Protein 4KY9 (pdb70)

Structure (mmCIF, N/CA/C/O backbone):
data_4KY9
#
_entry.id   4KY9
#
_cell.length_a   69.905
_cell.length_b   80.700
_cell.length_c   104.278
_cell.angle_alpha   90.000
_cell.angle_beta   90.000
_cell.angle_gamma   90.000
#
_symmetry.space_group_name_H-M   'P 21 21 21'
#
loop_
_entity.id
_entity.type
_entity.pdbx_description
1 polymer 'Band 3 anion transport protein'
2 water water
#
loop_
_atom_site.group_PDB
_atom_site.id
_atom_site.type_symbol
_atom_site.label_atom_id
_atom_site.label_alt_id
_atom_site.label_comp_id
_atom_site.label_asym_id
_atom_site.label_entity_id
_atom_site.label_seq_id
_atom_site.pdbx_PDB_ins_code
_atom_site.Cartn_x
_atom_site.Cartn_y
_atom_site.Cartn_z
_atom_site.occupancy
_atom_site.B_iso_or_equiv
_atom_site.auth_seq_id
_atom_site.auth_comp_id
_atom_site.auth_asym_id
_atom_site.auth_atom_id
_atom_site.pdbx_PDB_model_num
ATOM 1 N N . VAL A 1 7 ? -18.628 10.503 -43.221 1.00 91.44 57 VAL A N 1
ATOM 2 C CA . VAL A 1 7 ? -18.936 9.916 -44.522 1.00 86.08 57 VAL A CA 1
ATOM 3 C C . VAL A 1 7 ? -19.423 8.490 -44.384 1.00 73.28 57 VAL A C 1
ATOM 4 O O . VAL A 1 7 ? -19.451 7.941 -43.287 1.00 73.96 57 VAL A O 1
ATOM 8 N N . TYR A 1 8 ? -19.822 7.893 -45.500 1.00 59.36 58 TYR A N 1
ATOM 9 C CA . TYR A 1 8 ? -20.334 6.536 -45.461 1.00 59.08 58 TYR A CA 1
ATOM 10 C C . TYR A 1 8 ? -19.327 5.577 -46.073 1.00 56.43 58 TYR A C 1
ATOM 11 O O . TYR A 1 8 ? -18.872 5.772 -47.196 1.00 51.10 58 TYR A O 1
ATOM 20 N N . VAL A 1 9 ? -18.974 4.544 -45.318 1.00 42.93 59 VAL A N 1
ATOM 21 C CA . VAL A 1 9 ? -18.103 3.502 -45.834 1.00 37.26 59 VAL A CA 1
ATOM 22 C C . VAL A 1 9 ? -18.815 2.177 -45.722 1.00 40.37 59 VAL A C 1
ATOM 23 O O . VAL A 1 9 ? -19.352 1.849 -44.669 1.00 42.23 59 VAL A O 1
ATOM 27 N N . GLU A 1 10 ? -18.800 1.405 -46.800 1.00 37.83 60 GLU A N 1
ATOM 28 C CA . GLU A 1 10 ? -19.430 0.096 -46.791 1.00 41.69 60 GLU A CA 1
ATOM 29 C C . GLU A 1 10 ? -18.442 -0.974 -47.204 1.00 40.76 60 GLU A C 1
ATOM 30 O O . GLU A 1 10 ? -17.750 -0.838 -48.218 1.00 38.57 60 GLU A O 1
ATOM 36 N N . LEU A 1 11 ? -18.375 -2.029 -46.398 1.00 37.39 61 LEU A N 1
ATOM 37 C CA . LEU A 1 11 ? -17.521 -3.169 -46.689 1.00 35.90 61 LEU A CA 1
ATOM 38 C C . LEU A 1 11 ? -18.345 -4.324 -47.235 1.00 40.15 61 LEU A C 1
ATOM 39 O O . LEU A 1 11 ? -19.323 -4.743 -46.619 1.00 41.05 61 LEU A O 1
ATOM 44 N N . GLN A 1 12 ? -17.939 -4.834 -48.394 1.00 37.52 62 GLN A N 1
ATOM 45 C CA . GLN A 1 12 ? -18.618 -5.960 -49.022 1.00 49.79 62 GLN A CA 1
ATOM 46 C C . GLN A 1 12 ? -17.647 -7.103 -49.276 1.00 47.89 62 GLN A C 1
ATOM 47 O O . GLN A 1 12 ? -16.499 -6.881 -49.663 1.00 45.07 62 GLN A O 1
ATOM 53 N N . GLU A 1 13 ? -18.128 -8.324 -49.079 1.00 46.48 63 GLU A N 1
ATOM 54 C CA . GLU A 1 13 ? -17.307 -9.512 -49.255 1.00 53.05 63 GLU A CA 1
ATOM 55 C C . GLU A 1 13 ? -17.854 -10.385 -50.370 1.00 53.13 63 GLU A C 1
ATOM 56 O O . GLU A 1 13 ? -19.062 -10.424 -50.614 1.00 56.66 63 GLU A O 1
ATOM 62 N N . LEU A 1 14 ? -16.950 -11.073 -51.054 1.00 57.19 64 LEU A N 1
ATOM 63 C CA . LEU A 1 14 ? -17.332 -11.991 -52.114 1.00 57.05 64 LEU A CA 1
ATOM 64 C C . LEU A 1 14 ? -17.781 -13.309 -51.489 1.00 63.30 64 LEU A C 1
ATOM 65 O O . LEU A 1 14 ? -16.991 -13.989 -50.833 1.00 62.53 64 LEU A O 1
ATOM 70 N N . VAL A 1 15 ? -19.049 -13.664 -51.677 1.00 62.67 65 VAL A N 1
ATOM 71 C CA . VAL A 1 15 ? -19.599 -14.856 -51.038 1.00 68.77 65 VAL A CA 1
ATOM 72 C C . VAL A 1 15 ? -20.472 -15.681 -51.978 1.00 76.67 65 VAL A C 1
ATOM 73 O O . VAL A 1 15 ? -20.796 -15.248 -53.083 1.00 74.01 65 VAL A O 1
ATOM 77 N N . MET A 1 16 ? -20.859 -16.867 -51.517 1.00 81.47 66 MET A N 1
ATOM 78 C CA . MET A 1 16 ? -21.864 -17.669 -52.206 1.00 88.72 66 MET A CA 1
ATOM 79 C C . MET A 1 16 ? -23.045 -17.974 -51.291 1.00 86.25 66 MET A C 1
ATOM 80 O O . MET A 1 16 ? -22.871 -18.418 -50.154 1.00 76.88 66 MET A O 1
ATOM 85 N N . ASP A 1 17 ? -24.246 -17.729 -51.806 1.00 102.34 67 ASP A N 1
ATOM 86 C CA . ASP A 1 17 ? -25.485 -18.019 -51.093 1.00 116.54 67 ASP A CA 1
ATOM 87 C C . ASP A 1 17 ? -25.845 -19.500 -51.180 1.00 110.91 67 ASP A C 1
ATOM 88 O O . ASP A 1 17 ? -25.264 -20.239 -51.974 1.00 100.03 67 ASP A O 1
ATOM 93 N N . GLU A 1 18 ? -26.789 -19.936 -50.352 1.00 122.63 68 GLU A N 1
ATOM 94 C CA . GLU A 1 18 ? -27.139 -21.352 -50.295 1.00 132.63 68 GLU A CA 1
ATOM 95 C C . GLU A 1 18 ? -28.376 -21.711 -51.123 1.00 142.86 68 GLU A C 1
ATOM 96 O O . GLU A 1 18 ? -28.620 -22.888 -51.392 1.00 142.76 68 GLU A O 1
ATOM 102 N N . LYS A 1 19 ? -29.157 -20.711 -51.521 1.00 152.70 69 LYS A N 1
ATOM 103 C CA . LYS A 1 19 ? -30.366 -20.969 -52.304 1.00 164.62 69 LYS A CA 1
ATOM 104 C C . LYS A 1 19 ? -30.116 -21.083 -53.811 1.00 170.12 69 LYS A C 1
ATOM 105 O O . LYS A 1 19 ? -30.586 -22.027 -54.448 1.00 173.57 69 LYS A O 1
ATOM 111 N N . ASN A 1 20 ? -29.373 -20.136 -54.377 1.00 169.78 70 ASN A N 1
ATOM 112 C CA . ASN A 1 20 ? -29.158 -20.105 -55.822 1.00 170.00 70 ASN A CA 1
ATOM 113 C C . ASN A 1 20 ? -27.738 -20.530 -56.165 1.00 163.50 70 ASN A C 1
ATOM 114 O O . ASN A 1 20 ? -27.421 -20.831 -57.318 1.00 164.31 70 ASN A O 1
ATOM 119 N N . GLN A 1 21 ? -26.894 -20.526 -55.137 1.00 154.66 71 GLN A N 1
ATOM 120 C CA . GLN A 1 21 ? -25.483 -20.897 -55.215 1.00 141.33 71 GLN A CA 1
ATOM 121 C C . GLN A 1 21 ? -24.653 -20.004 -56.135 1.00 132.80 71 GLN A C 1
ATOM 122 O O . GLN A 1 21 ? -23.606 -20.424 -56.626 1.00 132.29 71 GLN A O 1
ATOM 128 N N . GLU A 1 22 ? -25.113 -18.781 -56.376 1.00 124.59 72 GLU A N 1
ATOM 129 C CA . GLU A 1 22 ? -24.308 -17.839 -57.143 1.00 117.85 72 GLU A CA 1
ATOM 130 C C . GLU A 1 22 ? -23.339 -17.082 -56.249 1.00 103.53 72 GLU A C 1
ATOM 131 O O . GLU A 1 22 ? -23.630 -16.795 -55.086 1.00 98.24 72 GLU A O 1
ATOM 137 N N . LEU A 1 23 ? -22.178 -16.766 -56.807 1.00 92.88 73 LEU A N 1
ATOM 138 C CA . LEU A 1 23 ? -21.259 -15.856 -56.159 1.00 80.99 73 LEU A CA 1
ATOM 139 C C . LEU A 1 23 ? -21.844 -14.450 -56.224 1.00 79.66 73 LEU A C 1
ATOM 140 O O . LEU A 1 23 ? -22.380 -14.033 -57.254 1.00 82.64 73 LEU A O 1
ATOM 145 N N . ARG A 1 24 ? -21.743 -13.724 -55.117 1.00 72.34 74 ARG A N 1
ATOM 146 C CA . ARG A 1 24 ? -22.209 -12.348 -55.065 1.00 70.73 74 ARG A CA 1
ATOM 147 C C . ARG A 1 24 ? -21.450 -11.528 -54.029 1.00 70.67 74 ARG A C 1
ATOM 148 O O . ARG A 1 24 ? -20.752 -12.071 -53.170 1.00 66.06 74 ARG A O 1
ATOM 156 N N . TRP A 1 25 ? -21.579 -10.212 -54.134 1.00 67.11 75 TRP A N 1
ATOM 157 C CA . TRP A 1 25 ? -21.040 -9.315 -53.132 1.00 63.83 75 TRP A CA 1
ATOM 158 C C . TRP A 1 25 ? -22.085 -9.069 -52.063 1.00 63.66 75 T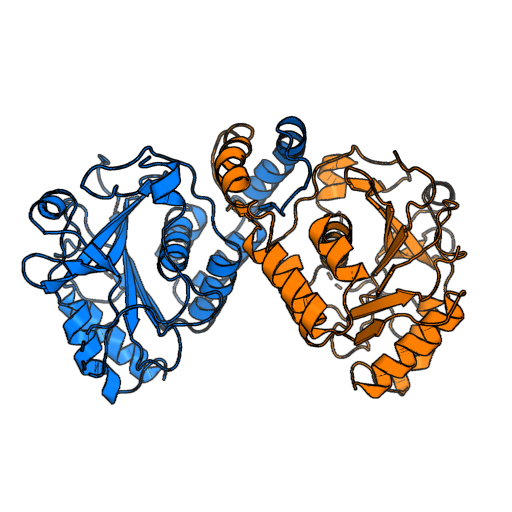RP A C 1
ATOM 159 O O . TRP A 1 25 ? -23.215 -8.674 -52.357 1.00 68.06 75 TRP A O 1
ATOM 170 N N . MET A 1 26 ? -21.701 -9.317 -50.818 1.00 59.67 76 MET A N 1
ATOM 171 C CA . MET A 1 26 ? -22.612 -9.130 -49.707 1.00 58.83 76 MET A CA 1
ATOM 172 C C . MET A 1 26 ? -22.029 -8.151 -48.702 1.00 60.51 76 MET A C 1
ATOM 173 O O . MET A 1 26 ? -20.888 -8.295 -48.261 1.00 64.95 76 MET A O 1
ATOM 178 N N . GLU A 1 27 ? -22.827 -7.144 -48.372 1.00 54.02 77 GLU A N 1
ATOM 179 C CA . GLU A 1 27 ? -22.529 -6.199 -47.308 1.00 55.33 77 GLU A CA 1
ATOM 180 C C . GLU A 1 27 ? -22.173 -6.940 -46.022 1.00 51.67 77 GLU A C 1
ATOM 181 O O . GLU A 1 27 ? -22.816 -7.928 -45.667 1.00 52.75 77 GLU A O 1
ATOM 187 N N . ALA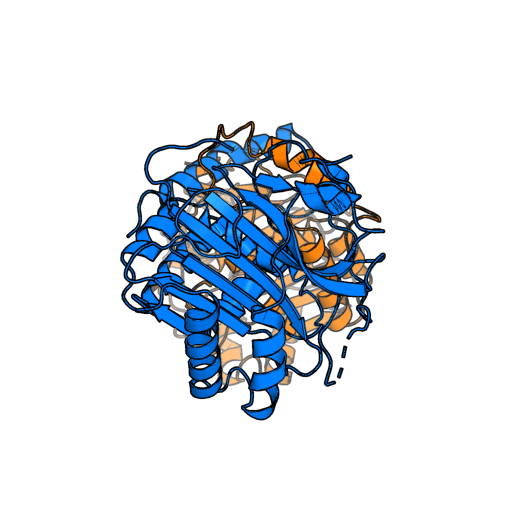 A 1 28 ? -21.132 -6.479 -45.339 1.00 46.90 78 ALA A N 1
ATOM 188 C CA . ALA A 1 28 ? -20.671 -7.147 -44.130 1.00 48.30 78 ALA A CA 1
ATOM 189 C C . ALA A 1 28 ? -20.547 -6.159 -42.979 1.00 41.33 78 ALA A C 1
ATOM 190 O O . ALA A 1 28 ? -20.713 -6.523 -41.817 1.00 42.59 78 ALA A O 1
ATOM 192 N N . ALA A 1 29 ? -20.260 -4.908 -43.312 1.00 35.05 79 ALA A N 1
ATOM 193 C CA . ALA A 1 29 ? -20.077 -3.875 -42.301 1.00 38.74 79 ALA A CA 1
ATOM 194 C C . ALA A 1 29 ? -20.176 -2.495 -42.925 1.00 37.65 79 ALA A C 1
ATOM 195 O O . ALA A 1 29 ? -20.005 -2.335 -44.136 1.00 35.62 79 ALA A O 1
ATOM 197 N N . ARG A 1 30 ? -20.482 -1.500 -42.101 1.00 37.36 80 ARG A N 1
ATOM 198 C CA . ARG A 1 30 ? -20.597 -0.135 -42.593 1.00 44.23 80 ARG A CA 1
ATOM 199 C C . ARG A 1 30 ? -20.148 0.860 -41.540 1.00 40.25 80 ARG A C 1
ATOM 200 O O . ARG A 1 30 ? -20.183 0.577 -40.343 1.00 37.79 80 ARG A O 1
ATOM 208 N N . TRP A 1 31 ? -19.726 2.028 -42.001 1.00 37.23 81 TRP A N 1
ATOM 209 C CA . TRP A 1 31 ? -19.189 3.046 -41.121 1.00 39.86 81 TRP A CA 1
ATOM 210 C C . TRP A 1 31 ? -19.904 4.363 -41.359 1.00 44.37 81 TRP A C 1
ATOM 211 O O . TRP A 1 31 ? -19.993 4.845 -42.487 1.00 43.16 81 TRP A O 1
ATOM 222 N N . VAL A 1 32 ? -20.456 4.899 -40.278 1.00 58.12 82 VAL A N 1
ATOM 223 C CA . VAL A 1 32 ? -20.921 6.274 -40.198 1.00 63.31 82 VAL A CA 1
ATOM 224 C C . VAL A 1 32 ? -20.273 6.796 -38.929 1.00 67.27 82 VAL A C 1
ATOM 225 O O . VAL A 1 32 ? -20.912 6.856 -37.873 1.00 68.36 82 VAL A O 1
ATOM 229 N N . GLN A 1 33 ? -18.979 7.096 -39.035 1.00 75.51 83 GLN A N 1
ATOM 230 C CA . GLN A 1 33 ? -18.145 7.554 -37.919 1.00 89.98 83 GLN A CA 1
ATOM 231 C C . GLN A 1 33 ? -17.887 6.362 -36.978 1.00 94.45 83 GLN A C 1
ATOM 232 O O . GLN A 1 33 ? -16.774 6.193 -36.476 1.00 102.89 83 GLN A O 1
ATOM 238 N N . LEU A 1 34 ? -18.913 5.540 -36.750 1.00 84.72 84 LEU A N 1
ATOM 239 C CA . LEU A 1 34 ? -18.766 4.316 -35.968 1.00 69.49 84 LEU A CA 1
ATOM 240 C C . LEU A 1 34 ? -19.018 3.108 -36.866 1.00 59.21 84 LEU A C 1
ATOM 241 O O . LEU A 1 34 ? -19.509 3.259 -37.982 1.00 56.63 84 LEU A O 1
ATOM 246 N N . GLU A 1 35 ? -18.718 1.914 -36.364 1.00 47.26 85 GLU A N 1
ATOM 247 C CA . GLU A 1 35 ? -18.855 0.695 -37.158 1.00 43.98 85 GLU A CA 1
ATOM 248 C C . GLU A 1 35 ? -20.060 -0.156 -36.767 1.00 41.24 85 GLU A C 1
ATOM 249 O O . GLU A 1 35 ? -20.316 -0.384 -35.584 1.00 44.72 85 GLU A O 1
ATOM 255 N N . GLU A 1 36 ? -20.794 -0.630 -37.767 1.00 37.51 86 GLU A N 1
ATOM 256 C CA . GLU A 1 36 ? -21.832 -1.628 -37.543 1.00 42.28 86 GLU A CA 1
ATOM 257 C C . GLU A 1 36 ? -21.530 -2.855 -38.385 1.00 51.43 86 GLU A C 1
ATOM 258 O O . GLU A 1 36 ? -21.108 -2.740 -39.538 1.00 43.73 86 GLU A O 1
ATOM 264 N N . ASN A 1 37 ? -21.772 -4.027 -37.817 1.00 42.68 87 ASN A N 1
ATOM 265 C CA . ASN A 1 37 ? -21.502 -5.269 -38.514 1.00 40.90 87 ASN A CA 1
ATOM 266 C C . ASN A 1 37 ? -22.802 -6.009 -38.779 1.00 51.86 87 ASN A C 1
ATOM 267 O O . ASN A 1 37 ? -23.697 -6.021 -37.931 1.00 50.22 87 ASN A O 1
ATOM 272 N N . LEU A 1 38 ? -22.906 -6.634 -39.947 1.00 50.21 88 LEU A N 1
ATOM 273 C CA . LEU A 1 38 ? -24.151 -7.289 -40.321 1.00 51.28 88 LEU A CA 1
ATOM 274 C C . LEU A 1 38 ? -24.237 -8.684 -39.714 1.00 55.59 88 LEU A C 1
ATOM 275 O O . LEU A 1 38 ? -23.417 -9.554 -40.003 1.00 49.95 88 LEU A O 1
ATOM 280 N N . GLY A 1 39 ? -25.259 -8.885 -38.883 1.00 56.59 89 GLY A N 1
ATOM 281 C CA . GLY A 1 39 ? -25.454 -10.137 -38.171 1.00 62.77 89 GLY A CA 1
ATOM 282 C C . GLY A 1 39 ? -25.820 -11.268 -39.106 1.00 69.97 89 GLY A C 1
ATOM 283 O O . GLY A 1 39 ? -26.159 -11.021 -40.264 1.00 70.66 89 GLY A O 1
ATOM 284 N N . GLU A 1 40 ? -25.765 -12.497 -38.596 1.00 78.60 90 GLU A N 1
ATOM 285 C CA . GLU A 1 40 ? -25.876 -13.700 -39.418 1.00 93.09 90 GLU A CA 1
ATOM 286 C C . GLU A 1 40 ? -27.079 -13.624 -40.350 1.00 99.16 90 GLU A C 1
ATOM 287 O O . GLU A 1 40 ? -26.932 -13.799 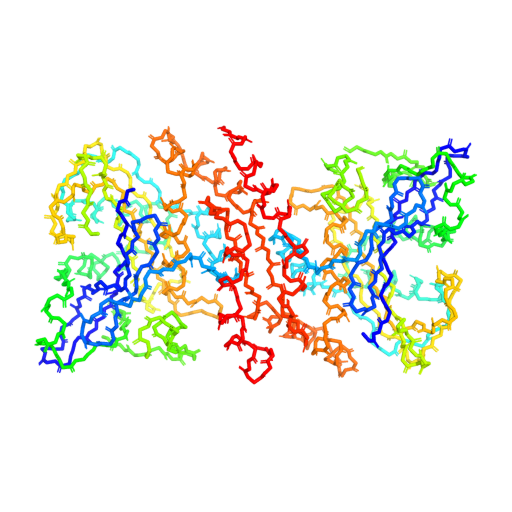-41.557 1.00 112.89 90 GLU A O 1
ATOM 293 N N . ASN A 1 41 ? -28.248 -13.316 -39.797 1.00 80.33 91 ASN A N 1
ATOM 294 C CA . ASN A 1 41 ? -29.410 -12.967 -40.606 1.00 90.62 91 ASN A CA 1
ATOM 295 C C . ASN A 1 41 ? -30.475 -12.222 -39.817 1.00 88.11 91 ASN A C 1
ATOM 296 O O . ASN A 1 41 ? -30.968 -12.724 -38.808 1.00 86.49 91 ASN A O 1
ATOM 301 N N . GLY A 1 42 ? -30.821 -11.018 -40.263 1.00 80.66 92 GLY A N 1
ATOM 302 C CA . GLY A 1 42 ? -30.007 -10.244 -41.185 1.00 65.34 92 GLY A CA 1
ATOM 303 C C . GLY A 1 42 ? -30.016 -8.827 -40.638 1.00 66.96 92 GLY A C 1
ATOM 304 O O . GLY A 1 42 ? -30.259 -7.856 -41.359 1.00 68.77 92 GLY A O 1
ATOM 305 N N . ALA A 1 43 ? -29.731 -8.719 -39.344 1.00 54.43 93 ALA A N 1
ATOM 306 C CA . ALA A 1 43 ? -29.786 -7.443 -38.636 1.00 49.69 93 ALA A CA 1
ATOM 307 C C . ALA A 1 43 ? -28.419 -6.884 -38.279 1.00 52.30 93 ALA A C 1
ATOM 308 O O . ALA A 1 43 ? -27.480 -7.626 -38.001 1.00 56.52 93 ALA A O 1
ATOM 310 N N . TRP A 1 44 ? -28.333 -5.560 -38.279 1.00 56.01 94 TRP A N 1
ATOM 311 C CA . TRP A 1 44 ? -27.127 -4.849 -37.899 1.00 53.82 94 TRP A CA 1
ATOM 312 C C . TRP A 1 44 ? -26.868 -4.948 -36.400 1.00 54.22 94 TRP A C 1
ATOM 313 O O . TRP A 1 44 ? -27.759 -4.698 -35.591 1.00 50.34 94 TRP A O 1
ATOM 324 N N . GLY A 1 45 ? -25.639 -5.304 -36.033 1.00 46.83 95 GLY A N 1
ATOM 325 C CA . GLY A 1 45 ? -25.242 -5.325 -34.634 1.00 45.82 95 GLY A CA 1
ATOM 326 C C . GLY A 1 45 ? -25.103 -3.916 -34.089 1.00 49.56 95 GLY A C 1
ATOM 327 O O . GLY A 1 45 ? -25.368 -2.941 -34.796 1.00 56.58 95 GLY A O 1
ATOM 328 N N . ARG A 1 46 ? -24.670 -3.786 -32.840 1.00 51.87 96 ARG A N 1
ATOM 329 C CA . ARG A 1 46 ? -24.616 -2.458 -32.247 1.00 60.05 96 ARG A CA 1
ATOM 330 C C . ARG A 1 46 ? -23.384 -1.705 -32.724 1.00 57.45 96 ARG A C 1
ATOM 331 O O . ARG A 1 46 ? -22.331 -2.306 -32.967 1.00 58.78 96 ARG A O 1
ATOM 339 N N . PRO A 1 47 ? -23.525 -0.381 -32.880 1.00 57.30 97 PRO A N 1
ATOM 340 C CA . PRO A 1 47 ? -22.412 0.484 -33.275 1.00 50.59 97 PRO A CA 1
ATOM 341 C C . PRO A 1 47 ? -21.270 0.390 -32.279 1.00 47.10 97 PRO A C 1
ATOM 342 O O . PRO A 1 47 ? -21.524 0.244 -31.085 1.00 53.87 97 PRO A O 1
ATOM 346 N N . HIS A 1 48 ? -20.034 0.457 -32.762 1.00 47.50 98 HIS A N 1
ATOM 347 C CA . HIS A 1 48 ? -18.880 0.385 -31.878 1.00 45.78 98 HIS A CA 1
ATOM 348 C C . HIS A 1 48 ? -17.658 1.032 -32.503 1.00 47.73 98 HIS A C 1
ATOM 349 O O . HIS A 1 48 ? -17.579 1.173 -33.724 1.00 44.72 98 HIS A O 1
ATOM 356 N N . LEU A 1 49 ? -16.718 1.427 -31.649 1.00 40.95 99 LEU A N 1
ATOM 357 C CA . LEU A 1 49 ? -15.440 1.968 -32.084 1.00 41.26 99 LEU A CA 1
ATOM 358 C C . LEU A 1 49 ? -14.653 0.881 -32.800 1.00 44.27 99 LEU A C 1
ATOM 359 O O . LEU A 1 49 ? -14.678 -0.276 -32.396 1.00 39.78 99 LEU A O 1
ATOM 364 N N . SER A 1 50 ? -13.970 1.253 -33.873 1.00 36.12 100 SER A N 1
ATOM 365 C CA . SER A 1 50 ? -13.244 0.280 -34.673 1.00 37.11 100 SER A CA 1
ATOM 366 C C . SER A 1 50 ? -11.875 -0.039 -34.092 1.00 49.63 100 SER A C 1
ATOM 367 O O . SER A 1 50 ? -10.972 0.793 -34.116 1.00 54.32 100 SER A O 1
ATOM 370 N N . HIS A 1 51 ? -11.739 -1.242 -33.551 1.00 39.60 101 HIS A N 1
ATOM 371 C CA . HIS A 1 51 ? -10.440 -1.760 -33.153 1.00 34.09 101 HIS A CA 1
ATOM 372 C C . HIS A 1 51 ? -9.928 -2.639 -34.288 1.00 40.30 101 HIS A C 1
ATOM 373 O O . HIS A 1 51 ? -10.722 -3.240 -35.014 1.00 37.46 101 HIS A O 1
ATOM 380 N N . LEU A 1 52 ? -8.611 -2.726 -34.444 1.00 29.57 102 LEU A N 1
ATOM 381 C CA . LEU A 1 52 ? -8.049 -3.481 -35.553 1.00 27.66 102 LEU A CA 1
ATOM 382 C C . LEU A 1 52 ? -7.040 -4.511 -35.065 1.00 32.68 102 LEU A C 1
ATOM 383 O O . LEU A 1 52 ? -6.415 -4.317 -34.021 1.00 34.27 102 LEU A O 1
ATOM 388 N N . THR A 1 53 ? -6.884 -5.604 -35.812 1.00 34.20 103 THR A N 1
ATOM 389 C CA . THR A 1 53 ? -5.829 -6.569 -35.508 1.00 37.37 103 THR A CA 1
ATOM 390 C C . THR A 1 53 ? -4.499 -6.027 -36.014 1.00 34.00 103 THR A C 1
ATOM 391 O O . THR A 1 53 ? -4.448 -5.300 -37.007 1.00 30.90 103 THR A O 1
ATOM 395 N N . PHE A 1 54 ? -3.420 -6.398 -35.341 1.00 35.54 104 PHE A N 1
ATOM 396 C CA . PHE A 1 54 ? -2.096 -5.959 -35.747 1.00 30.87 104 PHE A CA 1
ATOM 397 C C . PHE A 1 54 ? -1.767 -6.442 -37.155 1.00 28.55 104 PHE A C 1
ATOM 398 O O . PHE A 1 54 ? -1.251 -5.681 -37.978 1.00 32.56 104 PHE A O 1
ATOM 406 N N . TRP A 1 55 ? -2.078 -7.702 -37.431 1.00 28.54 105 TRP A N 1
ATOM 407 C CA . TRP A 1 55 ? -1.809 -8.281 -38.744 1.00 25.14 105 TRP A CA 1
ATOM 408 C C . TRP A 1 55 ? -2.537 -7.579 -39.887 1.00 29.10 105 TRP A C 1
ATOM 409 O O . TRP A 1 55 ? -1.989 -7.464 -40.982 1.00 29.52 105 TRP A O 1
ATOM 420 N N . SER A 1 56 ? -3.756 -7.096 -39.647 1.00 24.67 106 SER A N 1
ATOM 421 C CA . SER A 1 56 ? -4.501 -6.459 -40.731 1.00 28.46 106 SER A CA 1
ATOM 422 C C . SER A 1 56 ? -3.850 -5.144 -41.143 1.00 27.43 106 SER A C 1
ATOM 423 O O . SER A 1 56 ? -3.899 -4.768 -42.311 1.00 33.29 106 SER A O 1
ATOM 426 N N . LEU A 1 57 ? -3.250 -4.440 -40.189 1.00 30.49 107 LEU A N 1
ATOM 427 C CA . LEU A 1 57 ? -2.554 -3.190 -40.505 1.00 38.29 107 LEU A CA 1
ATOM 428 C C . LEU A 1 57 ? -1.179 -3.438 -41.116 1.00 34.82 107 LEU A C 1
ATOM 429 O O . LEU A 1 57 ? -0.735 -2.699 -41.996 1.00 32.17 107 LEU A O 1
ATOM 434 N N . LEU A 1 58 ? -0.504 -4.479 -40.660 1.00 31.34 108 LEU A N 1
ATOM 435 C CA . LEU A 1 58 ? 0.773 -4.858 -41.216 1.00 31.99 108 LEU A CA 1
ATOM 436 C C . LEU A 1 58 ? 0.598 -5.230 -42.664 1.00 27.80 108 LEU A C 1
ATOM 437 O O . LEU A 1 58 ? 1.325 -4.787 -43.489 1.00 32.45 108 LEU A O 1
ATOM 442 N N . GLU A 1 59 ? -0.434 -5.983 -42.952 1.00 24.74 109 GLU A N 1
ATOM 443 C CA . GLU A 1 59 ? -0.702 -6.377 -44.329 1.00 30.18 109 GLU A CA 1
ATOM 444 C C . GLU A 1 59 ? -1.262 -5.232 -45.174 1.00 31.06 109 GLU A C 1
ATOM 445 O O . GLU A 1 59 ? -0.938 -5.119 -46.357 1.00 31.76 109 GLU A O 1
ATOM 451 N N . LEU A 1 60 ? -2.087 -4.376 -44.572 1.00 34.17 110 LEU A N 1
ATOM 452 C CA . LEU A 1 60 ? -2.620 -3.230 -45.306 1.00 35.92 110 LEU A CA 1
ATOM 453 C C . LEU A 1 60 ? -1.490 -2.307 -45.760 1.00 27.97 110 LEU A C 1
ATOM 454 O O . LEU A 1 60 ? -1.452 -1.882 -46.913 1.00 30.06 110 LEU A O 1
ATOM 459 N N . ARG A 1 61 ? -0.554 -2.037 -44.883 1.00 28.24 111 ARG A N 1
ATOM 460 C CA . ARG A 1 61 ? 0.572 -1.223 -45.238 1.00 34.36 111 ARG A CA 1
ATOM 461 C C . ARG A 1 61 ? 1.371 -1.863 -46.339 1.00 32.44 111 ARG A C 1
ATOM 462 O O . ARG A 1 61 ? 1.790 -1.209 -47.220 1.00 35.38 111 ARG A O 1
ATOM 470 N N . ARG A 1 62 ? 1.594 -3.145 -46.252 1.00 31.53 112 ARG A N 1
ATOM 471 C CA . ARG A 1 62 ? 2.358 -3.837 -47.279 1.00 32.39 112 ARG A CA 1
ATOM 472 C C . ARG A 1 62 ? 1.698 -3.724 -48.654 1.00 33.20 112 ARG A C 1
ATOM 473 O O . ARG A 1 62 ? 2.365 -3.354 -49.624 1.00 33.02 112 ARG A O 1
ATOM 481 N N . VAL A 1 63 ? 0.395 -3.996 -48.751 1.00 31.87 113 VAL A N 1
ATOM 482 C CA . VAL A 1 63 ? -0.238 -3.945 -50.069 1.00 33.20 113 VAL A CA 1
ATOM 483 C C . VAL A 1 63 ? -0.461 -2.513 -50.545 1.00 37.95 113 VAL A C 1
ATOM 484 O O . VAL A 1 63 ? -0.456 -2.263 -51.748 1.00 35.70 113 VAL A O 1
ATOM 488 N N . PHE A 1 64 ? -0.634 -1.576 -49.617 1.00 32.37 114 PHE A N 1
ATOM 489 C CA . PHE A 1 64 ? -0.767 -0.169 -49.991 1.00 34.78 114 PHE A CA 1
ATOM 490 C C . PHE A 1 64 ? 0.560 0.390 -50.543 1.00 33.79 114 PHE A C 1
ATOM 491 O O . PHE A 1 64 ? 0.566 1.194 -51.478 1.00 35.67 114 PHE A O 1
ATOM 499 N N . THR A 1 65 ? 1.681 -0.068 -49.991 1.00 37.46 115 THR A N 1
ATOM 500 C CA . THR A 1 65 ? 2.999 0.421 -50.407 1.00 39.83 115 THR A CA 1
ATOM 501 C C . THR A 1 65 ? 3.250 0.152 -51.892 1.00 43.03 115 THR A C 1
ATOM 502 O O . THR A 1 65 ? 3.835 0.977 -52.597 1.00 44.98 115 THR A O 1
ATOM 506 N N . LYS A 1 66 ? 2.796 -1.000 -52.371 1.00 38.65 116 LYS A N 1
ATOM 507 C CA . LYS A 1 66 ? 2.870 -1.295 -53.799 1.00 39.66 116 LYS A CA 1
ATOM 508 C C . LYS A 1 66 ? 1.477 -1.292 -54.422 1.00 39.78 116 LYS A C 1
ATOM 509 O O . LYS A 1 66 ? 1.217 -1.989 -55.395 1.00 42.01 116 LYS A O 1
ATOM 515 N N . GLY A 1 67 ? 0.584 -0.483 -53.864 1.00 36.60 117 GLY A N 1
ATOM 516 C CA . GLY A 1 67 ? -0.781 -0.437 -54.342 1.00 36.80 117 GLY A CA 1
ATOM 517 C C . GLY A 1 67 ? -0.951 0.166 -55.727 1.00 42.97 117 GLY A C 1
ATOM 518 O O . GLY A 1 67 ? -0.148 0.985 -56.190 1.00 38.77 117 GLY A O 1
ATOM 519 N N . THR A 1 68 ? -2.029 -0.246 -56.381 1.00 39.39 118 THR A N 1
ATOM 520 C CA . THR A 1 68 ? -2.411 0.288 -57.672 1.00 41.12 118 THR A CA 1
ATOM 521 C C . THR A 1 68 ? -3.448 1.384 -57.467 1.00 43.68 118 THR A C 1
ATOM 522 O O . THR A 1 68 ? -4.553 1.130 -56.985 1.00 40.00 118 THR A O 1
ATOM 526 N N . VAL A 1 69 ? -3.083 2.605 -57.841 1.00 42.98 119 VAL A N 1
ATOM 527 C CA . VAL A 1 69 ? -3.889 3.779 -57.528 1.00 43.39 119 VAL A CA 1
ATOM 528 C C . VAL A 1 69 ? -4.406 4.481 -58.790 1.00 49.82 119 VAL A C 1
ATOM 529 O O . VAL A 1 69 ? -3.636 4.760 -59.707 1.00 52.39 119 VAL A O 1
ATOM 533 N N . LEU A 1 70 ? -5.714 4.734 -58.841 1.00 45.20 120 LEU A N 1
ATOM 534 C CA . LEU A 1 70 ? -6.327 5.463 -59.957 1.00 47.95 120 LEU A CA 1
ATOM 535 C C . LEU A 1 70 ? -7.053 6.713 -59.458 1.00 48.42 120 LEU A C 1
ATOM 536 O O . LEU A 1 70 ? -8.182 6.640 -58.978 1.00 49.39 120 LEU A O 1
ATOM 541 N N . LEU A 1 71 ? -6.388 7.857 -59.570 1.00 48.02 121 LEU A N 1
ATOM 542 C CA . LEU A 1 71 ? -6.928 9.114 -59.066 1.00 56.76 121 LEU A CA 1
ATOM 543 C C . LEU A 1 71 ? -7.614 9.929 -60.163 1.00 62.78 121 LEU A C 1
ATOM 544 O O . LEU A 1 71 ? -7.128 9.995 -61.298 1.00 57.99 121 LEU A O 1
ATOM 549 N N . ASP A 1 72 ? -8.739 10.546 -59.803 1.00 70.92 122 ASP A N 1
ATOM 550 C CA . ASP A 1 72 ? -9.568 11.310 -60.734 1.00 66.69 122 ASP A CA 1
ATOM 551 C C . ASP A 1 72 ? -9.867 10.476 -61.968 1.00 68.66 122 ASP A C 1
ATOM 552 O O . ASP A 1 72 ? -9.689 10.919 -63.105 1.00 72.23 122 ASP A O 1
ATOM 557 N N . LEU A 1 73 ? -10.342 9.263 -61.719 1.00 65.22 123 LEU A N 1
ATOM 558 C CA . LEU A 1 73 ? -10.634 8.314 -62.772 1.00 57.25 123 LEU A CA 1
ATOM 559 C C . LEU A 1 73 ? -11.960 8.699 -63.413 1.00 64.18 123 LEU A C 1
ATOM 560 O O . LEU A 1 73 ? -12.984 8.778 -62.732 1.00 62.11 123 LEU A O 1
ATOM 565 N N . GLN A 1 74 ? -11.945 8.960 -64.716 1.00 70.20 124 GLN A N 1
ATOM 566 C CA . GLN A 1 74 ? -13.175 9.352 -65.392 1.00 77.12 124 GLN A CA 1
ATOM 567 C C . GLN A 1 74 ? -14.003 8.132 -65.751 1.00 70.62 124 GLN A C 1
ATOM 568 O O . GLN A 1 74 ? -14.052 7.714 -66.909 1.00 74.96 124 GLN A O 1
ATOM 574 N N . GLU A 1 75 ? -14.640 7.557 -64.737 1.00 65.45 125 GLU A N 1
ATOM 575 C CA . GLU A 1 75 ? -15.637 6.519 -64.935 1.00 63.85 125 GLU A CA 1
ATOM 576 C C . GLU A 1 75 ? -16.799 6.820 -64.004 1.00 63.79 125 GLU A C 1
ATOM 577 O O . GLU A 1 75 ? -16.648 7.562 -63.034 1.00 66.59 125 GLU A O 1
ATOM 583 N N . THR A 1 76 ? -17.958 6.248 -64.299 1.00 71.00 126 THR A N 1
ATOM 584 C CA . THR A 1 76 ? -19.141 6.486 -63.489 1.00 68.28 126 THR A CA 1
ATOM 585 C C . THR A 1 76 ? -19.922 5.200 -63.305 1.00 63.72 126 THR A C 1
ATOM 586 O O . THR A 1 76 ? -21.014 5.198 -62.746 1.00 62.50 126 THR A O 1
ATOM 590 N N . SER A 1 77 ? -19.346 4.101 -63.772 1.00 62.10 127 SER A N 1
ATOM 591 C CA . SER A 1 77 ? -19.964 2.797 -63.605 1.00 65.98 127 SER A CA 1
ATOM 592 C C . SER A 1 77 ? -18.988 1.869 -62.915 1.00 70.01 127 SER A C 1
ATOM 593 O O . SER A 1 77 ? -17.774 2.055 -63.001 1.00 72.84 127 SER A O 1
ATOM 596 N N . LEU A 1 78 ? -19.520 0.877 -62.217 1.00 63.44 128 LEU A N 1
ATOM 597 C CA . LEU A 1 78 ? -18.669 -0.100 -61.574 1.00 67.66 128 LEU A CA 1
ATOM 598 C C . LEU A 1 78 ? -17.906 -0.878 -62.634 1.00 71.42 128 LEU A C 1
ATOM 599 O O . LEU A 1 78 ? -16.750 -1.257 -62.434 1.00 80.08 128 LEU A O 1
ATOM 604 N N . ALA A 1 79 ? -18.565 -1.106 -63.766 1.00 69.78 129 ALA A N 1
ATOM 605 C CA . ALA A 1 79 ? -17.954 -1.809 -64.884 1.00 67.66 129 ALA A CA 1
ATOM 606 C C . ALA A 1 79 ? -16.783 -1.022 -65.456 1.00 65.99 129 ALA A C 1
ATOM 607 O O . ALA A 1 79 ? -15.732 -1.587 -65.763 1.00 67.24 129 ALA A O 1
ATOM 609 N N . GLY A 1 80 ? -16.967 0.287 -65.583 1.00 65.82 130 GLY A N 1
ATOM 610 C CA . GLY A 1 80 ? -15.910 1.160 -66.056 1.00 61.75 130 GLY A CA 1
ATOM 611 C C . GLY A 1 80 ? -14.692 1.166 -65.152 1.00 59.84 130 GLY A C 1
ATOM 612 O O . GLY A 1 80 ? -13.559 1.080 -65.625 1.00 59.00 130 GLY A O 1
ATOM 613 N N . VAL A 1 81 ? -14.927 1.272 -63.847 1.00 59.68 131 VAL A N 1
ATOM 614 C CA . VAL A 1 81 ? -13.846 1.298 -62.868 1.00 51.40 131 VAL A CA 1
ATOM 615 C C . VAL A 1 81 ? -13.081 -0.018 -62.865 1.00 58.10 131 VAL A C 1
ATOM 616 O O . VAL A 1 81 ? -11.849 -0.039 -62.856 1.00 53.17 131 VAL A O 1
ATOM 620 N N . ALA A 1 82 ? -13.817 -1.120 -62.901 1.00 53.61 132 ALA A N 1
ATOM 621 C CA . ALA A 1 82 ? -13.195 -2.429 -62.824 1.00 47.76 132 ALA A CA 1
ATOM 622 C C . ALA A 1 82 ? -12.290 -2.704 -64.021 1.00 57.93 132 ALA A C 1
ATOM 623 O O . ALA A 1 82 ? -11.220 -3.295 -63.867 1.00 57.99 132 ALA A O 1
ATOM 625 N N . ASN A 1 83 ? -12.715 -2.273 -65.206 1.00 49.82 133 ASN A N 1
ATOM 626 C CA . ASN A 1 83 ? -11.899 -2.442 -66.405 1.00 54.32 133 ASN A CA 1
ATOM 627 C C . ASN A 1 83 ? -10.619 -1.616 -66.348 1.00 55.03 133 ASN A C 1
ATOM 628 O O . ASN A 1 83 ? -9.549 -2.106 -66.696 1.00 57.44 133 ASN A O 1
ATOM 633 N N . GLN A 1 84 ? -10.730 -0.367 -65.908 1.00 48.37 134 GLN A N 1
ATOM 634 C CA . GLN A 1 84 ? -9.560 0.488 -65.758 1.00 50.86 134 GLN A CA 1
ATOM 635 C C . GLN A 1 84 ? -8.612 -0.059 -64.701 1.00 47.87 134 GLN A C 1
ATOM 636 O O . GLN A 1 84 ? -7.400 -0.119 -64.914 1.00 47.29 134 GLN A O 1
ATOM 642 N N . LEU A 1 85 ? -9.176 -0.466 -63.567 1.00 47.19 135 LEU A N 1
ATOM 643 C CA . LEU A 1 85 ? -8.392 -0.990 -62.453 1.00 45.47 135 LEU A CA 1
ATOM 644 C C . LEU A 1 85 ? -7.652 -2.271 -62.814 1.00 45.60 135 LEU A C 1
ATOM 645 O O . LEU A 1 85 ? -6.474 -2.424 -62.490 1.00 45.77 135 LEU A O 1
ATOM 650 N N . LEU A 1 86 ? -8.332 -3.194 -63.482 1.00 42.46 136 LEU A N 1
ATOM 651 C CA . LEU A 1 86 ? -7.693 -4.457 -63.820 1.00 48.46 136 LEU A CA 1
ATOM 652 C C . LEU A 1 86 ? -6.576 -4.236 -64.840 1.00 54.56 136 LEU A C 1
ATOM 653 O O . LEU A 1 86 ? -5.524 -4.874 -64.761 1.00 49.50 136 LEU A O 1
ATOM 658 N N . ASP A 1 87 ? -6.800 -3.306 -65.766 1.00 50.12 137 ASP A N 1
ATOM 659 C CA . ASP A 1 87 ? -5.794 -2.934 -66.755 1.00 54.28 137 ASP A CA 1
ATOM 660 C C . ASP A 1 87 ? -4.578 -2.328 -66.065 1.00 44.79 137 ASP A C 1
ATOM 661 O O . ASP A 1 87 ? -3.435 -2.626 -66.410 1.00 46.50 137 ASP A O 1
ATOM 666 N N . ARG A 1 88 ? -4.828 -1.482 -65.076 1.00 44.15 138 ARG A N 1
ATOM 667 C CA . ARG A 1 88 ? -3.735 -0.886 -64.327 1.00 44.69 138 ARG A CA 1
ATOM 668 C C . ARG A 1 88 ? -3.081 -1.905 -63.373 1.00 51.57 138 ARG A C 1
ATOM 669 O O . ARG A 1 88 ? -1.887 -1.797 -63.091 1.00 49.57 138 ARG A O 1
ATOM 677 N N . PHE A 1 89 ? -3.858 -2.873 -62.874 1.00 41.65 139 PHE A N 1
ATOM 678 C CA . PHE A 1 89 ? -3.305 -3.985 -62.089 1.00 38.84 139 PHE A CA 1
ATOM 679 C C . PHE A 1 89 ? -2.274 -4.742 -62.919 1.00 46.89 139 PHE A C 1
ATOM 680 O O . PHE A 1 89 ? -1.184 -5.070 -62.449 1.00 48.21 139 PHE A O 1
ATOM 688 N N . ILE A 1 90 ? -2.641 -5.011 -64.166 1.00 39.76 140 ILE A N 1
ATOM 689 C CA . ILE A 1 90 ? -1.779 -5.716 -65.101 1.00 44.89 140 ILE A CA 1
ATOM 690 C C . ILE A 1 90 ? -0.561 -4.866 -65.464 1.00 50.62 140 ILE A C 1
ATOM 691 O O . ILE A 1 90 ? 0.566 -5.367 -65.511 1.00 48.06 140 ILE A O 1
ATOM 696 N N . PHE A 1 91 ? -0.788 -3.574 -65.688 1.00 50.12 141 PHE A N 1
ATOM 697 C CA . PHE A 1 91 ? 0.296 -2.664 -66.036 1.00 44.45 141 PHE A CA 1
ATOM 698 C C . PHE A 1 91 ? 1.383 -2.642 -64.962 1.00 43.87 141 PHE A C 1
ATOM 699 O O . PHE A 1 91 ? 2.559 -2.438 -65.268 1.00 47.35 141 PHE A O 1
ATOM 707 N N . GLU A 1 92 ? 0.998 -2.839 -63.704 1.00 42.85 142 GLU A N 1
ATOM 708 C CA . GLU A 1 92 ? 1.967 -2.798 -62.607 1.00 48.91 142 GLU A CA 1
ATOM 709 C C . GLU A 1 92 ? 2.428 -4.192 -62.156 1.00 49.63 142 GLU A C 1
ATOM 710 O O . GLU A 1 92 ? 3.059 -4.329 -61.105 1.00 49.87 142 GLU A O 1
ATOM 716 N N . ASP A 1 93 ? 2.109 -5.213 -62.953 1.00 43.13 143 ASP A N 1
ATOM 717 C CA . ASP A 1 93 ? 2.470 -6.604 -62.651 1.00 44.96 143 ASP A CA 1
ATOM 718 C C . ASP A 1 93 ? 1.910 -7.088 -61.311 1.00 41.60 143 ASP A C 1
ATOM 719 O O . ASP A 1 93 ? 2.505 -7.936 -60.652 1.00 43.67 143 ASP A O 1
ATOM 724 N N . GLN A 1 94 ? 0.762 -6.554 -60.918 1.00 45.32 144 GLN A N 1
ATOM 725 C CA . GLN A 1 94 ? 0.095 -7.004 -59.706 1.00 49.55 144 GLN A CA 1
ATOM 726 C C . GLN A 1 94 ? -0.614 -8.324 -59.967 1.00 49.34 144 GLN A C 1
ATOM 727 O O . GLN A 1 94 ? -0.525 -9.257 -59.172 1.00 51.03 144 GLN A O 1
ATOM 733 N N . ILE A 1 95 ? -1.313 -8.390 -61.095 1.00 45.88 145 ILE A N 1
ATOM 734 C CA . ILE A 1 95 ? -1.942 -9.621 -61.556 1.00 44.34 145 ILE A CA 1
ATOM 735 C C . ILE A 1 95 ? -1.462 -9.929 -62.974 1.00 55.55 145 ILE A C 1
ATOM 736 O O . ILE A 1 95 ? -0.929 -9.053 -63.657 1.00 62.83 145 ILE A O 1
ATOM 741 N N . ARG A 1 96 ? -1.637 -11.175 -63.400 1.00 55.56 146 ARG A N 1
ATOM 742 C CA . ARG A 1 96 ? -1.273 -11.597 -64.748 1.00 55.14 146 ARG A CA 1
ATOM 743 C C . ARG A 1 96 ? -2.468 -11.450 -65.681 1.00 50.78 146 ARG A C 1
ATOM 744 O O . ARG A 1 96 ? -3.609 -11.571 -65.241 1.00 49.56 146 ARG A O 1
ATOM 752 N N . PRO A 1 97 ? -2.208 -11.150 -66.968 1.00 54.82 147 PRO A N 1
ATOM 753 C CA . PRO A 1 97 ? -3.271 -10.938 -67.958 1.00 58.11 147 PRO A CA 1
ATOM 754 C C . PRO A 1 97 ? -4.220 -12.122 -68.054 1.00 62.86 147 PRO A C 1
ATOM 755 O O . PRO A 1 97 ? -5.374 -11.946 -68.441 1.00 70.35 147 PRO A O 1
ATOM 759 N N . GLN A 1 98 ? -3.729 -13.307 -67.702 1.00 58.87 148 GLN A N 1
ATOM 760 C CA . GLN A 1 98 ? -4.541 -14.519 -67.704 1.00 68.51 148 GLN A CA 1
ATOM 761 C C . GLN A 1 98 ? -5.546 -14.523 -66.551 1.00 64.85 148 GLN A C 1
ATOM 762 O O . GLN A 1 98 ? -6.544 -15.241 -66.593 1.00 69.04 148 GLN A O 1
ATOM 768 N N . ASP A 1 99 ? -5.273 -13.719 -65.527 1.00 67.21 149 ASP A N 1
ATOM 769 C CA . ASP A 1 99 ? -6.144 -13.620 -64.358 1.00 64.77 149 ASP A CA 1
ATOM 770 C C . ASP A 1 99 ? -7.274 -12.621 -64.583 1.00 60.53 149 ASP A C 1
ATOM 771 O O . ASP A 1 99 ? -8.244 -12.594 -63.827 1.00 64.85 149 ASP A O 1
ATOM 776 N N . ARG A 1 100 ? -7.144 -11.807 -65.626 1.00 60.18 150 ARG A N 1
ATOM 777 C CA . ARG A 1 100 ? -8.002 -10.633 -65.795 1.00 64.97 150 ARG A CA 1
ATOM 778 C C . ARG A 1 100 ? -9.480 -10.970 -65.958 1.00 67.59 150 ARG A C 1
ATOM 779 O O . ARG A 1 100 ? -10.338 -10.271 -65.421 1.00 64.12 150 ARG A O 1
ATOM 787 N N . GLU A 1 101 ? -9.788 -12.031 -66.694 1.00 68.26 151 GLU A N 1
ATOM 788 C CA . GLU A 1 101 ? -11.179 -12.259 -67.077 1.00 71.09 151 GLU A CA 1
ATOM 789 C C . GLU A 1 101 ? -12.064 -12.799 -65.962 1.00 66.23 151 GLU A C 1
ATOM 790 O O . GLU A 1 101 ? -13.238 -12.436 -65.871 1.00 70.17 151 GLU A O 1
ATOM 796 N N . GLU A 1 102 ? -11.525 -13.658 -65.110 1.00 59.48 152 GLU A N 1
ATOM 797 C CA . GLU A 1 102 ? -12.347 -14.157 -64.025 1.00 66.22 152 GLU A CA 1
ATOM 798 C C . GLU A 1 102 ? -12.497 -13.090 -62.948 1.00 67.82 152 GLU A C 1
ATOM 799 O O . GLU A 1 102 ? -13.530 -13.012 -62.282 1.00 68.86 152 GLU A O 1
ATOM 805 N N . LEU A 1 103 ? -11.480 -12.246 -62.802 1.00 61.34 153 LEU A N 1
ATOM 806 C CA . LEU A 1 103 ? -11.553 -11.160 -61.836 1.00 59.21 153 LEU A CA 1
ATOM 807 C C . LEU A 1 103 ? -12.582 -10.133 -62.279 1.00 54.43 153 LEU A C 1
ATOM 808 O O . LEU A 1 103 ? -13.320 -9.593 -61.456 1.00 53.06 153 LEU A O 1
ATOM 813 N N . LEU A 1 104 ? -12.635 -9.873 -63.581 1.00 49.83 154 LEU A N 1
ATOM 814 C CA . LEU A 1 104 ? -13.632 -8.959 -64.122 1.00 62.20 154 LEU A CA 1
ATOM 815 C C . LEU A 1 104 ? -15.028 -9.516 -63.916 1.00 69.01 154 LEU A C 1
ATOM 816 O O . LEU A 1 104 ? -15.951 -8.790 -63.548 1.00 69.53 154 LEU A O 1
ATOM 821 N N . ARG A 1 105 ? -15.167 -10.815 -64.162 1.00 75.01 155 ARG A N 1
ATOM 822 C CA . ARG A 1 105 ? -16.435 -11.501 -63.977 1.00 75.82 155 ARG A CA 1
ATOM 823 C C . ARG A 1 105 ? -16.933 -11.317 -62.548 1.00 76.94 155 ARG A C 1
ATOM 824 O O . A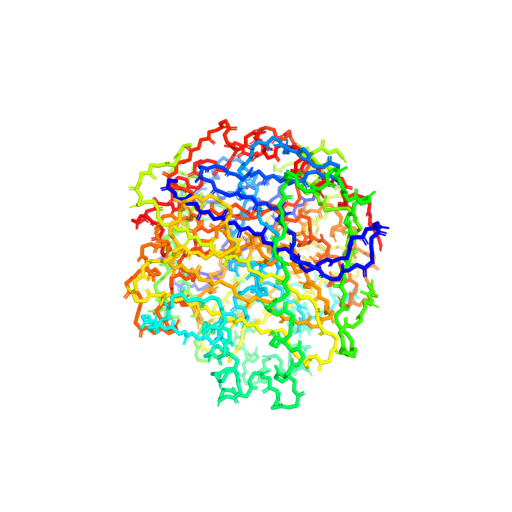RG A 1 105 ? -18.103 -11.007 -62.320 1.00 74.14 155 ARG A O 1
ATOM 832 N N . ALA A 1 106 ? -16.032 -11.510 -61.588 1.00 77.18 156 ALA A N 1
ATOM 833 C CA . ALA A 1 106 ? -16.380 -11.420 -60.173 1.00 68.72 156 ALA A CA 1
ATOM 834 C C . ALA A 1 106 ? -16.736 -10.000 -59.729 1.00 61.38 156 ALA A C 1
ATOM 835 O O . ALA A 1 106 ? -17.677 -9.806 -58.963 1.00 64.27 156 ALA A O 1
ATOM 837 N N . LEU A 1 107 ? -15.993 -9.011 -60.215 1.00 56.19 157 LEU A N 1
ATOM 838 C CA . LEU A 1 107 ? -16.239 -7.628 -59.822 1.00 63.61 157 LEU A CA 1
ATOM 839 C C . LEU A 1 107 ? -17.589 -7.114 -60.332 1.00 77.31 157 LEU A C 1
ATOM 840 O O . LEU A 1 107 ? -18.128 -6.142 -59.799 1.00 86.79 157 LEU A O 1
ATOM 845 N N . LEU A 1 108 ? -18.141 -7.769 -61.351 1.00 72.52 158 LEU A N 1
ATOM 846 C CA . LEU A 1 108 ? -19.419 -7.341 -61.919 1.00 67.19 158 LEU A CA 1
ATOM 847 C C . LEU A 1 108 ? -20.590 -8.241 -61.522 1.00 68.21 158 LEU A C 1
ATOM 848 O O . LEU A 1 108 ? -21.694 -8.088 -62.041 1.00 71.80 158 LEU A O 1
ATOM 853 N N . LEU A 1 109 ? -20.351 -9.172 -60.601 1.00 71.04 159 LEU A N 1
ATOM 854 C CA . LEU A 1 109 ? -21.430 -9.970 -60.018 1.00 68.67 159 LEU A CA 1
ATOM 855 C C . LEU A 1 109 ? -22.436 -9.070 -59.309 1.00 74.56 159 LEU A C 1
ATOM 856 O O . LEU A 1 109 ? -22.153 -7.897 -59.057 1.00 76.78 159 LEU A O 1
ATOM 861 N N . LYS A 1 110 ? -23.608 -9.613 -58.990 1.00 76.03 160 LYS A N 1
ATOM 862 C CA . LYS A 1 110 ? -24.639 -8.819 -58.331 1.00 80.11 160 LYS A CA 1
ATOM 863 C C . LYS A 1 110 ? -24.131 -8.312 -56.991 1.00 71.73 160 LYS A C 1
ATOM 864 O O . LYS A 1 110 ? -23.367 -8.991 -56.306 1.00 62.25 160 LYS A O 1
ATOM 870 N N . HIS A 1 111 ? -24.574 -7.123 -56.607 1.00 83.35 161 HIS A N 1
ATOM 871 C CA . HIS A 1 111 ? -24.221 -6.589 -55.301 1.00 77.05 161 HIS A CA 1
ATOM 872 C C . HIS A 1 111 ? -25.458 -6.550 -54.421 1.00 83.80 161 HIS A C 1
ATOM 873 O O . HIS A 1 111 ? -26.370 -5.755 -54.649 1.00 89.51 161 HIS A O 1
ATOM 880 N N . SER A 1 112 ? -25.466 -7.405 -53.403 1.00 79.87 162 SER A N 1
ATOM 881 C CA . SER A 1 112 ? -26.623 -7.562 -52.532 1.00 79.97 162 SER A CA 1
ATOM 882 C C . SER A 1 112 ? -26.464 -6.759 -51.254 1.00 80.37 162 SER A C 1
ATOM 883 O O . SER A 1 112 ? -25.383 -6.250 -50.958 1.00 76.34 162 SER A O 1
ATOM 886 N N . HIS A 1 113 ? -27.551 -6.637 -50.502 1.00 80.65 163 HIS A N 1
ATOM 887 C CA . HIS A 1 113 ? -27.529 -5.858 -49.273 1.00 82.18 163 HIS A CA 1
ATOM 888 C C . HIS A 1 113 ? -28.316 -6.526 -48.156 1.00 78.48 163 HIS A C 1
ATOM 889 O O . HIS A 1 113 ? -28.773 -7.659 -48.304 1.00 70.68 163 HIS A O 1
ATOM 896 N N . ALA A 1 114 ? -28.446 -5.822 -47.036 1.00 83.97 164 ALA A N 1
ATOM 897 C CA . ALA A 1 114 ? -29.022 -6.387 -45.819 1.00 82.59 164 ALA A CA 1
ATOM 898 C C . ALA A 1 114 ? -30.413 -6.984 -46.025 1.00 91.07 164 ALA A C 1
ATOM 899 O O . ALA A 1 114 ? -30.724 -8.043 -45.480 1.00 97.51 164 ALA A O 1
ATOM 901 N N . GLY A 1 115 ? -31.244 -6.309 -46.812 1.00 97.68 165 GLY A N 1
ATOM 902 C CA . GLY A 1 115 ? -32.614 -6.745 -47.018 1.00 104.29 165 GLY A CA 1
ATOM 903 C C . GLY A 1 115 ? -32.826 -8.091 -47.696 1.00 108.17 165 GLY A C 1
ATOM 904 O O . GLY A 1 115 ? -33.871 -8.714 -47.509 1.00 114.07 165 GLY A O 1
ATOM 905 N N . GLU A 1 116 ? -31.857 -8.543 -48.488 1.00 102.82 166 GLU A N 1
ATOM 906 C CA . GLU A 1 116 ? -32.025 -9.780 -49.258 1.00 103.98 166 GLU A CA 1
ATOM 907 C C . GLU A 1 116 ? -31.298 -10.989 -48.678 1.00 94.36 166 GLU A C 1
ATOM 908 O O . GLU A 1 116 ? -31.293 -12.059 -49.286 1.00 86.05 166 GLU A O 1
ATOM 914 N N . LEU A 1 117 ? -30.668 -10.822 -47.523 1.00 95.54 167 LEU A N 1
ATOM 915 C CA . LEU A 1 117 ? -29.817 -11.873 -46.984 1.00 99.14 167 LEU A CA 1
ATOM 916 C C . LEU A 1 117 ? -30.645 -13.046 -46.454 1.00 101.13 167 LEU A C 1
ATOM 917 O O . LEU A 1 117 ? -30.235 -14.203 -46.568 1.00 94.39 167 LEU A O 1
ATOM 922 N N . GLU A 1 118 ? -31.804 -12.748 -45.872 1.00 109.18 168 GLU A N 1
ATOM 923 C CA . GLU A 1 118 ? -32.689 -13.796 -45.362 1.00 111.49 168 GLU A CA 1
ATOM 924 C C . GLU A 1 118 ? -33.489 -14.465 -46.474 1.00 105.99 168 GLU A C 1
ATOM 925 O O . GLU A 1 118 ? -34.221 -15.422 -46.231 1.00 110.41 168 GLU A O 1
ATOM 931 N N . ALA A 1 119 ? -33.337 -13.966 -47.696 1.00 102.64 169 ALA A N 1
ATOM 932 C CA . ALA A 1 119 ? -34.004 -14.565 -48.843 1.00 101.32 169 ALA A CA 1
ATOM 933 C C . ALA A 1 119 ? -33.045 -15.541 -49.498 1.00 108.86 169 ALA A C 1
ATOM 934 O O . ALA A 1 119 ? -33.341 -16.134 -50.535 1.00 112.54 169 ALA A O 1
ATOM 936 N N . LEU A 1 120 ? -31.880 -15.689 -48.876 1.00 111.15 170 LEU A N 1
ATOM 937 C CA . LEU A 1 120 ? -30.932 -16.719 -49.255 1.00 108.93 170 LEU A CA 1
ATOM 938 C C . LEU A 1 120 ? -30.883 -17.773 -48.150 1.00 111.48 170 LEU A C 1
ATOM 939 O O . LEU A 1 120 ? -31.451 -17.577 -47.077 1.00 115.34 170 LEU A O 1
ATOM 944 N N . GLY A 1 121 ? -30.209 -18.888 -48.410 1.00 113.57 171 GLY A N 1
ATOM 945 C CA . GLY A 1 121 ? -30.148 -19.974 -47.448 1.00 117.15 171 GLY A CA 1
ATOM 946 C C . GLY A 1 121 ? -29.275 -19.610 -46.265 1.00 113.47 171 GLY A C 1
ATOM 947 O O . GLY A 1 121 ? -29.562 -19.942 -45.113 1.00 118.92 171 GLY A O 1
ATOM 948 N N . GLY A 1 122 ? -28.190 -18.919 -46.581 1.00 105.57 172 GLY A N 1
ATOM 949 C CA . GLY A 1 122 ? -27.153 -18.584 -45.629 1.00 103.40 172 GLY A CA 1
ATOM 950 C C . GLY A 1 122 ? -25.882 -18.402 -46.430 1.00 103.68 172 GLY A C 1
ATOM 951 O O . GLY A 1 122 ? -25.703 -19.036 -47.469 1.00 103.76 172 GLY A O 1
ATOM 952 N N . VAL A 1 123 ? -24.998 -17.532 -45.965 1.00 95.61 173 VAL A N 1
ATOM 953 C CA . VAL A 1 123 ? -23.884 -17.105 -46.794 1.00 80.95 173 VAL A CA 1
ATOM 954 C C . VAL A 1 123 ? -22.541 -17.459 -46.158 1.00 76.42 173 VAL A C 1
ATOM 955 O O . VAL A 1 123 ? -22.324 -17.225 -44.970 1.00 75.05 173 VAL A O 1
ATOM 959 N N . LYS A 1 124 ? -21.657 -18.047 -46.962 1.00 75.83 174 LYS A N 1
ATOM 960 C CA . LYS A 1 124 ? -20.308 -18.400 -46.527 1.00 78.56 174 LYS A CA 1
ATOM 961 C C . LYS A 1 124 ? -19.257 -17.832 -47.472 1.00 86.01 174 LYS A C 1
ATOM 962 O O . LYS A 1 124 ? -19.504 -17.672 -48.669 1.00 80.13 174 LYS A O 1
ATOM 968 N N . PRO A 1 125 ? -18.077 -17.512 -46.926 1.00 97.81 175 PRO A N 1
ATOM 969 C CA . PRO A 1 125 ? -16.972 -16.962 -47.715 1.00 105.20 175 PRO A CA 1
ATOM 970 C C . PRO A 1 125 ? -16.546 -17.897 -48.837 1.00 100.66 175 PRO A C 1
ATOM 971 O O . PRO A 1 125 ? -16.412 -19.104 -48.629 1.00 99.02 175 PRO A O 1
ATOM 975 N N . ALA A 1 126 ? -16.321 -17.329 -50.015 1.00 94.56 176 ALA A N 1
ATOM 976 C CA . ALA A 1 126 ? -15.990 -18.114 -51.192 1.00 87.78 176 ALA A CA 1
ATOM 977 C C . ALA A 1 126 ? -14.684 -17.639 -51.805 1.00 85.23 176 ALA A C 1
ATOM 978 O O . ALA A 1 126 ? -14.256 -16.503 -51.591 1.00 87.31 176 ALA A O 1
ATOM 980 N N . VAL A 1 127 ? -14.054 -18.519 -52.573 1.00 75.36 177 VAL A N 1
ATOM 981 C CA . VAL A 1 127 ? -12.807 -18.190 -53.239 1.00 70.32 177 VAL A CA 1
ATOM 982 C C . VAL A 1 127 ? -12.972 -18.397 -54.739 1.00 74.32 177 VAL A C 1
ATOM 983 O O . VAL A 1 127 ? -13.654 -19.323 -55.178 1.00 73.12 177 VAL A O 1
ATOM 987 N N . LEU A 1 128 ? -12.381 -17.506 -55.525 1.00 63.75 178 LEU A N 1
ATOM 988 C CA . LEU A 1 128 ? -12.392 -17.667 -56.969 1.00 64.02 178 LEU A CA 1
ATOM 989 C C . LEU A 1 128 ? -11.333 -18.676 -57.383 1.00 83.69 178 LEU A C 1
ATOM 990 O O . LEU A 1 128 ? -10.228 -18.690 -56.835 1.00 67.05 178 LEU A O 1
ATOM 995 N N . THR A 1 129 ? -11.679 -19.525 -58.343 1.00 83.89 179 THR A N 1
ATOM 996 C CA . THR A 1 129 ? -10.738 -20.500 -58.877 1.00 89.49 179 THR A CA 1
ATOM 997 C C . THR A 1 129 ? -10.734 -20.396 -60.397 1.00 97.82 179 THR A C 1
ATOM 998 O O . THR A 1 129 ? -11.469 -19.582 -60.965 1.00 94.92 179 THR A O 1
ATOM 1002 N N . ARG A 1 130 ? -9.889 -21.198 -61.042 1.00 107.08 180 ARG A N 1
ATOM 1003 C CA . ARG A 1 130 ? -9.858 -21.305 -62.502 1.00 109.89 180 ARG A CA 1
ATOM 1004 C C . ARG A 1 130 ? -9.502 -19.978 -63.172 1.00 108.12 180 ARG A C 1
ATOM 1005 O O . ARG A 1 130 ? -10.238 -19.485 -64.028 1.00 107.46 180 ARG A O 1
ATOM 1013 N N . PRO A 1 134 ? -15.811 -22.015 -57.229 1.00 120.32 184 PRO A N 1
ATOM 1014 C CA . PRO A 1 134 ? -15.765 -21.772 -55.785 1.00 116.61 184 PRO A CA 1
ATOM 1015 C C . PRO A 1 134 ? -15.138 -22.932 -55.019 1.00 117.58 184 PRO A C 1
ATOM 1016 O O . PRO A 1 134 ? -15.298 -24.094 -55.395 1.00 126.97 184 PRO A O 1
ATOM 1020 N N . SER A 1 135 ? -14.440 -22.599 -53.942 1.00 109.14 185 SER A N 1
ATOM 1021 C CA . SER A 1 135 ? -13.917 -23.574 -52.994 1.00 108.52 185 SER A CA 1
ATOM 1022 C C . SER A 1 135 ? -13.994 -22.940 -51.613 1.00 107.28 185 SER A C 1
ATOM 1023 O O . SER A 1 135 ? -14.465 -21.810 -51.475 1.00 98.62 185 SER A O 1
ATOM 1026 N N . GLN A 1 136 ? -13.537 -23.651 -50.591 1.00 115.53 186 GLN A N 1
ATOM 1027 C CA . GLN A 1 136 ? -13.578 -23.106 -49.242 1.00 119.84 186 GLN A CA 1
ATOM 1028 C C . GLN A 1 136 ? -12.184 -22.979 -48.648 1.00 122.86 186 GLN A C 1
ATOM 1029 O O . GLN A 1 136 ? -11.277 -23.729 -49.012 1.00 122.75 186 GLN A O 1
ATOM 1035 N N . PRO A 1 137 ? -12.011 -22.012 -47.732 1.00 124.34 187 PRO A N 1
ATOM 1036 C CA . PRO A 1 137 ? -10.682 -21.658 -47.227 1.00 126.82 187 PRO A CA 1
ATOM 1037 C C . PRO A 1 137 ? -9.972 -22.813 -46.535 1.00 128.01 187 PRO A C 1
ATOM 1038 O O . PRO A 1 137 ? -10.373 -23.257 -45.459 1.00 128.45 187 PRO A O 1
ATOM 1042 N N . LEU A 1 138 ? -8.907 -23.285 -47.177 1.00 128.58 188 LEU A N 1
ATOM 1043 C CA . LEU A 1 138 ? -8.149 -24.438 -46.713 1.00 131.26 188 LEU A CA 1
ATOM 1044 C C . LEU A 1 138 ? -7.357 -24.115 -45.445 1.00 127.84 188 LEU A C 1
ATOM 1045 O O . LEU A 1 138 ? -6.994 -25.013 -44.682 1.00 127.80 188 LEU A O 1
ATOM 1050 N N . LEU A 1 139 ? -7.094 -22.829 -45.234 1.00 125.62 189 LEU A N 1
ATOM 1051 C CA . LEU A 1 139 ? -6.422 -22.353 -44.028 1.00 127.19 189 LEU A CA 1
ATOM 1052 C C . LEU A 1 139 ? -7.447 -22.097 -42.923 1.00 134.73 189 LEU A C 1
ATOM 1053 O O . LEU A 1 139 ? -8.625 -21.868 -43.209 1.00 131.53 189 LEU A O 1
ATOM 1058 N N . PRO A 1 140 ? -7.006 -22.149 -41.655 1.00 145.20 190 PRO A N 1
ATOM 1059 C CA . PRO A 1 140 ? -7.941 -22.016 -40.531 1.00 147.55 190 PRO A CA 1
ATOM 1060 C C . PRO A 1 140 ? -8.339 -20.577 -40.184 1.00 144.65 190 PRO A C 1
ATOM 1061 O O . PRO A 1 140 ? -7.642 -19.907 -39.420 1.00 143.70 190 PRO A O 1
ATOM 1065 N N . GLN A 1 141 ? -9.448 -20.112 -40.755 1.00 141.94 191 GLN A N 1
ATOM 1066 C CA . GLN A 1 141 ? -9.999 -18.799 -40.424 1.00 136.47 191 GLN A CA 1
ATOM 1067 C C . GLN A 1 141 ? -11.464 -18.975 -40.010 1.00 138.96 191 GLN A C 1
ATOM 1068 O O . GLN A 1 141 ? -11.851 -20.088 -39.649 1.00 140.05 191 GLN A O 1
ATOM 1074 N N . HIS A 1 142 ? -12.258 -17.898 -40.044 1.00 140.43 192 HIS A N 1
ATOM 1075 C CA . HIS A 1 142 ? -13.588 -17.854 -39.402 1.00 144.86 192 HIS A CA 1
ATOM 1076 C C . HIS A 1 142 ? -13.422 -17.923 -37.877 1.00 141.78 192 HIS A C 1
ATOM 1077 O O . HIS A 1 142 ? -12.359 -18.317 -37.397 1.00 144.37 192 HIS A O 1
ATOM 1084 N N . SER A 1 143 ? -14.417 -17.507 -37.092 1.00 136.38 193 SER A N 1
ATOM 1085 C CA . SER A 1 143 ? -15.630 -16.803 -37.511 1.00 128.94 193 SER A CA 1
ATOM 1086 C C . SER A 1 143 ? -15.497 -15.431 -36.870 1.00 121.54 193 SER A C 1
ATOM 1087 O O . SER A 1 143 ? -15.132 -15.345 -35.695 1.00 122.59 193 SER A O 1
ATOM 1090 N N . SER A 1 144 ? -15.789 -14.368 -37.617 1.00 111.32 194 SER A N 1
ATOM 1091 C CA . SER A 1 144 ? -15.318 -13.039 -37.224 1.00 95.62 194 SER A CA 1
ATOM 1092 C C . SER A 1 144 ? -15.689 -12.634 -35.800 1.00 81.14 194 SER A C 1
ATOM 1093 O O . SER A 1 144 ? -16.782 -12.907 -35.296 1.00 68.82 194 SER A O 1
ATOM 1096 N N . LEU A 1 145 ? -14.725 -11.968 -35.177 1.00 75.69 195 LEU A N 1
ATOM 1097 C CA . LEU A 1 145 ? -14.805 -11.495 -33.806 1.00 72.51 195 LEU A CA 1
ATOM 1098 C C . LEU A 1 145 ? -15.908 -10.454 -33.629 1.00 66.02 195 LEU A C 1
ATOM 1099 O O . LEU A 1 145 ? -16.585 -10.422 -32.601 1.00 60.47 195 LEU A O 1
ATOM 1104 N N . GLU A 1 146 ? -16.072 -9.596 -34.633 1.00 59.43 196 GLU A N 1
ATOM 1105 C CA . GLU A 1 146 ? -17.045 -8.508 -34.575 1.00 66.07 196 GLU A CA 1
ATOM 1106 C C . GLU A 1 146 ? -18.487 -9.014 -34.565 1.00 68.06 196 GLU A C 1
ATOM 1107 O O . GLU A 1 146 ? -19.358 -8.435 -33.911 1.00 67.59 196 GLU A O 1
ATOM 1113 N N . THR A 1 147 ? -18.737 -10.096 -35.292 1.00 68.34 197 THR A N 1
ATOM 1114 C CA . THR A 1 147 ? -20.076 -10.666 -35.350 1.00 74.30 197 THR A CA 1
ATOM 1115 C C . THR A 1 147 ? -20.439 -11.291 -34.009 1.00 74.79 197 THR A C 1
ATOM 1116 O O . THR A 1 147 ? -21.538 -11.085 -33.491 1.00 80.79 197 THR A O 1
ATOM 1120 N N . GLN A 1 148 ? -19.496 -12.033 -33.439 1.00 70.36 198 GLN A N 1
ATOM 1121 C CA . GLN A 1 148 ? -19.691 -12.669 -32.141 1.00 72.94 198 GLN A CA 1
ATOM 1122 C C . GLN A 1 148 ? -19.959 -11.656 -31.024 1.00 70.68 198 GLN A C 1
ATOM 1123 O O . GLN A 1 148 ? -20.841 -11.869 -30.192 1.00 72.21 198 GLN A O 1
ATOM 1129 N N . LEU A 1 149 ? -19.215 -10.553 -31.016 1.00 63.43 199 LEU A N 1
ATOM 1130 C CA . LEU A 1 149 ? -19.288 -9.586 -29.916 1.00 68.23 199 LEU A CA 1
ATOM 1131 C C . LEU A 1 149 ? -20.382 -8.530 -30.045 1.00 68.91 199 LEU A C 1
ATOM 1132 O O . LEU A 1 149 ? -20.874 -8.022 -29.038 1.00 66.58 199 LEU A O 1
ATOM 1137 N N . PHE A 1 150 ? -20.763 -8.195 -31.272 1.00 55.87 200 PHE A N 1
ATOM 1138 C CA . PHE A 1 150 ? -21.657 -7.064 -31.473 1.00 68.13 200 PHE A CA 1
ATOM 1139 C C . PHE A 1 150 ? -22.997 -7.454 -32.102 1.00 66.45 200 PHE A C 1
ATOM 1140 O O . PHE A 1 150 ? -23.941 -6.666 -32.097 1.00 71.18 200 PHE A O 1
ATOM 1148 N N . CYS A 1 151 ? -23.073 -8.671 -32.634 1.00 58.65 201 CYS A N 1
ATOM 1149 C CA . CYS A 1 151 ? -24.311 -9.194 -33.205 1.00 68.73 201 CYS A CA 1
ATOM 1150 C C . CYS A 1 151 ? -24.854 -10.326 -32.343 1.00 78.09 201 CYS A C 1
ATOM 1151 O O . CYS A 1 151 ? -25.921 -10.879 -32.628 1.00 86.47 201 CYS A O 1
ATOM 1154 N N . GLU A 1 152 ? -24.096 -10.666 -31.300 1.00 92.01 202 GLU A N 1
ATOM 1155 C CA . GLU A 1 152 ? -24.481 -11.674 -30.313 1.00 98.17 202 GLU A CA 1
ATOM 1156 C C . GLU A 1 152 ? -24.540 -13.058 -30.952 1.00 93.86 202 GLU A C 1
ATOM 1157 O O . GLU A 1 152 ? -24.080 -13.254 -32.078 1.00 88.57 202 GLU A O 1
ATOM 1163 N N . GLU A 1 168 ? -27.511 5.762 -40.163 1.00 114.91 218 GLU A N 1
ATOM 1164 C CA . GLU A 1 168 ? -27.885 5.349 -41.510 1.00 120.49 218 GLU A CA 1
ATOM 1165 C C . GLU A 1 168 ? -28.462 6.536 -42.279 1.00 123.15 218 GLU A C 1
ATOM 1166 O O . GLU A 1 168 ? -29.034 6.385 -43.361 1.00 122.09 218 GLU A O 1
ATOM 1172 N N . LYS A 1 169 ? -28.298 7.726 -41.711 1.00 124.55 219 LYS A N 1
ATOM 1173 C CA . LYS A 1 169 ? -28.874 8.930 -42.293 1.00 126.40 219 LYS A CA 1
ATOM 1174 C C . LYS A 1 169 ? -27.945 10.135 -42.174 1.00 134.90 219 LYS A C 1
ATOM 1175 O O . LYS A 1 169 ? -27.770 10.680 -41.084 1.00 138.67 219 LYS A O 1
ATOM 1181 N N . ILE A 1 170 ? -27.363 10.553 -43.297 1.00 135.56 220 ILE A N 1
ATOM 1182 C CA . ILE A 1 170 ? -26.599 11.799 -43.353 1.00 135.31 220 ILE A CA 1
ATOM 1183 C C . ILE A 1 170 ? -26.853 12.576 -44.641 1.00 135.44 220 ILE A C 1
ATOM 1184 O O . ILE A 1 170 ? -26.847 12.010 -45.733 1.00 131.86 220 ILE A O 1
ATOM 1189 N N . PRO A 1 171 ? -27.096 13.886 -44.503 1.00 140.96 221 PRO A N 1
ATOM 1190 C CA . PRO A 1 171 ? -27.109 14.851 -45.599 1.00 141.34 221 PRO A CA 1
ATOM 1191 C C . PRO A 1 171 ? -25.879 15.741 -45.528 1.00 141.48 221 PRO A C 1
ATOM 1192 O O . PRO A 1 171 ? -25.143 15.672 -44.545 1.00 137.50 221 PRO A O 1
ATOM 1196 N N . PRO A 1 172 ? -25.638 16.550 -46.565 1.00 146.96 222 PRO A N 1
ATOM 1197 C CA . PRO A 1 172 ? -26.080 16.399 -47.954 1.00 147.80 222 PRO A CA 1
ATOM 1198 C C . PRO A 1 172 ? -25.129 15.479 -48.715 1.00 144.48 222 PRO A C 1
ATOM 1199 O O . PRO A 1 172 ? -25.543 14.617 -49.490 1.00 142.58 222 PRO A O 1
ATOM 1203 N N . ASP A 1 173 ? -23.841 15.681 -48.446 1.00 142.60 223 ASP A N 1
ATOM 1204 C CA . ASP A 1 173 ? -22.737 14.978 -49.087 1.00 137.33 223 ASP A CA 1
ATOM 1205 C C . ASP A 1 173 ? -21.498 15.107 -48.196 1.00 132.11 223 ASP A C 1
ATOM 1206 O O . ASP A 1 173 ? -20.872 16.166 -48.201 1.00 136.55 223 ASP A O 1
ATOM 1211 N N . SER A 1 174 ? -21.111 14.089 -47.417 1.00 120.31 224 SER A N 1
ATOM 1212 C CA . SER A 1 174 ? -21.567 12.688 -47.430 1.00 103.00 224 SER A CA 1
ATOM 1213 C C . SER A 1 174 ? -21.421 12.028 -48.804 1.00 88.15 224 SER A C 1
ATOM 1214 O O . SER A 1 174 ? -22.400 11.827 -49.524 1.00 77.03 224 SER A 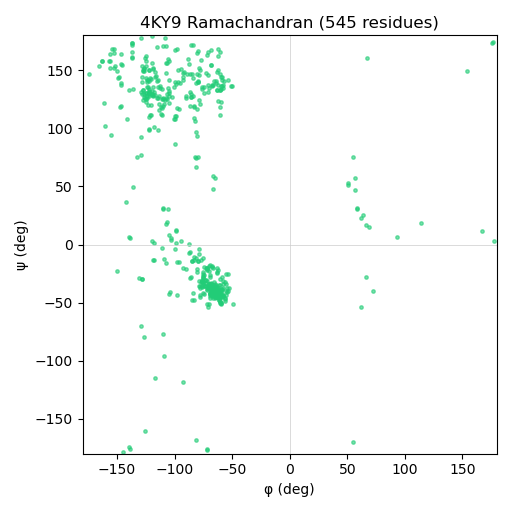O 1
ATOM 1217 N N . GLU A 1 175 ? -20.184 11.682 -49.145 1.00 80.16 225 GLU A N 1
ATOM 1218 C CA . GLU A 1 175 ? -19.898 10.826 -50.289 1.00 70.93 225 GLU A CA 1
ATOM 1219 C C . GLU A 1 175 ? -19.509 9.473 -49.717 1.00 77.78 225 GLU A C 1
ATOM 1220 O O . GLU A 1 175 ? -19.124 9.381 -48.551 1.00 78.44 225 GLU A O 1
ATOM 1226 N N . ALA A 1 176 ? -19.609 8.422 -50.516 1.00 54.80 226 ALA A N 1
ATOM 1227 C CA . ALA A 1 176 ? -19.404 7.089 -49.975 1.00 49.22 226 ALA A CA 1
ATOM 1228 C C . ALA A 1 176 ? -18.075 6.465 -50.406 1.00 49.20 226 ALA A C 1
ATOM 1229 O O . ALA A 1 176 ? -17.488 6.839 -51.422 1.00 50.39 226 ALA A O 1
ATOM 1231 N N . THR A 1 177 ? -17.604 5.523 -49.597 1.00 43.27 227 THR A N 1
ATOM 1232 C CA . THR A 1 177 ? -16.455 4.702 -49.937 1.00 34.64 227 THR A CA 1
ATOM 1233 C C . THR A 1 177 ? -16.921 3.271 -49.968 1.00 40.62 227 THR A C 1
ATOM 1234 O O . THR A 1 177 ? -17.564 2.806 -49.027 1.00 41.94 227 THR A O 1
ATOM 1238 N N . LEU A 1 178 ? -16.645 2.592 -51.050 1.00 38.68 228 LEU A N 1
ATOM 1239 C CA . LEU A 1 178 ? -16.979 1.218 -51.171 1.00 44.95 228 LEU A CA 1
ATOM 1240 C C . LEU A 1 178 ? -15.707 0.379 -51.067 1.00 44.21 228 LEU A C 1
ATOM 1241 O O . LEU A 1 178 ? -14.767 0.593 -51.777 1.00 36.38 228 LEU A O 1
ATOM 1246 N N . VAL A 1 179 ? -15.710 -0.569 -50.151 1.00 38.72 229 VAL A N 1
ATOM 1247 C CA . VAL A 1 179 ? -14.564 -1.448 -49.954 1.00 31.16 229 VAL A CA 1
ATOM 1248 C C . VAL A 1 179 ? -14.936 -2.870 -50.335 1.00 34.88 229 VAL A C 1
ATOM 1249 O O . VAL A 1 179 ? -15.877 -3.431 -49.787 1.00 42.85 229 VAL A O 1
ATOM 1253 N N . LEU A 1 180 ? -14.211 -3.436 -51.298 1.00 36.61 230 LEU A N 1
ATOM 1254 C CA . LEU A 1 180 ? -14.466 -4.793 -51.768 1.00 35.32 230 LEU A CA 1
ATOM 1255 C C . LEU A 1 180 ? -13.312 -5.737 -51.452 1.00 38.13 230 LEU A C 1
ATOM 1256 O O . LEU A 1 180 ? -12.160 -5.470 -51.817 1.00 35.68 230 LEU A O 1
ATOM 1261 N N . VAL A 1 181 ? -13.622 -6.847 -50.788 1.00 34.32 231 VAL A N 1
ATOM 1262 C CA . VAL A 1 181 ? -12.598 -7.822 -50.439 1.00 40.69 231 VAL A CA 1
ATOM 1263 C C . VAL A 1 181 ? -12.993 -9.187 -50.986 1.00 47.04 231 VAL A C 1
ATOM 1264 O O . VAL A 1 181 ? -14.126 -9.629 -50.811 1.00 47.28 231 VAL A O 1
ATOM 1268 N N . GLY A 1 182 ? -12.061 -9.830 -51.684 1.00 57.29 232 GLY A N 1
ATOM 1269 C CA . GLY A 1 182 ? -12.318 -11.112 -52.316 1.00 58.27 232 GLY A CA 1
ATOM 1270 C C . GLY A 1 182 ? -11.097 -12.009 -52.376 1.00 53.21 232 GLY A C 1
ATOM 1271 O O . GLY A 1 182 ? -9.969 -11.538 -52.540 1.00 49.51 232 GLY A O 1
ATOM 1272 N N . ARG A 1 183 ? -11.322 -13.309 -52.220 1.00 50.77 233 ARG A N 1
ATOM 1273 C CA . ARG A 1 183 ? -10.248 -14.292 -52.287 1.00 47.93 233 ARG A CA 1
ATOM 1274 C C . ARG A 1 183 ? -10.213 -14.976 -53.653 1.00 50.35 233 ARG A C 1
ATOM 1275 O O . ARG A 1 183 ? -11.255 -15.283 -54.222 1.00 48.79 233 ARG A O 1
ATOM 1283 N N . ALA A 1 184 ? -9.011 -15.198 -54.174 1.00 54.90 234 ALA A N 1
ATOM 1284 C CA . ALA A 1 184 ? -8.818 -15.907 -55.436 1.00 45.61 234 ALA A CA 1
ATOM 1285 C C . ALA A 1 184 ? -7.521 -16.682 -55.340 1.00 50.17 234 ALA A C 1
ATOM 1286 O O . ALA A 1 184 ? -6.459 -16.086 -55.161 1.00 48.19 234 ALA A O 1
ATOM 1288 N N . ASP A 1 185 ? -7.599 -18.006 -55.464 1.00 51.15 235 ASP A N 1
ATOM 1289 C CA . ASP A 1 185 ? -6.453 -18.857 -55.157 1.00 55.24 235 ASP A CA 1
ATOM 1290 C C . ASP A 1 185 ? -5.389 -18.866 -56.256 1.00 55.09 235 ASP A C 1
ATOM 1291 O O . ASP A 1 185 ? -4.265 -19.328 -56.040 1.00 57.55 235 ASP A O 1
ATOM 1296 N N . PHE A 1 186 ? -5.746 -18.353 -57.428 1.00 48.69 236 PHE A N 1
ATOM 1297 C CA . PHE A 1 186 ? -4.814 -18.301 -58.548 1.00 55.96 236 PHE A CA 1
ATOM 1298 C C . PHE A 1 186 ? -3.947 -17.043 -58.564 1.00 59.04 236 PHE A C 1
ATOM 1299 O O . PHE A 1 186 ? -3.014 -16.937 -59.361 1.00 60.16 236 PHE A O 1
ATOM 1307 N N . LEU A 1 187 ? -4.234 -16.093 -57.682 1.00 51.96 237 LEU A N 1
ATOM 1308 C CA . LEU A 1 187 ? -3.385 -14.912 -57.601 1.00 51.77 237 LEU A CA 1
ATOM 1309 C C . LEU A 1 187 ? -2.136 -15.257 -56.800 1.00 53.92 237 LEU A C 1
ATOM 1310 O O . LEU A 1 187 ? -2.208 -15.961 -55.793 1.00 55.34 237 LEU A O 1
ATOM 1315 N N . GLU A 1 188 ? -0.988 -14.762 -57.241 1.00 46.41 238 GLU A N 1
ATOM 1316 C CA . GLU A 1 188 ? 0.261 -15.090 -56.573 1.00 49.96 238 GLU A CA 1
ATOM 1317 C C . GLU A 1 188 ? 0.478 -14.241 -55.322 1.00 50.60 238 GLU A C 1
ATOM 1318 O O . GLU A 1 188 ? 1.231 -14.629 -54.426 1.00 55.72 238 GLU A O 1
ATOM 1324 N N . GLN A 1 189 ? -0.195 -13.094 -55.252 1.00 42.79 239 GLN A N 1
ATOM 1325 C CA . GLN A 1 189 ? -0.012 -12.173 -54.129 1.00 45.72 239 GLN A CA 1
ATOM 1326 C C . GLN A 1 189 ? -1.263 -11.325 -53.891 1.00 41.00 239 GLN A C 1
ATOM 1327 O O . GLN A 1 189 ? -2.033 -11.069 -54.817 1.00 38.48 239 GLN A O 1
ATOM 1333 N N . PRO A 1 190 ? -1.474 -10.896 -52.638 1.00 42.99 240 PRO A N 1
ATOM 1334 C CA . PRO A 1 190 ? -2.591 -9.993 -52.344 1.00 42.05 240 PRO A CA 1
ATOM 1335 C C . PRO A 1 190 ? -2.360 -8.632 -53.004 1.00 38.73 240 PRO A C 1
ATOM 1336 O O . PRO A 1 190 ? -1.234 -8.134 -52.967 1.00 35.86 240 PRO A O 1
ATOM 1340 N N . VAL A 1 191 ? -3.396 -8.060 -53.609 1.00 34.98 241 VAL A N 1
ATOM 1341 C CA . VAL A 1 191 ? -3.285 -6.758 -54.259 1.00 37.32 241 VAL A CA 1
ATOM 1342 C C . VAL A 1 191 ? -4.281 -5.752 -53.682 1.00 39.06 241 VAL A C 1
ATOM 1343 O O . VAL A 1 191 ? -5.362 -6.121 -53.223 1.00 40.95 241 VAL A O 1
ATOM 1347 N N . LEU A 1 192 ? -3.903 -4.481 -53.704 1.00 36.00 242 LEU A N 1
ATOM 1348 C CA . LEU A 1 192 ? -4.802 -3.403 -53.315 1.00 37.92 242 LEU A CA 1
ATOM 1349 C C . LEU A 1 192 ? -4.989 -2.469 -54.494 1.00 41.87 242 LEU A C 1
ATOM 1350 O O . LEU A 1 192 ? -4.012 -2.027 -55.111 1.00 34.41 242 LEU A O 1
ATOM 1355 N N . GLY A 1 193 ? -6.246 -2.182 -54.812 1.00 33.40 243 GLY A N 1
ATOM 1356 C CA . GLY A 1 193 ? -6.561 -1.133 -55.758 1.00 34.09 243 GLY A CA 1
ATOM 1357 C C . GLY A 1 193 ? -7.254 0.004 -55.033 1.00 37.91 243 GLY A C 1
ATOM 1358 O O . GLY A 1 193 ? -8.152 -0.224 -54.215 1.00 35.77 243 GLY A O 1
ATOM 1359 N N . PHE A 1 194 ? -6.827 1.230 -55.315 1.00 33.13 244 PHE A N 1
ATOM 1360 C CA . PHE A 1 194 ? -7.464 2.406 -54.743 1.00 35.67 244 PHE A CA 1
ATOM 1361 C C . PHE A 1 194 ? -7.891 3.353 -55.857 1.00 43.12 244 PHE A C 1
ATOM 1362 O O . PHE A 1 194 ? -7.083 3.747 -56.699 1.00 42.17 244 PHE A O 1
ATOM 1370 N N . VAL A 1 195 ? -9.169 3.708 -55.853 1.00 42.52 245 VAL A N 1
ATOM 1371 C CA . VAL A 1 195 ? -9.737 4.553 -56.891 1.00 44.83 245 VAL A CA 1
ATOM 1372 C C . VAL A 1 195 ? -10.450 5.759 -56.299 1.00 48.61 245 VAL A C 1
ATOM 1373 O O . VAL A 1 195 ? -11.289 5.611 -55.407 1.00 47.75 245 VAL A O 1
ATOM 1377 N N . ARG A 1 196 ? -10.087 6.950 -56.774 1.00 48.48 246 ARG A N 1
ATOM 1378 C CA . ARG A 1 196 ? -10.887 8.152 -56.552 1.00 47.91 246 ARG A CA 1
ATOM 1379 C C . ARG A 1 196 ? -11.495 8.651 -57.864 1.00 53.30 246 ARG A C 1
ATOM 1380 O O . ARG A 1 196 ? -10.773 9.011 -58.795 1.00 46.53 246 ARG A O 1
ATOM 1388 N N . LEU A 1 197 ? -12.823 8.673 -57.927 1.00 48.34 247 LEU A N 1
ATOM 1389 C CA . LEU A 1 197 ? -13.530 9.112 -59.126 1.00 57.13 247 LEU A CA 1
ATOM 1390 C C . LEU A 1 197 ? -13.401 10.620 -59.320 1.00 59.45 247 LEU A C 1
ATOM 1391 O O . LEU A 1 197 ? -13.337 11.379 -58.345 1.00 54.37 247 LEU A O 1
ATOM 1396 N N . GLN A 1 198 ? -13.349 11.049 -60.578 1.00 62.76 248 GLN A N 1
ATOM 1397 C CA . GLN A 1 198 ? -13.320 12.473 -60.903 1.00 57.40 248 GLN A CA 1
ATOM 1398 C C . GLN A 1 198 ? -14.565 13.154 -60.355 1.00 57.19 248 GLN A C 1
ATOM 1399 O O . GLN A 1 198 ? -14.486 14.170 -59.664 1.00 59.23 248 GLN A O 1
ATOM 1405 N N . GLU A 1 199 ? -15.717 12.576 -60.667 1.00 52.96 249 GLU A N 1
ATOM 1406 C CA . GLU A 1 199 ? -16.975 13.078 -60.146 1.00 65.40 249 GLU A CA 1
ATOM 1407 C C . GLU A 1 199 ? -17.706 11.982 -59.394 1.00 68.69 249 GLU A C 1
ATOM 1408 O O . GLU A 1 199 ? -17.782 10.843 -59.857 1.00 61.44 249 GLU A O 1
ATOM 1414 N N . ALA A 1 200 ? -18.232 12.335 -58.225 1.00 69.54 250 ALA A N 1
ATOM 1415 C CA . ALA A 1 200 ? -18.982 11.394 -57.409 1.00 62.80 250 ALA A CA 1
ATOM 1416 C C . ALA A 1 200 ? -20.144 10.837 -58.207 1.00 72.83 250 ALA A C 1
ATOM 1417 O O . ALA A 1 200 ? -20.804 11.558 -58.957 1.00 82.18 250 ALA A O 1
ATOM 1419 N N . ALA A 1 201 ? -20.402 9.551 -58.039 1.00 68.74 251 ALA A N 1
ATOM 1420 C CA . ALA A 1 201 ? -21.377 8.895 -58.879 1.00 69.61 251 ALA A CA 1
ATOM 1421 C C . ALA A 1 201 ? -22.123 7.817 -58.126 1.00 74.82 251 ALA A C 1
ATOM 1422 O O . ALA A 1 201 ? -21.533 7.042 -57.375 1.00 69.39 251 ALA A O 1
ATOM 1424 N N . GLU A 1 202 ? -23.431 7.784 -58.338 1.00 79.30 252 GLU A N 1
ATOM 1425 C CA . GLU A 1 202 ? -24.267 6.711 -57.836 1.00 79.24 252 GLU A CA 1
ATOM 1426 C C . GLU A 1 202 ? -24.015 5.533 -58.764 1.00 84.76 252 GLU A C 1
ATOM 1427 O O . GLU A 1 202 ? -23.954 5.712 -59.981 1.00 94.62 252 GLU A O 1
ATOM 1433 N N . LEU A 1 203 ? -23.842 4.338 -58.213 1.00 75.29 253 LEU A N 1
ATOM 1434 C CA . LEU A 1 203 ? -23.537 3.192 -59.059 1.00 83.98 253 LEU A CA 1
ATOM 1435 C C . LEU A 1 203 ? -24.606 2.107 -59.026 1.00 95.66 253 LEU A C 1
ATOM 1436 O O . LEU A 1 203 ? -25.741 2.305 -59.465 1.00 93.12 253 LEU A O 1
ATOM 1441 N N . GLU A 1 204 ? -24.217 0.950 -58.508 1.00 106.86 254 GLU A N 1
ATOM 1442 C CA . GLU A 1 204 ? -25.089 -0.208 -58.437 1.00 113.36 254 GLU A CA 1
ATOM 1443 C C . GLU A 1 204 ? -24.703 -1.044 -57.226 1.00 106.07 254 GLU A C 1
ATOM 1444 O O . GLU A 1 204 ? -25.502 -1.819 -56.699 1.00 111.40 254 GLU A O 1
ATOM 1450 N N . ALA A 1 205 ? -23.463 -0.867 -56.787 1.00 94.70 255 ALA A N 1
ATOM 1451 C CA . ALA A 1 205 ? -22.921 -1.635 -55.676 1.00 89.52 255 ALA A CA 1
ATOM 1452 C C . ALA A 1 205 ? -23.567 -1.291 -54.333 1.00 85.95 255 ALA A C 1
ATOM 1453 O O . ALA A 1 205 ? -23.907 -2.184 -53.557 1.00 73.83 255 ALA A O 1
ATOM 1455 N N . VAL A 1 206 ? -23.753 0.002 -54.077 1.00 96.92 256 VAL A N 1
ATOM 1456 C CA . VAL A 1 206 ? -24.207 0.478 -52.768 1.00 95.86 256 VAL A CA 1
ATOM 1457 C C . VAL A 1 206 ? -25.676 0.906 -52.769 1.00 91.97 256 VAL A C 1
ATOM 1458 O O . VAL A 1 206 ? -26.118 1.655 -53.638 1.00 82.61 256 VAL A O 1
ATOM 1462 N N . GLU A 1 207 ? -26.416 0.432 -51.771 1.00 101.55 257 GLU A N 1
ATOM 1463 C CA . GLU A 1 207 ? -27.866 0.598 -51.701 1.00 116.98 257 GLU A CA 1
ATOM 1464 C C . GLU A 1 207 ? -28.313 2.005 -51.336 1.00 121.63 257 GLU A C 1
ATOM 1465 O O . GLU A 1 207 ? -29.274 2.524 -51.908 1.00 127.88 257 GLU A O 1
ATOM 1471 N N . LEU A 1 208 ? -27.631 2.610 -50.370 1.00 117.47 258 LEU A N 1
ATOM 1472 C CA . LEU A 1 208 ? -27.970 3.957 -49.939 1.00 112.70 258 LEU A CA 1
ATOM 1473 C C . LEU A 1 208 ? -27.848 4.940 -51.093 1.00 105.79 258 LEU A C 1
ATOM 1474 O O . LEU A 1 208 ? -26.861 4.916 -51.831 1.00 103.76 258 LEU A O 1
ATOM 1479 N N . PRO A 1 209 ? -28.857 5.812 -51.256 1.00 100.06 259 PRO A N 1
ATOM 1480 C CA . PRO A 1 209 ? -28.813 6.849 -52.293 1.00 98.36 259 PRO A CA 1
ATOM 1481 C C . PRO A 1 209 ? -27.697 7.849 -52.016 1.00 99.88 259 PRO A C 1
ATOM 1482 O O . PRO A 1 209 ? -27.938 9.050 -51.901 1.00 105.56 259 PRO A O 1
ATOM 1486 N N . VAL A 1 210 ? -26.480 7.328 -51.920 1.00 96.40 260 VAL A N 1
ATOM 1487 C CA . VAL A 1 210 ? -25.294 8.107 -51.610 1.00 81.12 260 VAL A CA 1
ATOM 1488 C C . VAL A 1 210 ? -24.237 7.904 -52.683 1.00 68.21 260 VAL A C 1
ATOM 1489 O O . VAL A 1 210 ? -23.846 6.770 -52.956 1.00 65.50 260 VAL A O 1
ATOM 1493 N N . PRO A 1 211 ? -23.795 9.001 -53.316 1.00 66.15 261 PRO A N 1
ATOM 1494 C CA . PRO A 1 211 ? -22.802 8.938 -54.396 1.00 62.41 261 PRO A CA 1
ATOM 1495 C C . PRO A 1 211 ? -21.448 8.391 -53.933 1.00 65.93 261 PRO A C 1
ATOM 1496 O O . PRO A 1 211 ? -20.913 8.825 -52.910 1.00 56.11 261 PRO A O 1
ATOM 1500 N N . ILE A 1 212 ? -20.901 7.452 -54.701 1.00 71.43 262 ILE A N 1
ATOM 1501 C CA . ILE A 1 212 ? -19.616 6.835 -54.385 1.00 62.53 262 ILE A CA 1
ATOM 1502 C C . ILE A 1 212 ? -18.454 7.659 -54.922 1.00 56.75 262 ILE A C 1
ATOM 1503 O O . ILE A 1 212 ? -18.422 7.994 -56.103 1.00 59.41 262 ILE A O 1
ATOM 1508 N N . ARG A 1 213 ? -17.510 7.996 -54.048 1.00 53.99 263 ARG A N 1
ATOM 1509 C CA . ARG A 1 213 ? -16.308 8.714 -54.464 1.00 53.70 263 ARG A CA 1
ATOM 1510 C C . ARG A 1 213 ? -15.084 7.805 -54.520 1.00 52.60 263 ARG A C 1
ATOM 1511 O O . ARG A 1 213 ? -14.293 7.869 -55.463 1.00 49.36 263 ARG A O 1
ATOM 1519 N N . PHE A 1 214 ? -14.946 6.947 -53.516 1.00 53.31 264 PHE A N 1
ATOM 1520 C CA . PHE A 1 214 ? -13.757 6.114 -53.389 1.00 46.94 264 PHE A CA 1
ATOM 1521 C C . PHE A 1 214 ? -14.072 4.627 -53.506 1.00 42.57 264 PHE A C 1
ATOM 1522 O O . PHE A 1 214 ? -15.117 4.167 -53.051 1.00 39.22 264 PHE A O 1
ATOM 1530 N N . LEU A 1 215 ? -13.155 3.878 -54.109 1.00 41.25 265 LEU A N 1
ATOM 1531 C CA . LEU A 1 215 ? -13.235 2.424 -54.110 1.00 43.44 265 LEU A CA 1
ATOM 1532 C C . LEU A 1 215 ? -11.939 1.798 -53.617 1.00 48.82 265 LEU A C 1
ATOM 1533 O O . LEU A 1 215 ? -10.852 2.201 -54.025 1.00 45.09 265 LEU A O 1
ATOM 1538 N N . PHE A 1 216 ? -12.076 0.828 -52.716 1.00 42.91 266 PHE A N 1
ATOM 1539 C CA . PHE A 1 216 ? -10.975 -0.033 -52.292 1.00 36.86 266 PHE A CA 1
ATOM 1540 C C . PHE A 1 216 ? -11.207 -1.433 -52.809 1.00 39.31 266 PHE A C 1
ATOM 1541 O O . PHE A 1 216 ? -12.266 -2.007 -52.556 1.00 43.52 266 PHE A O 1
ATOM 1549 N N . VAL A 1 217 ? -10.239 -1.988 -53.530 1.00 38.87 267 VAL A N 1
ATOM 1550 C CA . VAL A 1 217 ? -10.360 -3.370 -53.972 1.00 36.60 267 VAL A CA 1
ATOM 1551 C C . VAL A 1 217 ? -9.205 -4.180 -53.422 1.00 32.08 267 VAL A C 1
ATOM 1552 O O . VAL A 1 217 ? -8.042 -3.891 -53.696 1.00 38.34 267 VAL A O 1
ATOM 1556 N N . LEU A 1 218 ? -9.543 -5.196 -52.637 1.00 31.53 268 LEU A N 1
ATOM 1557 C CA . LEU A 1 218 ? -8.554 -6.055 -52.012 1.00 30.70 268 LEU A CA 1
ATOM 1558 C C . LEU A 1 218 ? -8.782 -7.492 -52.439 1.00 38.47 268 LEU A C 1
ATOM 1559 O O . LEU A 1 218 ? -9.781 -8.112 -52.080 1.00 45.03 268 LEU A O 1
ATOM 1564 N N . LEU A 1 219 ? -7.851 -8.004 -53.230 1.00 34.65 269 LEU A N 1
ATOM 1565 C CA . LEU A 1 219 ? -7.948 -9.354 -53.766 1.00 32.01 269 LEU A CA 1
ATOM 1566 C C . LEU A 1 219 ? -6.668 -10.103 -53.473 1.00 34.96 269 LEU A C 1
ATOM 1567 O O . LEU A 1 219 ? -5.579 -9.517 -53.492 1.00 34.69 269 LEU A O 1
ATOM 1572 N N . GLY A 1 220 ? -6.788 -11.395 -53.201 1.00 35.48 270 GLY A N 1
ATOM 1573 C CA . GLY A 1 220 ? -5.611 -12.220 -53.028 1.00 33.97 270 GLY A CA 1
ATOM 1574 C C . GLY A 1 220 ? -5.923 -13.645 -52.625 1.00 40.70 270 GLY A C 1
ATOM 1575 O O . GLY A 1 220 ? -7.069 -13.990 -52.352 1.00 38.68 270 GLY A O 1
ATOM 1576 N N . PRO A 1 221 ? -4.884 -14.483 -52.578 1.00 38.97 271 PRO A N 1
ATOM 1577 C CA . PRO A 1 221 ? -4.942 -15.886 -52.178 1.00 40.20 271 PRO A CA 1
ATOM 1578 C C . PRO A 1 221 ? -4.837 -16.033 -50.671 1.00 41.51 271 PRO A C 1
ATOM 1579 O O . PRO A 1 221 ? -4.517 -15.063 -49.974 1.00 37.28 271 PRO A O 1
ATOM 1583 N N . GLU A 1 222 ? -5.052 -17.245 -50.183 1.00 39.45 272 GLU A N 1
ATOM 1584 C CA . GLU A 1 222 ? -4.894 -17.520 -48.767 1.00 43.08 272 GLU A CA 1
ATOM 1585 C C . GLU A 1 222 ? -3.439 -17.411 -48.354 1.00 48.31 272 GLU A C 1
ATOM 1586 O O . GLU A 1 222 ? -2.541 -17.860 -49.062 1.00 51.43 272 GLU A O 1
ATOM 1592 N N . ALA A 1 223 ? -3.217 -16.780 -47.210 1.00 46.66 273 ALA A N 1
ATOM 1593 C CA . ALA A 1 223 ? -1.879 -16.609 -46.684 1.00 48.30 273 ALA A CA 1
ATOM 1594 C C . ALA A 1 223 ? -1.976 -16.563 -45.178 1.00 52.22 273 ALA A C 1
ATOM 1595 O O . ALA A 1 223 ? -2.984 -16.117 -44.634 1.00 53.55 273 ALA A O 1
ATOM 1597 N N . PRO A 1 224 ? -0.925 -17.029 -44.495 1.00 67.16 274 PRO A N 1
ATOM 1598 C CA . PRO A 1 224 ? -0.905 -16.923 -43.035 1.00 68.29 274 PRO A CA 1
ATOM 1599 C C . PRO A 1 224 ? -0.899 -15.454 -42.625 1.00 52.03 274 PRO A C 1
ATOM 1600 O O . PRO A 1 224 ? -0.236 -14.651 -43.286 1.00 44.27 274 PRO A O 1
ATOM 1604 N N . HIS A 1 225 ? -1.662 -15.126 -41.585 1.00 46.87 275 HIS A N 1
ATOM 1605 C CA . HIS A 1 225 ? -1.770 -13.772 -41.042 1.00 52.86 275 HIS A CA 1
ATOM 1606 C C . HIS A 1 225 ? -2.496 -12.808 -41.978 1.00 50.61 275 HIS A C 1
ATOM 1607 O O . HIS A 1 225 ? -2.418 -11.593 -41.794 1.00 50.14 275 HIS A O 1
ATOM 1614 N N . ILE A 1 226 ? -3.196 -13.333 -42.980 1.00 44.19 276 ILE A N 1
ATOM 1615 C CA . ILE A 1 226 ? -4.075 -12.486 -43.776 1.00 42.12 276 ILE A CA 1
ATOM 1616 C C . ILE A 1 226 ? -5.524 -12.946 -43.652 1.00 48.44 276 ILE A C 1
ATOM 1617 O O . ILE A 1 226 ? -5.935 -13.951 -44.243 1.00 41.14 276 ILE A O 1
ATOM 1622 N N . ASP A 1 227 ? -6.274 -12.222 -42.828 1.00 40.46 277 ASP A N 1
ATOM 1623 C CA . ASP A 1 227 ? -7.724 -12.355 -42.754 1.00 32.05 277 ASP A CA 1
ATOM 1624 C C . ASP A 1 227 ? -8.302 -11.222 -43.587 1.00 30.92 277 ASP A C 1
ATOM 1625 O O . ASP A 1 227 ? -8.196 -10.052 -43.204 1.00 34.96 277 ASP A O 1
ATOM 1630 N N . TYR A 1 228 ? -8.903 -11.560 -44.723 1.00 29.24 278 TYR A N 1
ATOM 1631 C CA . TYR A 1 228 ? -9.298 -10.542 -45.700 1.00 34.79 278 TYR A CA 1
ATOM 1632 C C . TYR A 1 228 ? -10.444 -9.665 -45.201 1.00 31.30 278 TYR A C 1
ATOM 1633 O O . TYR A 1 228 ? -10.579 -8.511 -45.612 1.00 31.77 278 TYR A O 1
ATOM 1642 N N . THR A 1 229 ? -11.258 -10.206 -44.302 1.00 34.02 279 THR A N 1
ATOM 1643 C CA . THR A 1 229 ? -12.311 -9.415 -43.677 1.00 35.08 279 THR A CA 1
ATOM 1644 C C . THR A 1 229 ? -11.695 -8.326 -42.800 1.00 36.22 279 THR A C 1
ATOM 1645 O O . THR A 1 229 ? -12.109 -7.158 -42.827 1.00 35.88 279 THR A O 1
ATOM 1649 N N . GLN A 1 230 ? -10.684 -8.719 -42.036 1.00 33.13 280 GLN A N 1
ATOM 1650 C CA . GLN A 1 230 ? -9.979 -7.795 -41.164 1.00 30.57 280 GLN A CA 1
ATOM 1651 C C . GLN A 1 230 ? -9.153 -6.801 -41.964 1.00 30.37 280 GLN A C 1
ATOM 1652 O O . GLN A 1 230 ? -9.011 -5.643 -41.569 1.00 29.44 280 GLN A O 1
ATOM 1658 N N . LEU A 1 231 ? -8.611 -7.252 -43.091 1.00 30.79 281 LEU A N 1
ATOM 1659 C CA . LEU A 1 231 ? -7.943 -6.338 -44.006 1.00 32.44 281 LEU A CA 1
ATOM 1660 C C . LEU A 1 231 ? -8.942 -5.308 -44.526 1.00 30.29 281 LEU A C 1
ATOM 1661 O O . LEU A 1 231 ? -8.656 -4.110 -44.546 1.00 32.26 281 LEU A O 1
ATOM 1666 N N . GLY A 1 232 ? -10.125 -5.779 -44.910 1.00 32.74 282 GLY A N 1
ATOM 1667 C CA . GLY A 1 232 ? -11.193 -4.894 -45.341 1.00 32.42 282 GLY A CA 1
ATOM 1668 C C . GLY A 1 232 ? -11.609 -3.923 -44.258 1.00 24.98 282 GLY A C 1
ATOM 1669 O O . GLY A 1 232 ? -11.827 -2.739 -44.526 1.00 30.57 282 GLY A O 1
ATOM 1670 N N . ARG A 1 233 ? -11.700 -4.416 -43.028 1.00 24.19 283 ARG A N 1
ATOM 1671 C CA . ARG A 1 233 ? -12.034 -3.558 -41.890 1.00 30.60 283 ARG A CA 1
ATOM 1672 C C . ARG A 1 233 ? -10.983 -2.473 -41.658 1.00 38.01 283 ARG A C 1
ATOM 1673 O O . ARG A 1 233 ? -11.317 -1.333 -41.313 1.00 27.75 283 ARG A O 1
ATOM 1681 N N . ALA A 1 234 ? -9.715 -2.823 -41.851 1.00 29.70 284 ALA A N 1
ATOM 1682 C CA . ALA A 1 234 ? -8.641 -1.854 -41.655 1.00 35.07 284 ALA A CA 1
ATOM 1683 C C . ALA A 1 234 ? -8.693 -0.770 -42.723 1.00 28.39 284 ALA A C 1
ATOM 1684 O O . ALA A 1 234 ? -8.490 0.408 -42.440 1.00 32.59 284 ALA A O 1
ATOM 1686 N N . ALA A 1 235 ? -8.962 -1.176 -43.957 1.00 29.08 285 ALA A N 1
ATOM 1687 C CA . ALA A 1 235 ? -9.081 -0.229 -45.055 1.00 29.07 285 ALA A CA 1
ATOM 1688 C C . ALA A 1 235 ? -10.245 0.721 -44.827 1.00 27.37 285 ALA A C 1
ATOM 1689 O O . ALA A 1 235 ? -10.137 1.920 -45.054 1.00 31.78 285 ALA A O 1
ATOM 1691 N N . ALA A 1 236 ? -11.359 0.175 -44.360 1.00 27.23 286 ALA A N 1
ATOM 1692 C CA . ALA A 1 236 ? -12.540 0.980 -44.105 1.00 32.94 286 ALA A CA 1
ATOM 1693 C C . ALA A 1 236 ? -12.340 1.923 -42.924 1.00 42.55 286 ALA A C 1
ATOM 1694 O O . ALA A 1 236 ? -12.762 3.079 -42.978 1.00 42.32 286 ALA A O 1
ATOM 1696 N N . THR A 1 237 ? -11.718 1.423 -41.858 1.00 34.68 287 THR A N 1
ATOM 1697 C CA . THR A 1 237 ? -11.475 2.226 -40.663 1.00 33.97 287 THR A CA 1
ATOM 1698 C C . THR A 1 237 ? -10.520 3.369 -40.991 1.00 34.25 287 THR A C 1
ATOM 1699 O O . THR A 1 237 ? -10.640 4.485 -40.482 1.00 41.37 287 THR A O 1
ATOM 1703 N N . LEU A 1 238 ? -9.540 3.091 -41.807 1.00 37.28 288 LEU A N 1
ATOM 1704 C CA . LEU A 1 238 ? -8.646 4.113 -42.261 1.00 37.43 288 LEU A CA 1
ATOM 1705 C C . LEU A 1 238 ? -9.401 5.161 -43.081 1.00 38.43 288 LEU A C 1
ATOM 1706 O O . LEU A 1 238 ? -9.154 6.318 -42.963 1.00 35.44 288 LEU A O 1
ATOM 1711 N N . MET A 1 239 ? -10.329 4.726 -43.906 1.00 40.23 289 MET A N 1
ATOM 1712 C CA . MET A 1 239 ? -11.113 5.659 -44.702 1.00 43.29 289 MET A CA 1
ATOM 1713 C C . MET A 1 239 ? -12.114 6.439 -43.845 1.00 46.22 289 MET A C 1
ATOM 1714 O O . MET A 1 239 ? -12.527 7.535 -44.215 1.00 52.03 289 MET A O 1
ATOM 1719 N N . SER A 1 240 ? -12.463 5.896 -42.681 1.00 41.69 290 SER A N 1
ATOM 1720 C CA . SER A 1 240 ? -13.369 6.582 -41.757 1.00 41.39 290 SER A CA 1
ATOM 1721 C C . SER A 1 240 ? -12.652 7.620 -40.910 1.00 40.53 290 SER A C 1
ATOM 1722 O O . SER A 1 240 ? -13.290 8.420 -40.233 1.00 47.57 290 SER A O 1
ATOM 1725 N N . GLU A 1 241 ? -11.327 7.592 -40.933 1.00 48.62 291 GLU A N 1
ATOM 1726 C CA . GLU A 1 241 ? -10.539 8.512 -40.126 1.00 44.80 291 GLU A CA 1
ATOM 1727 C C . GLU A 1 241 ? -10.358 9.827 -40.890 1.00 51.48 291 GLU A C 1
ATOM 1728 O O . GLU A 1 241 ? -9.939 9.823 -42.050 1.00 54.55 291 GLU A O 1
ATOM 1734 N N . ARG A 1 242 ? -10.662 10.947 -40.235 1.00 53.35 292 ARG A N 1
ATOM 1735 C CA . ARG A 1 242 ? -10.854 12.220 -40.937 1.00 45.87 292 ARG A CA 1
ATOM 1736 C C . ARG A 1 242 ? -9.599 12.728 -41.642 1.00 45.82 292 ARG A C 1
ATOM 1737 O O . ARG A 1 242 ? -9.679 13.250 -42.757 1.00 41.63 292 ARG A O 1
ATOM 1745 N N . VAL A 1 243 ? -8.441 12.563 -41.008 1.00 45.14 293 VAL A N 1
ATOM 1746 C CA . VAL A 1 243 ? -7.202 13.078 -41.577 1.00 49.59 293 VAL A CA 1
ATOM 1747 C C . VAL A 1 243 ? -6.830 12.330 -42.859 1.00 53.89 293 VAL A C 1
ATOM 1748 O O . VAL A 1 243 ? -6.408 12.949 -43.839 1.00 51.28 293 VAL A O 1
ATOM 1752 N N . PHE A 1 244 ? -7.010 11.010 -42.875 1.00 47.53 294 PHE A N 1
ATOM 1753 C CA . PHE A 1 244 ? -6.738 10.265 -44.100 1.00 46.65 294 PHE A CA 1
ATOM 1754 C C . PHE A 1 244 ? -7.746 10.607 -45.184 1.00 49.42 294 PHE A C 1
ATOM 1755 O O . PHE A 1 244 ? -7.400 10.652 -46.366 1.00 51.00 294 PHE A O 1
ATOM 1763 N N . ARG A 1 245 ? -8.992 10.843 -44.787 1.00 43.05 295 ARG A N 1
ATOM 1764 C CA . ARG A 1 245 ? -10.022 11.195 -45.756 1.00 51.47 295 ARG A CA 1
ATOM 1765 C C . ARG A 1 245 ? -9.686 12.512 -46.453 1.00 53.24 295 ARG A C 1
ATOM 1766 O O . ARG A 1 245 ? -9.818 12.630 -47.673 1.00 54.71 295 ARG A O 1
ATOM 1774 N N . ILE A 1 246 ? -9.214 13.485 -45.682 1.00 51.96 296 ILE A N 1
ATOM 1775 C CA . ILE A 1 246 ? -8.775 14.755 -46.250 1.00 57.13 296 ILE A CA 1
ATOM 1776 C C . ILE A 1 246 ? -7.628 14.526 -47.228 1.00 56.78 296 ILE A C 1
ATOM 1777 O O . ILE A 1 246 ? -7.664 14.998 -48.369 1.00 56.94 296 ILE A O 1
ATOM 1782 N N . ASP A 1 247 ? -6.621 13.783 -46.780 1.00 50.51 297 ASP A N 1
ATOM 1783 C CA . ASP A 1 247 ? -5.475 13.469 -47.617 1.00 47.12 297 ASP A CA 1
ATOM 1784 C C . ASP A 1 247 ? -5.896 12.685 -48.865 1.00 49.58 297 ASP A C 1
ATOM 1785 O O . ASP A 1 247 ? -5.299 12.825 -49.928 1.00 48.77 297 ASP A O 1
ATOM 1790 N N . ALA A 1 248 ? -6.968 11.910 -48.749 1.00 52.84 298 ALA A N 1
ATOM 1791 C CA . ALA A 1 248 ? -7.440 11.112 -49.871 1.00 47.51 298 ALA A CA 1
ATOM 1792 C C . ALA A 1 248 ? -8.142 11.949 -50.939 1.00 58.31 298 ALA A C 1
ATOM 1793 O O . ALA A 1 248 ? -8.193 11.554 -52.106 1.00 55.86 298 ALA A O 1
ATOM 1795 N N . TYR A 1 249 ? -8.705 13.086 -50.540 1.00 58.33 299 TYR A N 1
ATOM 1796 C CA . TYR A 1 249 ? -9.309 14.001 -51.505 1.00 58.33 299 TYR A CA 1
ATOM 1797 C C . TYR A 1 249 ? -8.248 14.837 -52.211 1.00 55.48 299 TYR A C 1
ATOM 1798 O O . TYR A 1 249 ? -8.404 15.196 -53.375 1.00 67.92 299 TYR A O 1
ATOM 1807 N N . MET A 1 250 ? -7.162 15.133 -51.505 1.00 49.97 300 MET A N 1
ATOM 1808 C CA . MET A 1 250 ? -6.125 16.017 -52.033 1.00 54.25 300 MET A CA 1
ATOM 1809 C C . MET A 1 250 ? -4.999 15.290 -52.759 1.00 55.62 300 MET A C 1
ATOM 1810 O O . MET A 1 250 ? -4.287 15.894 -53.563 1.00 55.06 300 MET A O 1
ATOM 1815 N N . ALA A 1 251 ? -4.844 13.998 -52.481 1.00 52.70 301 ALA A N 1
ATOM 1816 C CA . ALA A 1 251 ? -3.690 13.241 -52.959 1.00 47.14 301 ALA A CA 1
ATOM 1817 C C . ALA A 1 251 ? -3.559 13.257 -54.476 1.00 48.34 301 ALA A C 1
ATOM 1818 O O . ALA A 1 251 ? -4.545 13.094 -55.198 1.00 51.90 301 ALA A O 1
ATOM 1820 N N . GLN A 1 252 ? -2.330 13.435 -54.952 1.00 50.35 302 GLN A N 1
ATOM 1821 C CA . GLN A 1 252 ? -2.071 13.444 -56.385 1.00 53.97 302 GLN A CA 1
ATOM 1822 C C . GLN A 1 252 ? -1.129 12.316 -56.784 1.00 57.73 302 GLN A C 1
ATOM 1823 O O . GLN A 1 252 ? -0.782 12.164 -57.954 1.00 69.22 302 GLN A O 1
ATOM 1829 N N . SER A 1 253 ? -0.738 11.515 -55.801 1.00 50.73 303 SER A N 1
ATOM 1830 C CA . SER A 1 253 ? 0.096 10.348 -56.040 1.00 52.58 303 SER A CA 1
ATOM 1831 C C . SER A 1 253 ? -0.182 9.318 -54.955 1.00 52.11 303 SER A C 1
ATOM 1832 O O . SER A 1 253 ? -0.850 9.619 -53.963 1.00 50.38 303 SER A O 1
ATOM 1835 N N . ARG A 1 254 ? 0.317 8.103 -55.151 1.00 50.68 304 ARG A N 1
ATOM 1836 C CA . ARG A 1 254 ? 0.242 7.080 -54.118 1.00 48.28 304 ARG A CA 1
ATOM 1837 C C . ARG A 1 254 ? 1.059 7.514 -52.912 1.00 51.47 304 ARG A C 1
ATOM 1838 O O . ARG A 1 254 ? 0.669 7.281 -51.764 1.00 50.78 304 ARG A O 1
ATOM 1846 N N . GLY A 1 255 ? 2.187 8.162 -53.191 1.00 49.53 305 GLY A N 1
ATOM 1847 C CA . GLY A 1 255 ? 3.097 8.612 -52.156 1.00 42.54 305 GLY A CA 1
ATOM 1848 C C . GLY A 1 255 ? 2.420 9.441 -51.087 1.00 48.26 305 GLY A C 1
ATOM 1849 O O . GLY A 1 255 ? 2.748 9.332 -49.904 1.00 52.09 305 GLY A O 1
ATOM 1850 N N . GLU A 1 256 ? 1.461 10.259 -51.501 1.00 45.79 306 GLU A N 1
ATOM 1851 C CA . GLU A 1 256 ? 0.763 11.134 -50.570 1.00 52.69 306 GLU A CA 1
ATOM 1852 C C . GLU A 1 256 ? -0.239 10.352 -49.727 1.00 44.90 306 GLU A C 1
ATOM 1853 O O . GLU A 1 256 ? -0.452 10.667 -48.562 1.00 50.77 306 GLU A O 1
ATOM 1859 N N . LEU A 1 257 ? -0.830 9.314 -50.307 1.00 46.51 307 LEU A N 1
ATOM 1860 C CA . LEU A 1 257 ? -1.722 8.443 -49.550 1.00 47.91 307 LEU A CA 1
ATOM 1861 C C . LEU A 1 257 ? -0.925 7.666 -48.495 1.00 45.34 307 LEU A C 1
ATOM 1862 O O . LEU A 1 257 ? -1.365 7.508 -47.352 1.00 38.98 307 LEU A O 1
ATOM 1867 N N . LEU A 1 258 ? 0.270 7.222 -48.878 1.00 46.15 308 LEU A N 1
ATOM 1868 C CA . LEU A 1 258 ? 1.120 6.432 -47.993 1.00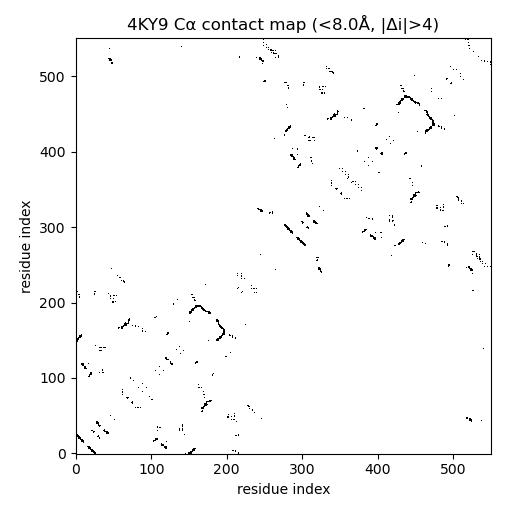 46.92 308 LEU A CA 1
ATOM 1869 C C . LEU A 1 258 ? 1.620 7.260 -46.822 1.00 42.77 308 LEU A C 1
ATOM 1870 O O . LEU A 1 258 ? 1.683 6.773 -45.688 1.00 43.56 308 LEU A O 1
ATOM 1875 N N . HIS A 1 259 ? 1.973 8.511 -47.097 1.00 40.14 309 HIS A N 1
ATOM 1876 C CA . HIS A 1 259 ? 2.388 9.428 -46.042 1.00 49.02 309 HIS A CA 1
ATOM 1877 C C . HIS A 1 259 ? 1.276 9.583 -45.012 1.00 44.67 309 HIS A C 1
ATOM 1878 O O . HIS A 1 259 ? 1.527 9.632 -43.811 1.00 46.23 309 HIS A O 1
ATOM 1885 N N . SER A 1 260 ? 0.038 9.628 -45.485 1.00 42.81 310 SER A N 1
ATOM 1886 C CA . SER A 1 260 ? -1.089 9.704 -44.572 1.00 44.44 310 SER A CA 1
ATOM 1887 C C . SER A 1 260 ? -1.281 8.390 -43.815 1.00 41.45 310 SER A C 1
ATOM 1888 O O . SER A 1 260 ? -1.619 8.396 -42.630 1.00 37.97 310 SER A O 1
ATOM 1891 N N . LEU A 1 261 ? -1.058 7.266 -44.489 1.00 38.93 311 LEU A N 1
ATOM 1892 C CA . LEU A 1 261 ? -1.186 5.974 -43.818 1.00 36.72 311 LEU A CA 1
ATOM 1893 C C . LEU A 1 261 ? -0.122 5.809 -42.728 1.00 38.59 311 LEU A C 1
ATOM 1894 O O . LEU A 1 261 ? -0.415 5.320 -41.633 1.00 32.93 311 LEU A O 1
ATOM 1899 N N . GLU A 1 262 ? 1.103 6.242 -43.011 1.00 34.05 312 GLU A N 1
ATOM 1900 C CA . GLU A 1 262 ? 2.168 6.146 -42.013 1.00 36.97 312 GLU A CA 1
ATOM 1901 C C . GLU A 1 262 ? 1.872 7.012 -40.793 1.00 37.08 312 GLU A C 1
ATOM 1902 O O . GLU A 1 262 ? 2.136 6.605 -39.660 1.00 36.14 312 GLU A O 1
ATOM 1908 N N . GLY A 1 263 ? 1.287 8.183 -41.022 1.00 37.93 313 GLY A N 1
ATOM 1909 C CA . GLY A 1 263 ? 0.860 9.030 -39.923 1.00 37.13 313 GLY A CA 1
ATOM 1910 C C . GLY A 1 263 ? -0.250 8.384 -39.110 1.00 38.12 313 GLY A C 1
ATOM 1911 O O . GLY A 1 263 ? -0.263 8.474 -37.882 1.00 38.74 313 GLY A O 1
ATOM 1912 N N . PHE A 1 264 ? -1.178 7.727 -39.802 1.00 32.50 314 PHE A N 1
ATOM 1913 C CA . PHE A 1 264 ? -2.247 6.947 -39.170 1.00 31.77 314 PHE A CA 1
ATOM 1914 C C . PHE A 1 264 ? -1.654 5.857 -38.271 1.00 36.73 314 PHE A C 1
ATOM 1915 O O . PHE A 1 264 ? -2.116 5.638 -37.146 1.00 31.88 314 PHE A O 1
ATOM 1923 N N . LEU A 1 265 ? -0.627 5.180 -38.773 1.00 30.72 315 LEU A N 1
ATOM 1924 C CA . LEU A 1 265 ? 0.071 4.158 -37.999 1.00 32.55 315 LEU A CA 1
ATOM 1925 C C . LEU A 1 265 ? 0.913 4.750 -36.859 1.00 41.91 315 LEU A C 1
ATOM 1926 O O . LEU A 1 265 ? 0.972 4.170 -35.771 1.00 38.53 315 LEU A O 1
ATOM 1931 N N . ASP A 1 266 ? 1.548 5.901 -37.101 1.00 37.76 316 ASP A N 1
ATOM 1932 C CA . ASP A 1 266 ? 2.289 6.615 -36.057 1.00 36.28 316 ASP A CA 1
ATOM 1933 C C . ASP A 1 266 ? 1.398 6.928 -34.851 1.00 35.83 316 ASP A C 1
ATOM 1934 O O . ASP A 1 266 ? 1.863 6.951 -33.714 1.00 38.09 316 ASP A O 1
ATOM 1939 N N . CYS A 1 267 ? 0.115 7.166 -35.097 1.00 30.04 317 CYS A N 1
ATOM 1940 C CA . CYS A 1 267 ? -0.776 7.597 -34.021 1.00 37.90 317 CYS A CA 1
ATOM 1941 C C . CYS A 1 267 ? -1.722 6.482 -33.588 1.00 40.01 317 CYS A C 1
ATOM 1942 O O . CYS A 1 267 ? -2.753 6.721 -32.962 1.00 38.83 317 CYS A O 1
ATOM 1945 N N . SER A 1 268 ? -1.351 5.254 -33.924 1.00 37.26 318 SER A N 1
ATOM 1946 C CA . SER A 1 268 ? -2.083 4.092 -33.453 1.00 37.58 318 SER A CA 1
ATOM 1947 C C . SER A 1 268 ? -1.469 3.553 -32.167 1.00 41.19 318 SER A C 1
ATOM 1948 O O . SER A 1 268 ? -0.252 3.535 -32.002 1.00 39.06 318 SER A O 1
ATOM 1951 N N . LEU A 1 269 ? -2.327 3.071 -31.280 1.00 42.99 319 LEU A N 1
ATOM 1952 C CA . LEU A 1 269 ? -1.909 2.514 -30.007 1.00 39.22 319 LEU A CA 1
ATOM 1953 C C . LEU A 1 269 ? -2.066 1.008 -30.100 1.00 39.96 319 LEU A C 1
ATOM 1954 O O . LEU A 1 269 ? -3.130 0.515 -30.479 1.00 34.42 319 LEU A O 1
ATOM 1959 N N . VAL A 1 270 ? -1.022 0.274 -29.735 1.00 34.37 320 VAL A N 1
ATOM 1960 C CA . VAL A 1 270 ? -1.119 -1.182 -29.745 1.00 33.63 320 VAL A CA 1
ATOM 1961 C C . VAL A 1 270 ? -1.253 -1.674 -28.321 1.00 34.91 320 VAL A C 1
ATOM 1962 O O . VAL A 1 270 ? -0.392 -1.414 -27.477 1.00 35.09 320 VAL A O 1
ATOM 1966 N N . LEU A 1 271 ? -2.344 -2.382 -28.064 1.00 28.16 321 LEU A N 1
ATOM 1967 C CA . LEU A 1 271 ? -2.591 -2.986 -26.763 1.00 29.93 321 LEU A CA 1
ATOM 1968 C C . LEU A 1 271 ? -2.216 -4.454 -26.819 1.00 36.33 321 LEU A C 1
ATOM 1969 O O . LEU A 1 271 ? -2.881 -5.244 -27.486 1.00 38.42 321 LEU A O 1
ATOM 1974 N N . PRO A 1 272 ? -1.106 -4.807 -26.156 1.00 45.10 322 PRO A N 1
ATOM 1975 C CA . PRO A 1 272 ? -0.628 -6.189 -26.088 1.00 37.91 322 PRO A CA 1
ATOM 1976 C C . PRO A 1 272 ? -1.436 -7.017 -25.098 1.00 34.52 322 PRO A C 1
ATOM 1977 O O . PRO A 1 272 ? -2.062 -6.451 -24.201 1.00 40.60 322 PRO A O 1
ATOM 1981 N N . PRO A 1 273 ? -1.409 -8.348 -25.249 1.00 33.14 323 PRO A N 1
ATOM 1982 C CA . PRO A 1 273 ? -2.074 -9.270 -24.319 1.00 35.88 323 PRO A CA 1
ATOM 1983 C C . PRO A 1 273 ? -1.524 -9.154 -22.896 1.00 44.30 323 PRO A C 1
ATOM 1984 O O . PRO A 1 273 ? -0.310 -9.091 -22.728 1.00 51.93 323 PRO A O 1
ATOM 1988 N N . THR A 1 274 ? -2.401 -9.071 -21.901 1.00 57.65 324 THR A N 1
ATOM 1989 C CA . THR A 1 274 ? -1.981 -8.972 -20.501 1.00 76.99 324 THR A CA 1
ATOM 1990 C C . THR A 1 274 ? -2.622 -10.099 -19.686 1.00 92.31 324 THR A C 1
ATOM 1991 O O . THR A 1 274 ? -3.785 -10.446 -19.907 1.00 96.87 324 THR A O 1
ATOM 1995 N N . ASP A 1 275 ? -1.855 -10.678 -18.761 1.00 97.85 325 ASP A N 1
ATOM 1996 C CA . ASP A 1 275 ? -2.346 -11.770 -17.918 1.00 107.68 325 ASP A CA 1
ATOM 1997 C C . ASP A 1 275 ? -3.350 -11.247 -16.905 1.00 107.05 325 ASP A C 1
ATOM 1998 O O . ASP A 1 275 ? -4.178 -11.996 -16.384 1.00 105.85 325 ASP A O 1
ATOM 2003 N N . ALA A 1 276 ? -3.303 -9.944 -16.670 1.00 106.83 326 ALA A N 1
ATOM 2004 C CA . ALA A 1 276 ? -4.121 -9.326 -15.644 1.00 101.53 326 ALA A CA 1
ATOM 2005 C C . ALA A 1 276 ? -4.789 -8.103 -16.230 1.00 99.89 326 ALA A C 1
ATOM 2006 O O . ALA A 1 276 ? -4.382 -6.974 -15.956 1.00 101.58 326 ALA A O 1
ATOM 2008 N N . PRO A 1 277 ? -5.818 -8.332 -17.056 1.00 97.68 327 PRO A N 1
ATOM 2009 C CA . PRO A 1 277 ? -6.605 -7.228 -17.604 1.00 97.30 327 PRO A CA 1
ATOM 2010 C C . PRO A 1 277 ? -7.308 -6.439 -16.511 1.00 98.36 327 PRO A C 1
ATOM 2011 O O . PRO A 1 277 ? -8.060 -7.006 -15.716 1.00 102.60 327 PRO A O 1
ATOM 2015 N N . SER A 1 278 ? -7.043 -5.140 -16.475 1.00 92.08 328 SER A N 1
ATOM 2016 C CA . SER A 1 278 ? -7.561 -4.260 -15.440 1.00 87.96 328 SER A CA 1
ATOM 2017 C C . SER A 1 278 ? -8.050 -2.990 -16.111 1.00 79.44 328 SER A C 1
ATOM 2018 O O . SER A 1 278 ? -7.368 -2.430 -16.970 1.00 71.96 328 SER A O 1
ATOM 2021 N N . GLU A 1 279 ? -9.243 -2.549 -15.738 1.00 78.97 329 GLU A N 1
ATOM 2022 C CA . GLU A 1 279 ? -9.808 -1.346 -16.327 1.00 77.33 329 GLU A CA 1
ATOM 2023 C C . GLU A 1 279 ? -9.115 -0.125 -15.738 1.00 79.60 329 GLU A C 1
ATOM 2024 O O . GLU A 1 279 ? -9.080 0.940 -16.352 1.00 86.13 329 GLU A O 1
ATOM 2030 N N . GLN A 1 280 ? -8.548 -0.295 -14.548 1.00 83.66 330 GLN A N 1
ATOM 2031 C CA . GLN A 1 280 ? -7.730 0.744 -13.934 1.00 85.31 330 GLN A CA 1
ATOM 2032 C C . GLN A 1 280 ? -6.424 0.848 -14.714 1.00 74.30 330 GLN A C 1
ATOM 2033 O O . GLN A 1 280 ? -5.854 1.929 -14.870 1.00 63.34 330 GLN A O 1
ATOM 2039 N N . ALA A 1 281 ? -5.946 -0.299 -15.184 1.00 72.28 331 ALA A N 1
ATOM 2040 C CA . ALA A 1 281 ? -4.745 -0.351 -16.009 1.00 76.00 331 ALA A CA 1
ATOM 2041 C C . ALA A 1 281 ? -4.947 0.383 -17.337 1.00 71.63 331 ALA A C 1
ATOM 2042 O O . ALA A 1 281 ? -4.080 1.145 -17.761 1.00 79.10 331 ALA A O 1
ATOM 2044 N N . LEU A 1 282 ? -6.085 0.152 -17.990 1.00 68.66 332 LEU A N 1
ATOM 2045 C CA . LEU A 1 282 ? -6.371 0.798 -19.274 1.00 67.41 332 LEU A CA 1
ATOM 2046 C C . LEU A 1 282 ? -6.521 2.304 -19.157 1.00 55.36 332 LEU A C 1
ATOM 2047 O O . LEU A 1 282 ? -6.182 3.040 -20.083 1.00 52.31 332 LEU A O 1
ATOM 2052 N N . LEU A 1 283 ? -7.024 2.767 -18.020 1.00 57.60 333 LEU A N 1
ATOM 2053 C CA . LEU A 1 283 ? -7.235 4.196 -17.848 1.00 56.74 333 LEU A CA 1
ATOM 2054 C C . LEU A 1 283 ? -5.914 4.925 -17.602 1.00 49.87 333 LEU A C 1
ATOM 2055 O O . LEU A 1 283 ? -5.869 6.148 -17.667 1.00 65.85 333 LEU A O 1
ATOM 2060 N N . SER A 1 284 ? -4.835 4.186 -17.345 1.00 45.81 334 SER A N 1
ATOM 2061 C CA . SER A 1 284 ? -3.511 4.811 -17.335 1.00 56.97 334 SER A CA 1
ATOM 2062 C C . SER A 1 284 ? -3.132 5.253 -18.756 1.00 60.85 334 SER A C 1
ATOM 2063 O O . SER A 1 284 ? -2.230 6.066 -18.938 1.00 64.63 334 SER A O 1
ATOM 2066 N N . LEU A 1 285 ? -3.811 4.685 -19.755 1.00 52.23 335 LEU A N 1
ATOM 2067 C CA . LEU A 1 285 ? -3.538 4.955 -21.170 1.00 52.36 335 LEU A CA 1
ATOM 2068 C C . LEU A 1 285 ? -4.284 6.167 -21.746 1.00 52.68 335 LEU A C 1
ATOM 2069 O O . LEU A 1 285 ? -4.152 6.469 -22.936 1.00 50.96 335 LEU A O 1
ATOM 2074 N N . VAL A 1 286 ? -5.079 6.843 -20.921 1.00 52.84 336 VAL A N 1
ATOM 2075 C CA . VAL A 1 286 ? -5.928 7.933 -21.402 1.00 53.71 336 VAL A CA 1
ATOM 2076 C C . VAL A 1 286 ? -5.120 9.086 -22.018 1.00 56.31 336 VAL A C 1
ATOM 2077 O O . VAL A 1 286 ? -5.436 9.529 -23.127 1.00 57.13 336 VAL A O 1
ATOM 2081 N N . PRO A 1 287 ? -4.079 9.580 -21.322 1.00 58.30 337 PRO A N 1
ATOM 2082 C CA . PRO A 1 287 ? -3.342 10.654 -21.996 1.00 60.48 337 PRO A CA 1
ATOM 2083 C C . PRO A 1 287 ? -2.540 10.177 -23.209 1.00 52.61 337 PRO A C 1
ATOM 2084 O O . PRO A 1 287 ? -2.175 11.011 -24.035 1.00 47.50 337 PRO A O 1
ATOM 2088 N N . VAL A 1 288 ? -2.276 8.876 -23.316 1.00 47.73 338 VAL A N 1
ATOM 2089 C CA . VAL A 1 288 ? -1.598 8.344 -24.494 1.00 45.07 338 VAL A CA 1
ATOM 2090 C C . VAL A 1 288 ? -2.531 8.401 -25.697 1.00 44.39 338 VAL A C 1
ATOM 2091 O O . VAL A 1 288 ? -2.174 8.935 -26.747 1.00 42.15 338 VAL A O 1
ATOM 2095 N N . GLN A 1 289 ? -3.742 7.879 -25.526 1.00 47.14 339 GLN A N 1
ATOM 2096 C CA . GLN A 1 289 ? -4.734 7.900 -26.596 1.00 51.57 339 GLN A CA 1
ATOM 2097 C C . GLN A 1 289 ? -4.971 9.334 -27.073 1.00 42.36 339 GLN A C 1
ATOM 2098 O O . GLN A 1 289 ? -4.945 9.618 -28.275 1.00 37.56 339 GLN A O 1
ATOM 2104 N N . ARG A 1 290 ? -5.192 10.234 -26.121 1.00 39.52 340 ARG A N 1
ATOM 2105 C CA . ARG A 1 290 ? -5.419 11.646 -26.434 1.00 45.39 340 ARG A CA 1
ATOM 2106 C C . ARG A 1 290 ? -4.208 12.331 -27.075 1.00 44.91 340 ARG A C 1
ATOM 2107 O O . ARG A 1 290 ? -4.355 13.145 -27.986 1.00 41.61 340 ARG A O 1
ATOM 2115 N N . GLU A 1 291 ? -3.009 11.990 -26.618 1.00 41.18 341 GLU A N 1
ATOM 2116 C CA . GLU A 1 291 ? -1.814 12.606 -27.183 1.00 45.43 341 GLU A CA 1
ATOM 2117 C C . GLU A 1 291 ? -1.549 12.095 -28.589 1.00 47.93 341 GLU A C 1
ATOM 2118 O O . GLU A 1 291 ? -1.034 12.823 -29.444 1.00 44.50 341 GLU A O 1
ATOM 2124 N N . LEU A 1 292 ? -1.934 10.849 -28.835 1.00 43.28 342 LEU A N 1
ATOM 2125 C CA . LEU A 1 292 ? -1.761 10.254 -30.151 1.00 41.55 342 LEU A CA 1
ATOM 2126 C C . LEU A 1 292 ? -2.753 10.914 -31.107 1.00 42.99 342 LEU A C 1
ATOM 2127 O O . LEU A 1 292 ? -2.435 11.201 -32.263 1.00 37.20 342 LEU A O 1
ATOM 2132 N N . LEU A 1 293 ? -3.945 11.206 -30.598 1.00 41.32 343 LEU A N 1
ATOM 2133 C CA . LEU A 1 293 ? -4.965 11.836 -31.419 1.00 46.73 343 LEU A CA 1
ATOM 2134 C C . LEU A 1 293 ? -4.574 13.288 -31.663 1.00 46.62 343 LEU A C 1
ATOM 2135 O O . LEU A 1 293 ? -4.859 13.842 -32.724 1.00 41.15 343 LEU A O 1
ATOM 2140 N N . ARG A 1 294 ? -3.873 13.878 -30.702 1.00 44.07 344 ARG A N 1
ATOM 2141 C CA . ARG A 1 294 ? -3.442 15.265 -30.819 1.00 49.63 344 ARG A CA 1
ATOM 2142 C C . ARG A 1 294 ? -2.399 15.359 -31.930 1.00 47.20 344 ARG A C 1
ATOM 2143 O O . ARG A 1 294 ? -2.443 16.266 -32.762 1.00 42.21 344 ARG A O 1
ATOM 2151 N N . ARG A 1 295 ? -1.483 14.394 -31.961 1.00 42.17 345 ARG A N 1
ATOM 2152 C CA . ARG A 1 295 ? -0.447 14.361 -32.990 1.00 46.63 345 ARG A CA 1
ATOM 2153 C C . ARG A 1 295 ? -1.036 14.181 -34.386 1.00 46.52 345 ARG A C 1
ATOM 2154 O O . ARG A 1 295 ? -0.599 14.838 -35.332 1.00 45.14 345 ARG A O 1
ATOM 2162 N N . ARG A 1 296 ? -2.042 13.342 -34.492 1.00 47.54 346 ARG A N 1
ATOM 2163 C CA . ARG A 1 296 ? -2.681 13.119 -35.750 1.00 44.97 346 ARG A CA 1
ATOM 2164 C C . ARG A 1 296 ? -3.320 14.408 -36.303 1.00 49.34 346 ARG A C 1
ATOM 2165 O O . ARG A 1 296 ? -3.057 14.767 -37.421 1.00 52.36 346 ARG A O 1
ATOM 2173 N N . TYR A 1 297 ? -4.013 15.144 -35.455 1.00 44.11 347 TYR A N 1
ATOM 2174 C CA . TYR A 1 297 ? -4.623 16.392 -35.846 1.00 50.45 347 TYR A CA 1
ATOM 2175 C C . TYR A 1 297 ? -3.630 17.445 -36.268 1.00 50.43 347 TYR A C 1
ATOM 2176 O O . TYR A 1 297 ? -3.963 18.324 -36.977 1.00 56.84 347 TYR A O 1
ATOM 2185 N N . GLN A 1 298 ? -2.409 17.343 -35.817 1.00 55.24 348 GLN A N 1
ATOM 2186 C CA . GLN A 1 298 ? -1.317 18.188 -36.302 1.00 64.78 348 GLN A CA 1
ATOM 2187 C C . GLN A 1 298 ? -0.465 17.448 -37.332 1.00 75.19 348 GLN A C 1
ATOM 2188 O O . GLN A 1 298 ? 0.539 16.837 -36.975 1.00 85.53 348 GLN A O 1
ATOM 2194 N N . SER A 1 299 ? -0.867 17.509 -38.601 1.00 80.76 349 SER A N 1
ATOM 2195 C CA . SER A 1 299 ? -0.152 16.853 -39.700 1.00 86.13 349 SER A CA 1
ATOM 2196 C C . SER A 1 299 ? -0.804 17.232 -41.021 1.00 99.71 349 SER A C 1
ATOM 2197 O O . SER A 1 299 ? -2.018 17.429 -41.072 1.00 106.66 349 SER A O 1
ATOM 2200 N N . SER A 1 300 ? -0.001 17.333 -42.080 1.00 101.79 350 SER A N 1
ATOM 2201 C CA . SER A 1 300 ? -0.509 17.554 -43.436 1.00 104.13 350 SER A CA 1
ATOM 2202 C C . SER A 1 300 ? 0.605 17.402 -44.464 1.00 100.87 350 SER A C 1
ATOM 2203 O O . SER A 1 300 ? 0.358 17.033 -45.612 1.00 101.82 350 SER A O 1
ATOM 2206 N N . LYS B 1 6 ? 5.090 -9.943 -12.487 1.00 102.74 56 LYS P N 1
ATOM 2207 C CA . LYS B 1 6 ? 5.546 -10.892 -11.477 1.00 102.29 56 LYS P CA 1
ATOM 2208 C C . LYS B 1 6 ? 6.947 -11.403 -11.796 1.00 95.27 56 LYS P C 1
ATOM 2209 O O . LYS B 1 6 ? 7.402 -12.402 -11.237 1.00 97.77 56 LYS P O 1
ATOM 2215 N N . VAL B 1 7 ? 7.620 -10.707 -12.708 1.00 85.33 57 VAL P N 1
ATOM 2216 C CA . VAL B 1 7 ? 9.059 -10.853 -12.913 1.00 77.58 57 VAL P CA 1
ATOM 2217 C C . VAL B 1 7 ? 9.672 -9.473 -13.092 1.00 67.69 57 VAL P C 1
ATOM 2218 O O . VAL B 1 7 ? 8.948 -8.483 -13.163 1.00 82.99 57 VAL P O 1
ATOM 2222 N N . TYR B 1 8 ? 10.997 -9.395 -13.150 1.00 53.56 58 TYR P N 1
ATOM 2223 C CA . TYR B 1 8 ? 11.650 -8.100 -13.296 1.00 51.37 58 TYR P CA 1
ATOM 2224 C C . TYR B 1 8 ? 12.294 -7.937 -14.673 1.00 47.19 58 TYR P C 1
ATOM 2225 O O . TYR B 1 8 ? 13.079 -8.781 -15.105 1.00 43.00 58 TYR P O 1
ATOM 2234 N N . VAL B 1 9 ? 11.943 -6.851 -15.358 1.00 37.32 59 VAL P N 1
ATOM 2235 C CA . VAL B 1 9 ? 12.573 -6.499 -16.626 1.00 32.90 59 VAL P CA 1
ATOM 2236 C C . VAL B 1 9 ? 13.172 -5.112 -16.505 1.00 40.09 59 VAL P C 1
ATOM 2237 O O . VAL B 1 9 ? 12.536 -4.204 -15.984 1.00 46.26 59 VAL P O 1
ATOM 2241 N N . GLU B 1 10 ? 14.405 -4.952 -16.960 1.00 38.98 60 GLU P N 1
ATOM 2242 C CA . GLU B 1 10 ? 15.047 -3.652 -16.910 1.00 38.29 60 GLU P CA 1
ATOM 2243 C C . GLU B 1 10 ? 15.561 -3.251 -18.282 1.00 34.92 60 GLU P C 1
ATOM 2244 O O . GLU B 1 10 ? 16.222 -4.029 -18.959 1.00 34.72 60 GLU P O 1
ATOM 2250 N N . LEU B 1 11 ? 15.215 -2.044 -18.699 1.00 32.52 61 LEU P N 1
ATOM 2251 C CA . LEU B 1 11 ? 15.668 -1.503 -19.965 1.00 29.97 61 LEU P CA 1
ATOM 2252 C C . LEU B 1 11 ? 16.750 -0.466 -19.743 1.00 36.94 61 LEU P C 1
ATOM 2253 O O . LEU B 1 11 ? 16.576 0.464 -18.950 1.00 29.70 61 LEU P O 1
ATOM 2258 N N . GLN B 1 12 ? 17.870 -0.627 -20.433 1.00 28.59 62 GLN P N 1
ATOM 2259 C CA . GLN B 1 12 ? 18.949 0.341 -20.332 1.00 35.49 62 GLN P CA 1
ATOM 2260 C C . GLN B 1 12 ? 19.318 0.857 -21.708 1.00 33.77 62 GLN P C 1
ATOM 2261 O O . GLN B 1 12 ? 19.308 0.113 -22.689 1.00 34.38 62 GLN P O 1
ATOM 2267 N N . GLU B 1 13 ? 19.657 2.134 -21.773 1.00 34.48 63 GLU P N 1
ATOM 2268 C CA . GLU B 1 13 ? 19.998 2.749 -23.040 1.00 33.59 63 GLU P CA 1
ATOM 2269 C C . GLU B 1 13 ? 21.435 3.275 -23.057 1.00 43.30 63 GLU P C 1
ATOM 2270 O O . GLU B 1 13 ? 21.980 3.685 -22.027 1.00 40.75 63 GLU P O 1
ATOM 2276 N N . LEU B 1 14 ? 22.048 3.305 -24.215 1.00 43.16 64 LEU P N 1
ATOM 2277 C CA . LEU B 1 14 ? 23.399 3.762 -24.338 1.00 45.50 64 LEU P CA 1
ATOM 2278 C C . LEU B 1 14 ? 23.368 5.263 -24.421 1.00 49.42 64 LEU P C 1
ATOM 2279 O O . LEU B 1 14 ? 22.809 5.841 -25.321 1.00 50.47 64 LEU P O 1
ATOM 2284 N N . VAL B 1 15 ? 23.987 5.890 -23.449 1.00 37.64 65 VAL P N 1
ATOM 2285 C CA . VAL B 1 15 ? 23.907 7.338 -23.325 1.00 44.42 65 VAL P CA 1
ATOM 2286 C C . VAL B 1 15 ? 25.247 7.997 -22.990 1.00 51.17 65 VAL P C 1
ATOM 2287 O O . VAL B 1 15 ? 26.250 7.326 -22.741 1.00 49.57 65 VAL P O 1
ATOM 2291 N N . MET B 1 16 ? 25.242 9.326 -23.005 1.00 53.19 66 MET P N 1
ATOM 2292 C CA . MET B 1 16 ? 26.356 10.131 -22.520 1.00 57.81 66 MET P CA 1
ATOM 2293 C C . MET B 1 16 ? 25.885 11.058 -21.410 1.00 60.44 66 MET P C 1
ATOM 2294 O O . MET B 1 16 ? 24.862 11.732 -21.557 1.00 61.22 66 MET P O 1
ATOM 2299 N N . ASP B 1 17 ? 26.616 11.082 -20.296 1.00 59.77 67 ASP P N 1
ATOM 2300 C CA . ASP B 1 17 ? 26.276 11.993 -19.207 1.00 68.85 67 ASP P CA 1
ATOM 2301 C C . ASP B 1 17 ? 26.790 13.406 -19.494 1.00 72.69 67 ASP P C 1
ATOM 2302 O O . ASP B 1 17 ? 27.638 13.599 -20.365 1.00 71.62 67 ASP P O 1
ATOM 2307 N N . GLU B 1 18 ? 26.288 14.387 -18.748 1.00 81.56 68 GLU P N 1
ATOM 2308 C CA . GLU B 1 18 ? 26.617 15.788 -19.011 1.00 82.07 68 GLU P CA 1
ATOM 2309 C C . GLU B 1 18 ? 27.751 16.309 -18.141 1.00 80.56 68 GLU P C 1
ATOM 2310 O O . GLU B 1 18 ? 28.344 17.344 -18.444 1.00 81.51 68 GLU P O 1
ATOM 2316 N N . LYS B 1 19 ? 28.072 15.582 -17.078 1.00 84.37 69 LYS P N 1
ATOM 2317 C CA . LYS B 1 19 ? 29.133 16.013 -16.180 1.00 93.11 69 LYS P CA 1
ATOM 2318 C C . LYS B 1 19 ? 30.494 15.605 -16.719 1.00 83.78 69 LYS P C 1
ATOM 2319 O O . LYS B 1 19 ? 31.418 16.415 -16.770 1.00 80.95 69 LYS P O 1
ATOM 2325 N N . ASN B 1 20 ? 30.606 14.348 -17.131 1.00 75.81 70 ASN P N 1
ATOM 2326 C CA . ASN B 1 20 ? 31.883 13.803 -17.570 1.00 73.55 70 ASN P CA 1
ATOM 2327 C C . ASN B 1 20 ? 31.993 13.537 -19.074 1.00 69.98 70 ASN P C 1
ATOM 2328 O O . ASN B 1 20 ? 33.093 13.278 -19.570 1.00 74.52 70 ASN P O 1
ATOM 2333 N N . GLN B 1 21 ? 30.862 13.575 -19.781 1.00 69.15 71 GLN P N 1
ATOM 2334 C CA . GLN B 1 21 ? 30.816 13.271 -21.217 1.00 71.13 71 GLN P CA 1
ATOM 2335 C C . GLN B 1 21 ? 31.213 11.818 -21.476 1.00 68.66 71 GLN P C 1
ATOM 2336 O O . GLN B 1 21 ? 31.692 11.479 -22.557 1.00 73.29 71 GLN P O 1
ATOM 2342 N N . GLU B 1 22 ? 31.012 10.963 -20.478 1.00 64.01 72 GLU P N 1
ATOM 2343 C CA . GLU B 1 22 ? 31.313 9.542 -20.622 1.00 65.02 72 GLU P CA 1
ATOM 2344 C C . GLU B 1 22 ? 30.177 8.781 -21.283 1.00 53.92 72 GLU P C 1
ATOM 2345 O O . GLU B 1 22 ? 29.008 9.057 -21.017 1.00 45.87 72 GLU P O 1
ATOM 2351 N N . LEU B 1 23 ? 30.517 7.798 -22.110 1.00 61.63 73 LEU P N 1
ATOM 2352 C CA . LEU B 1 23 ? 29.518 6.834 -22.556 1.00 57.63 73 LEU P CA 1
ATOM 2353 C C . LEU B 1 23 ? 29.197 5.878 -21.417 1.00 51.23 73 LEU P C 1
ATOM 2354 O O . LEU B 1 23 ? 30.096 5.397 -20.726 1.00 53.69 73 LEU P O 1
ATOM 2359 N N . ARG B 1 24 ? 27.912 5.614 -21.216 1.00 47.20 74 ARG P N 1
ATOM 2360 C CA . ARG B 1 24 ? 27.492 4.638 -20.225 1.00 40.68 74 ARG P CA 1
ATOM 2361 C C . ARG B 1 24 ? 26.119 4.088 -20.579 1.00 41.47 74 ARG P C 1
ATOM 2362 O O . ARG B 1 24 ? 25.389 4.659 -21.392 1.00 40.29 74 ARG P O 1
ATOM 2370 N N . TRP B 1 25 ? 25.778 2.976 -19.950 1.00 33.36 75 TRP P N 1
ATOM 2371 C CA . TRP B 1 25 ? 24.445 2.431 -20.027 1.00 33.51 75 TRP P CA 1
ATOM 2372 C C . TRP B 1 25 ? 23.649 3.027 -18.879 1.00 42.53 75 TRP P C 1
ATOM 2373 O O . TRP B 1 25 ? 24.109 3.031 -17.736 1.00 41.80 75 TRP P O 1
ATOM 2384 N N . MET B 1 26 ? 22.488 3.589 -19.195 1.00 42.53 76 MET P N 1
ATOM 2385 C CA . MET B 1 26 ? 21.622 4.161 -18.176 1.00 41.74 76 MET P CA 1
ATOM 2386 C C . MET B 1 26 ? 20.254 3.513 -18.196 1.00 38.07 76 MET P C 1
ATOM 2387 O O . MET B 1 26 ? 19.630 3.392 -19.253 1.00 33.79 76 MET P O 1
ATOM 2392 N N . GLU B 1 27 ? 19.820 3.079 -17.019 1.00 34.36 77 GLU P N 1
ATOM 2393 C CA . GLU B 1 27 ? 18.466 2.599 -16.796 1.00 44.00 77 GLU P CA 1
ATOM 2394 C C . GLU B 1 27 ? 17.476 3.623 -17.342 1.00 46.39 77 GLU P C 1
ATOM 2395 O O . GLU B 1 27 ? 17.652 4.831 -17.159 1.00 38.61 77 GLU P O 1
ATOM 2401 N N . ALA B 1 28 ? 16.451 3.144 -18.034 1.00 42.49 78 ALA P N 1
ATOM 2402 C CA . ALA B 1 28 ? 15.495 4.041 -18.663 1.00 44.45 78 ALA P CA 1
ATOM 2403 C C . ALA B 1 28 ? 14.064 3.693 -18.289 1.00 40.56 78 ALA P C 1
ATOM 2404 O O . ALA B 1 28 ? 13.201 4.568 -18.233 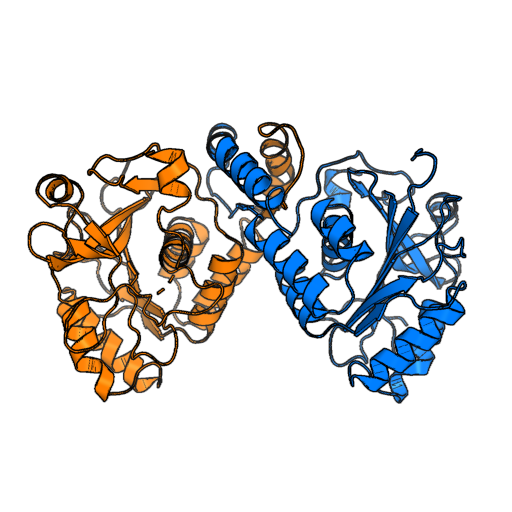1.00 42.07 78 ALA P O 1
ATOM 2406 N N . ALA B 1 29 ? 13.821 2.414 -18.026 1.00 36.63 79 ALA P N 1
ATOM 2407 C CA . ALA B 1 29 ? 12.486 1.940 -17.682 1.00 37.57 79 ALA P CA 1
ATOM 2408 C C . ALA B 1 29 ? 12.556 0.565 -17.038 1.00 41.98 79 ALA P C 1
ATOM 2409 O O . ALA B 1 29 ? 13.526 -0.169 -17.231 1.00 37.15 79 ALA P O 1
ATOM 2411 N N . ARG B 1 30 ? 11.526 0.213 -16.275 1.00 36.23 80 ARG P N 1
ATOM 2412 C CA . ARG B 1 30 ? 11.498 -1.091 -15.623 1.00 31.32 80 ARG P CA 1
ATOM 2413 C C . ARG B 1 30 ? 10.079 -1.633 -15.543 1.00 37.71 80 ARG P C 1
ATOM 2414 O O . ARG B 1 30 ? 9.114 -0.872 -15.547 1.00 43.37 80 ARG P O 1
ATOM 2422 N N . TRP B 1 31 ? 9.977 -2.958 -15.472 1.00 41.08 81 TRP P N 1
ATOM 2423 C CA . TRP B 1 31 ? 8.703 -3.682 -15.471 1.00 43.52 81 TRP P CA 1
ATOM 2424 C C . TRP B 1 31 ? 8.668 -4.648 -14.297 1.00 47.61 81 TRP P C 1
ATOM 2425 O O . TRP B 1 31 ? 9.625 -5.387 -14.075 1.00 41.59 81 TRP P O 1
ATOM 2436 N N . VAL B 1 32 ? 7.598 -4.612 -13.516 1.00 54.80 82 VAL P N 1
ATOM 2437 C CA . VAL B 1 32 ? 7.332 -5.688 -12.570 1.00 66.55 82 VAL P CA 1
ATOM 2438 C C . VAL B 1 32 ? 5.915 -6.149 -12.867 1.00 72.79 82 VAL P C 1
ATOM 2439 O O . VAL B 1 32 ? 5.713 -7.152 -13.548 1.00 78.08 82 VAL P O 1
ATOM 2443 N N . GLN B 1 33 ? 4.933 -5.410 -12.368 1.00 73.36 83 GLN P N 1
ATOM 2444 C CA . GLN B 1 33 ? 3.548 -5.668 -12.729 1.00 85.28 83 GLN P CA 1
ATOM 2445 C C . GLN B 1 33 ? 3.198 -4.690 -13.836 1.00 76.14 83 GLN P C 1
ATOM 2446 O O . GLN B 1 33 ? 2.572 -5.036 -14.837 1.00 83.78 83 GLN P O 1
ATOM 2452 N N . LEU B 1 34 ? 3.630 -3.455 -13.626 1.00 62.31 84 LEU P N 1
ATOM 2453 C CA . LEU B 1 34 ? 3.452 -2.375 -14.576 1.00 57.91 84 LEU P CA 1
ATOM 2454 C C . LEU B 1 34 ? 4.801 -1.814 -15.020 1.00 45.74 84 LEU P C 1
ATOM 2455 O O . LEU B 1 34 ? 5.853 -2.277 -14.585 1.00 46.05 84 LEU P O 1
ATOM 2460 N N . GLU B 1 35 ? 4.756 -0.829 -15.909 1.00 41.35 85 GLU P N 1
ATOM 2461 C CA . GLU B 1 35 ? 5.954 -0.181 -16.415 1.00 41.54 85 GLU P CA 1
ATOM 2462 C C . GLU B 1 35 ? 6.174 1.153 -15.705 1.00 38.23 85 GLU P C 1
ATOM 2463 O O . GLU B 1 35 ? 5.235 1.918 -15.514 1.00 41.61 85 GLU P O 1
ATOM 2469 N N . GLU B 1 36 ? 7.415 1.421 -15.310 1.00 39.31 86 GLU P N 1
ATOM 2470 C CA . GLU B 1 36 ? 7.798 2.742 -14.810 1.00 46.10 86 GLU P CA 1
ATOM 2471 C C . GLU B 1 36 ? 8.908 3.313 -15.678 1.00 38.00 86 GLU P C 1
ATOM 2472 O O . GLU B 1 36 ? 9.793 2.580 -16.127 1.00 31.29 86 GLU P O 1
ATOM 2478 N N . ASN B 1 37 ? 8.856 4.619 -15.917 1.00 32.38 87 ASN P N 1
ATOM 2479 C CA . ASN B 1 37 ? 9.846 5.285 -16.750 1.00 42.39 87 ASN P CA 1
ATOM 2480 C C . ASN B 1 37 ? 10.661 6.280 -15.944 1.00 44.24 87 ASN P C 1
ATOM 2481 O O . ASN B 1 37 ? 10.127 6.971 -15.080 1.00 48.57 87 ASN P O 1
ATOM 2486 N N . LEU B 1 38 ? 11.959 6.342 -16.224 1.00 42.77 88 LEU P N 1
ATOM 2487 C CA . LEU B 1 38 ? 12.852 7.211 -15.468 1.00 48.10 88 LEU P CA 1
ATOM 2488 C C . LEU B 1 38 ? 12.892 8.617 -16.048 1.00 48.42 88 LEU P C 1
ATOM 2489 O O . LEU B 1 38 ? 13.262 8.807 -17.208 1.00 48.69 88 LEU P O 1
ATOM 2494 N N . GLY B 1 39 ? 12.498 9.593 -15.232 1.00 56.29 89 GLY P N 1
ATOM 2495 C CA . GLY B 1 39 ? 12.455 10.985 -15.643 1.00 54.94 89 GLY P CA 1
ATOM 2496 C C . GLY B 1 39 ? 13.823 11.617 -15.828 1.00 64.96 89 GLY P C 1
ATOM 2497 O O . GLY B 1 39 ? 14.833 11.063 -15.392 1.00 56.36 89 GLY P O 1
ATOM 2498 N N . GLU B 1 40 ? 13.844 12.777 -16.484 1.00 75.28 90 GLU P N 1
ATOM 2499 C CA . GLU B 1 40 ? 15.084 13.435 -16.893 1.00 80.28 90 GLU P CA 1
ATOM 2500 C C . GLU B 1 40 ? 16.031 13.616 -15.715 1.00 81.75 90 GLU P C 1
ATOM 2501 O O . GLU B 1 40 ? 17.216 13.285 -15.795 1.00 84.69 90 GLU P O 1
ATOM 2507 N N . ASN B 1 41 ? 15.453 13.975 -14.586 1.00 80.41 91 ASN P N 1
ATOM 2508 C CA . ASN B 1 41 ? 16.229 14.252 -13.397 1.00 92.42 91 ASN P CA 1
ATOM 2509 C C . ASN B 1 41 ? 16.179 13.195 -12.301 1.00 92.20 91 ASN P C 1
ATOM 2510 O O . ASN B 1 41 ? 16.305 13.500 -11.135 1.00 97.40 91 ASN P O 1
ATOM 2515 N N . GLY B 1 42 ? 16.005 11.948 -12.689 1.00 82.95 92 GLY P N 1
ATOM 2516 C CA . GLY B 1 42 ? 16.227 10.836 -11.796 1.00 68.46 92 GLY P CA 1
ATOM 2517 C C . GLY B 1 42 ? 15.086 10.282 -11.018 1.00 59.78 92 GLY P C 1
ATOM 2518 O O . GLY B 1 42 ? 15.260 9.416 -10.209 1.00 58.07 92 GLY P O 1
ATOM 2519 N N . ALA B 1 43 ? 13.907 10.768 -11.287 1.00 55.47 93 ALA P N 1
ATOM 2520 C CA . ALA B 1 43 ? 12.725 10.352 -10.538 1.00 61.72 93 ALA P CA 1
ATOM 2521 C C . ALA B 1 43 ? 11.877 9.396 -11.376 1.00 53.36 93 ALA P C 1
ATOM 2522 O O . ALA B 1 43 ? 11.740 9.579 -12.584 1.00 57.43 93 ALA P O 1
ATOM 2524 N N . TRP B 1 44 ? 11.299 8.383 -10.742 1.00 57.59 94 TRP P N 1
ATOM 2525 C CA . TRP B 1 44 ? 10.422 7.464 -11.459 1.00 56.68 94 TRP P CA 1
ATOM 2526 C C . TRP B 1 44 ? 9.064 8.099 -11.753 1.00 60.20 94 TRP P C 1
ATOM 2527 O O . TRP B 1 44 ? 8.415 8.650 -10.858 1.00 60.79 94 TRP P O 1
ATOM 2538 N N . GLY B 1 45 ? 8.628 8.012 -13.006 1.00 50.96 95 GLY P N 1
ATOM 2539 C CA . GLY B 1 45 ? 7.292 8.453 -13.355 1.00 44.25 95 GLY P CA 1
ATOM 2540 C C . GLY B 1 45 ? 6.292 7.457 -12.798 1.00 44.98 95 GLY P C 1
ATOM 2541 O O . GLY B 1 45 ? 6.671 6.483 -12.141 1.00 48.08 95 GLY P O 1
ATOM 2542 N N . ARG B 1 46 ? 5.014 7.676 -13.077 1.00 46.03 96 ARG P N 1
ATOM 2543 C CA . ARG B 1 46 ? 3.975 6.827 -12.513 1.00 54.34 96 ARG P CA 1
ATOM 2544 C C . ARG B 1 46 ? 3.839 5.519 -13.285 1.00 56.27 96 ARG P C 1
ATOM 2545 O O . ARG B 1 46 ? 4.064 5.479 -14.499 1.00 52.50 96 ARG P O 1
ATOM 2553 N N . PRO B 1 47 ? 3.502 4.436 -12.570 1.00 53.84 97 PRO P N 1
ATOM 2554 C CA . PRO B 1 47 ? 3.280 3.131 -13.195 1.00 44.60 97 PRO P CA 1
ATOM 2555 C C . PRO B 1 47 ? 2.157 3.211 -14.219 1.00 51.15 97 PRO P C 1
ATOM 2556 O O . PRO B 1 47 ? 1.200 3.956 -14.006 1.00 52.56 97 PRO P O 1
ATOM 2560 N N . HIS B 1 48 ? 2.276 2.463 -15.311 1.00 47.09 98 HIS P N 1
ATOM 2561 C CA . HIS B 1 48 ? 1.255 2.472 -16.350 1.00 43.29 98 HIS P CA 1
ATOM 2562 C C . HIS B 1 48 ? 1.295 1.202 -17.181 1.00 45.47 98 HIS P C 1
ATOM 2563 O O . HIS B 1 48 ? 2.326 0.528 -17.254 1.00 41.54 98 HIS P O 1
ATOM 2570 N N . LEU B 1 49 ? 0.172 0.898 -17.822 1.00 44.62 99 LEU P N 1
ATOM 2571 C CA . LEU B 1 49 ? 0.072 -0.247 -18.715 1.00 41.31 99 LEU P CA 1
ATOM 2572 C C . LEU B 1 49 ? 0.995 -0.045 -19.907 1.00 40.63 99 LEU P C 1
ATOM 2573 O O . LEU B 1 49 ? 1.134 1.070 -20.409 1.00 44.56 99 LEU P O 1
ATOM 2578 N N . SER B 1 50 ? 1.649 -1.107 -20.356 1.00 43.07 100 SER P N 1
ATOM 2579 C CA . SER B 1 50 ? 2.590 -0.938 -21.454 1.00 43.62 100 SER P CA 1
ATOM 2580 C C . SER B 1 50 ? 1.869 -0.943 -22.790 1.00 39.58 100 SER P C 1
ATOM 2581 O O . SER B 1 50 ? 1.423 -1.978 -23.272 1.00 46.40 100 SER P O 1
ATOM 2584 N N . HIS B 1 51 ? 1.772 0.237 -23.385 1.00 36.24 101 HIS P N 1
ATOM 2585 C CA . HIS B 1 51 ? 1.271 0.377 -24.741 1.00 33.86 101 HIS P CA 1
ATOM 2586 C C . HIS B 1 51 ? 2.472 0.385 -25.660 1.00 36.89 101 HIS P C 1
ATOM 2587 O O . HIS B 1 51 ? 3.554 0.824 -25.263 1.00 28.95 101 HIS P O 1
ATOM 2594 N N . LEU B 1 52 ? 2.289 -0.071 -26.891 1.00 28.39 102 LEU P N 1
ATOM 2595 C CA . LEU B 1 52 ? 3.409 -0.134 -27.810 1.00 27.09 102 LEU P CA 1
ATOM 2596 C C . LEU B 1 52 ? 3.060 0.593 -29.080 1.00 33.07 102 LEU P C 1
ATOM 2597 O O . LEU B 1 52 ? 1.889 0.671 -29.456 1.00 31.53 102 LEU P O 1
ATOM 2602 N N . THR B 1 53 ? 4.074 1.133 -29.743 1.00 32.28 103 THR P N 1
ATOM 2603 C CA . THR B 1 53 ? 3.870 1.716 -31.056 1.00 33.50 103 THR P CA 1
ATOM 2604 C C . THR B 1 53 ? 3.799 0.598 -32.088 1.00 31.85 103 THR P C 1
ATOM 2605 O O . THR B 1 53 ? 4.372 -0.477 -31.903 1.00 30.43 103 THR P O 1
ATOM 2609 N N . PHE B 1 54 ? 3.077 0.844 -33.167 1.00 26.19 104 PHE P N 1
ATOM 2610 C CA . PHE B 1 54 ? 2.981 -0.130 -34.239 1.00 26.27 104 PHE P CA 1
ATOM 2611 C C . PHE B 1 54 ? 4.349 -0.405 -34.859 1.00 25.32 104 PHE P C 1
ATOM 2612 O O . PHE B 1 54 ? 4.704 -1.557 -35.130 1.00 27.76 104 PHE P O 1
ATOM 2620 N N . TRP B 1 55 ? 5.120 0.655 -35.078 1.00 25.36 105 TRP P N 1
ATOM 2621 C CA . TRP B 1 55 ? 6.441 0.523 -35.687 1.00 31.76 105 TRP P CA 1
ATOM 2622 C C . TRP B 1 55 ? 7.409 -0.324 -34.861 1.00 34.71 105 TRP P C 1
ATOM 2623 O O . TRP B 1 55 ? 8.234 -1.045 -35.425 1.00 32.70 105 TRP P O 1
ATOM 2634 N N . SER B 1 56 ? 7.315 -0.250 -33.534 1.00 27.12 106 SER P N 1
ATOM 2635 C CA . SER B 1 56 ? 8.252 -0.994 -32.691 1.00 28.19 106 SER P CA 1
ATOM 2636 C C . SER B 1 56 ? 8.014 -2.509 -32.771 1.00 32.26 106 SER P C 1
ATOM 2637 O O . SER B 1 56 ? 8.957 -3.295 -32.726 1.00 32.37 106 SER P O 1
ATOM 2640 N N . LEU B 1 57 ? 6.760 -2.917 -32.919 1.00 24.85 107 LEU P N 1
ATOM 2641 C CA . LEU B 1 57 ? 6.459 -4.339 -33.044 1.00 31.21 107 LEU P CA 1
ATOM 2642 C C . LEU B 1 57 ? 6.779 -4.837 -34.447 1.00 28.83 107 LEU P C 1
ATOM 2643 O O . LEU B 1 57 ? 7.236 -5.965 -34.622 1.00 28.72 107 LEU P O 1
ATOM 2648 N N . LEU B 1 58 ? 6.545 -3.989 -35.445 1.00 31.23 108 LEU P N 1
ATOM 2649 C CA . LEU B 1 58 ? 6.921 -4.320 -36.814 1.00 31.89 108 LEU P CA 1
ATOM 2650 C C . LEU B 1 58 ? 8.420 -4.529 -36.937 1.00 29.72 108 LEU P C 1
ATOM 2651 O O . LEU B 1 58 ? 8.870 -5.517 -37.513 1.00 30.86 108 LEU P O 1
ATOM 2656 N N . GLU B 1 59 ? 9.199 -3.610 -36.378 1.00 29.37 109 GLU P N 1
ATOM 2657 C CA . GLU B 1 59 ? 10.644 -3.732 -36.475 1.00 29.36 109 GLU P CA 1
ATOM 2658 C C . GLU B 1 59 ? 11.164 -4.842 -35.570 1.00 26.09 109 GLU P C 1
ATOM 2659 O O . GLU B 1 59 ? 12.093 -5.553 -35.938 1.00 33.40 109 GLU P O 1
ATOM 2665 N N . LEU B 1 60 ? 10.547 -5.019 -34.407 1.00 27.78 110 LEU P N 1
ATOM 2666 C CA . LEU B 1 60 ? 10.977 -6.082 -33.506 1.00 28.38 110 LEU P CA 1
ATOM 2667 C C . LEU B 1 60 ? 10.822 -7.441 -34.169 1.00 31.94 110 LEU P C 1
ATOM 2668 O O . LEU B 1 60 ? 11.723 -8.269 -34.115 1.00 31.58 110 LEU P O 1
ATOM 2673 N N . ARG B 1 61 ? 9.683 -7.658 -34.813 1.00 33.24 111 ARG P N 1
ATOM 2674 C CA . ARG B 1 61 ? 9.450 -8.907 -35.514 1.00 24.42 111 ARG P CA 1
ATOM 2675 C C . ARG B 1 61 ? 10.488 -9.119 -36.610 1.00 28.51 111 ARG P C 1
ATOM 2676 O O . ARG B 1 61 ? 11.036 -10.213 -36.750 1.00 30.74 111 ARG P O 1
ATOM 2684 N N . ARG B 1 62 ? 10.798 -8.058 -37.347 1.00 28.05 112 ARG P N 1
ATOM 2685 C CA . ARG B 1 62 ? 11.765 -8.156 -38.435 1.00 31.40 112 ARG P CA 1
ATOM 2686 C C . ARG B 1 62 ? 13.142 -8.570 -37.928 1.00 39.85 112 ARG P C 1
ATOM 2687 O O . ARG B 1 62 ? 13.762 -9.472 -38.491 1.00 34.69 112 ARG P O 1
ATOM 2695 N N . VAL B 1 63 ? 13.625 -7.916 -36.868 1.00 36.25 113 VAL P N 1
ATOM 2696 C CA . VAL B 1 63 ? 14.970 -8.224 -36.374 1.00 38.98 113 VAL P CA 1
ATOM 2697 C C . VAL B 1 63 ? 14.984 -9.545 -35.626 1.00 34.51 113 VAL P C 1
ATOM 2698 O O . VAL B 1 63 ? 16.003 -10.229 -35.593 1.00 36.36 113 VAL P O 1
ATOM 2702 N N . PHE B 1 64 ? 13.854 -9.914 -35.035 1.00 29.82 114 PHE P N 1
ATOM 2703 C CA . PHE B 1 64 ? 13.761 -11.202 -34.362 1.00 40.19 114 PHE P CA 1
ATOM 2704 C C . PHE B 1 64 ? 13.824 -12.354 -35.378 1.00 42.53 114 PHE P C 1
ATOM 2705 O O . PHE B 1 64 ? 14.386 -13.413 -35.092 1.00 41.07 114 PHE P O 1
ATOM 2713 N N . THR B 1 65 ? 13.272 -12.131 -36.568 1.00 31.60 115 THR P N 1
ATOM 2714 C CA . THR B 1 65 ? 13.215 -13.162 -37.608 1.00 45.27 115 THR P CA 1
ATOM 2715 C C . THR B 1 65 ? 14.598 -13.648 -38.036 1.00 42.34 115 THR P C 1
ATOM 2716 O O . THR B 1 65 ? 14.803 -14.842 -38.260 1.00 41.59 115 THR P O 1
ATOM 2720 N N . LYS B 1 66 ? 15.551 -12.727 -38.133 1.00 39.10 116 LYS P N 1
ATOM 2721 C CA . LYS B 1 66 ? 16.936 -13.112 -38.387 1.00 43.70 116 LYS P CA 1
ATOM 2722 C C . LYS B 1 66 ? 17.769 -12.856 -37.141 1.00 40.15 116 LYS P C 1
ATOM 2723 O O . LYS B 1 66 ? 18.964 -12.572 -37.219 1.00 42.99 116 LYS P O 1
ATOM 2729 N N . GLY B 1 67 ? 17.124 -12.984 -35.987 1.00 37.33 117 GLY P N 1
ATOM 2730 C CA . GLY B 1 67 ? 17.778 -12.732 -34.722 1.00 36.14 117 GLY P CA 1
ATOM 2731 C C . GLY B 1 67 ? 18.842 -13.757 -34.389 1.00 43.31 117 GLY P C 1
ATOM 2732 O O . GLY B 1 67 ? 18.815 -14.905 -34.849 1.00 40.54 117 GLY P O 1
ATOM 2733 N N . THR B 1 68 ? 19.797 -13.325 -33.580 1.00 35.64 118 THR P N 1
ATOM 2734 C CA . THR B 1 68 ? 20.847 -14.201 -33.103 1.00 26.78 118 THR P CA 1
ATOM 2735 C C . THR B 1 68 ? 20.503 -14.697 -31.710 1.00 36.60 118 THR P C 1
ATOM 2736 O O . THR B 1 68 ? 20.392 -13.917 -30.767 1.00 41.73 118 THR P O 1
ATOM 2740 N N . VAL B 1 69 ? 20.329 -16.004 -31.582 1.00 30.09 119 VAL P N 1
ATOM 2741 C CA . VAL B 1 69 ? 19.826 -16.572 -30.351 1.00 32.62 119 VAL P CA 1
ATOM 2742 C C . VAL B 1 69 ? 20.855 -17.508 -29.719 1.00 38.01 119 VAL P C 1
ATOM 2743 O O . VAL B 1 69 ? 21.460 -18.328 -30.409 1.00 43.39 119 VAL P O 1
ATOM 2747 N N . LEU B 1 70 ? 21.106 -17.323 -28.423 1.00 32.96 120 LEU P N 1
ATOM 2748 C CA . LEU B 1 70 ? 22.007 -18.195 -27.660 1.00 33.04 120 LEU P CA 1
ATOM 2749 C C . LEU B 1 70 ? 21.272 -18.806 -26.474 1.00 40.46 120 LEU P C 1
ATOM 2750 O O . LEU B 1 70 ? 21.130 -18.165 -25.432 1.00 44.93 120 LEU P O 1
ATOM 2755 N N . LEU B 1 71 ? 20.820 -20.046 -26.621 1.00 38.95 121 LEU P N 1
ATOM 2756 C CA . LEU B 1 71 ? 20.023 -20.674 -25.577 1.00 40.49 121 LEU P CA 1
ATOM 2757 C C . LEU B 1 71 ? 20.849 -21.540 -24.626 1.00 43.79 121 LEU P C 1
ATOM 2758 O O . LEU B 1 71 ? 21.750 -22.268 -25.047 1.00 40.55 121 LEU P O 1
ATOM 2763 N N . ASP B 1 72 ? 20.520 -21.439 -23.340 1.00 47.02 122 ASP P N 1
ATOM 2764 C CA . ASP B 1 72 ? 21.228 -22.142 -22.276 1.00 45.90 122 ASP P CA 1
ATOM 2765 C C . ASP B 1 72 ? 22.736 -21.908 -22.389 1.00 55.84 122 ASP P C 1
ATOM 2766 O O . ASP B 1 72 ? 23.534 -22.847 -22.431 1.00 51.32 122 ASP P O 1
ATOM 2771 N N . LEU B 1 73 ? 23.105 -20.630 -22.455 1.00 49.24 123 LEU P N 1
ATOM 2772 C CA . LEU B 1 73 ? 24.497 -20.210 -22.583 1.00 43.72 123 LEU P CA 1
ATOM 2773 C C . LEU B 1 73 ? 25.219 -20.286 -21.239 1.00 50.06 123 LEU P C 1
ATOM 2774 O O . LEU B 1 73 ? 24.770 -19.713 -20.242 1.00 47.53 123 LEU P O 1
ATOM 2779 N N . GLN B 1 74 ? 26.327 -21.018 -21.208 1.00 53.26 124 GLN P N 1
ATOM 2780 C CA . GLN B 1 74 ? 27.081 -21.194 -19.973 1.00 52.29 124 GLN P CA 1
ATOM 2781 C C . GLN B 1 74 ? 27.996 -20.009 -19.683 1.00 48.55 124 GLN P C 1
ATOM 2782 O O . GLN B 1 74 ? 29.210 -20.100 -19.849 1.00 56.04 124 GLN P O 1
ATOM 2788 N N . GLU B 1 75 ? 27.414 -18.899 -19.242 1.00 44.86 125 GLU P N 1
ATOM 2789 C CA . GLU B 1 75 ? 28.205 -17.774 -18.764 1.00 46.31 125 GLU P CA 1
ATOM 2790 C C . GLU B 1 75 ? 27.584 -17.220 -17.488 1.00 48.93 125 GLU P C 1
ATOM 2791 O O . GLU B 1 75 ? 26.417 -17.486 -17.196 1.00 57.70 125 GLU P O 1
ATOM 2797 N N . THR B 1 76 ? 28.365 -16.459 -16.727 1.00 51.46 126 THR P N 1
ATOM 2798 C CA . THR B 1 76 ? 27.885 -15.881 -15.473 1.00 59.81 126 THR P CA 1
ATOM 2799 C C . THR B 1 76 ? 28.370 -14.442 -15.335 1.00 55.70 126 THR P C 1
ATOM 2800 O O . THR B 1 76 ? 28.172 -13.799 -14.306 1.00 61.08 126 THR P O 1
ATOM 2804 N N . SER B 1 77 ? 29.010 -13.952 -16.390 1.00 53.81 127 SER P N 1
ATOM 2805 C CA . SER B 1 77 ? 29.455 -12.566 -16.461 1.00 52.02 127 SER P CA 1
ATOM 2806 C C . SER B 1 77 ? 28.943 -11.918 -17.740 1.00 53.05 127 SER P C 1
ATOM 2807 O O . SER B 1 77 ? 28.791 -12.588 -18.767 1.00 45.62 127 SER P O 1
ATOM 2810 N N . LEU B 1 78 ? 28.722 -10.609 -17.698 1.00 47.62 128 LEU P N 1
ATOM 2811 C CA . LEU B 1 78 ? 28.284 -9.901 -18.889 1.00 50.80 128 LEU P CA 1
ATOM 2812 C C . LEU B 1 78 ? 29.372 -9.937 -19.957 1.00 46.85 128 LEU P C 1
ATOM 2813 O O . LEU B 1 78 ? 29.077 -10.003 -21.151 1.00 46.39 128 LEU P O 1
ATOM 2818 N N . ALA B 1 79 ? 30.627 -9.907 -19.519 1.00 42.48 129 ALA P N 1
ATOM 2819 C CA . ALA B 1 79 ? 31.761 -9.972 -20.431 1.00 43.65 129 ALA P CA 1
ATOM 2820 C C . ALA B 1 79 ? 31.801 -11.300 -21.185 1.00 43.15 129 ALA P C 1
ATOM 2821 O O . ALA B 1 79 ? 32.087 -11.338 -22.384 1.00 44.54 129 ALA P O 1
ATOM 2823 N N . GLY B 1 80 ? 31.534 -12.387 -20.469 1.00 48.07 130 GLY P N 1
ATOM 2824 C CA . GLY B 1 80 ? 31.450 -13.703 -21.077 1.00 41.15 130 GLY P CA 1
ATOM 2825 C C . GLY B 1 80 ? 30.321 -13.760 -22.090 1.00 40.82 130 GLY P C 1
ATOM 2826 O O . GLY B 1 80 ? 30.486 -14.283 -23.193 1.00 43.27 130 GLY P O 1
ATOM 2827 N N . VAL B 1 81 ? 29.165 -13.222 -21.709 1.00 45.16 131 VAL P N 1
ATOM 2828 C CA . VAL B 1 81 ? 28.001 -13.212 -22.587 1.00 45.93 131 VAL P CA 1
ATOM 2829 C C . VAL B 1 81 ? 28.268 -12.382 -23.831 1.00 42.23 131 VAL P C 1
ATOM 2830 O O . VAL B 1 81 ? 27.974 -12.806 -24.949 1.00 35.50 131 VAL P O 1
ATOM 2834 N N . ALA B 1 82 ? 28.859 -11.211 -23.628 1.00 32.29 132 ALA P N 1
ATOM 2835 C CA . ALA B 1 82 ? 29.099 -10.286 -24.725 1.00 43.03 132 ALA P CA 1
ATOM 2836 C C . ALA B 1 82 ? 30.085 -10.861 -25.732 1.00 45.30 132 ALA P C 1
ATOM 2837 O O . ALA B 1 82 ? 29.929 -10.678 -26.939 1.00 44.06 132 ALA P O 1
ATOM 2839 N N . ASN B 1 83 ? 31.099 -11.563 -25.236 1.00 34.89 133 ASN P N 1
ATOM 2840 C CA . ASN B 1 83 ? 32.050 -12.206 -26.129 1.00 37.67 133 ASN P CA 1
ATOM 2841 C C . ASN B 1 83 ? 31.379 -13.312 -26.944 1.00 41.81 133 ASN P C 1
ATOM 2842 O O . ASN B 1 83 ? 31.620 -13.440 -28.143 1.00 42.39 133 ASN P O 1
ATOM 2847 N N . GLN B 1 84 ? 30.545 -14.118 -26.292 1.00 38.90 134 GLN P N 1
ATOM 2848 C CA . GLN B 1 84 ? 29.825 -15.180 -26.997 1.00 44.02 134 GLN P CA 1
ATOM 2849 C C . GLN B 1 84 ? 28.835 -14.633 -28.010 1.00 32.60 134 GLN P C 1
ATOM 2850 O O . GLN B 1 84 ? 28.801 -15.080 -29.153 1.00 35.50 134 GLN P O 1
ATOM 2856 N N . LEU B 1 85 ? 28.061 -13.634 -27.602 1.00 30.94 135 LEU P N 1
ATOM 2857 C CA . LEU B 1 85 ? 27.056 -13.052 -28.484 1.00 33.18 135 LEU P CA 1
ATOM 2858 C C . LEU B 1 85 ? 27.700 -12.435 -29.722 1.00 35.37 135 LEU P C 1
ATOM 2859 O O . LEU B 1 85 ? 27.226 -12.635 -30.842 1.00 31.85 135 LEU P O 1
ATOM 2864 N N . LEU B 1 86 ? 28.793 -11.705 -29.527 1.00 37.03 136 LEU P N 1
ATOM 2865 C CA . LEU B 1 86 ? 29.447 -11.045 -30.650 1.00 43.87 136 LEU P CA 1
ATOM 2866 C C . LEU B 1 86 ? 30.068 -12.065 -31.610 1.00 41.88 136 LEU P C 1
ATOM 2867 O O . LEU B 1 86 ? 30.034 -11.872 -32.829 1.00 41.62 136 LEU P O 1
ATOM 2872 N N . ASP B 1 87 ? 30.603 -13.156 -31.066 1.00 40.41 137 ASP P N 1
ATOM 2873 C CA . ASP B 1 87 ? 31.105 -14.251 -31.899 1.00 46.03 137 ASP P CA 1
ATOM 2874 C C . ASP B 1 87 ? 29.982 -14.882 -32.715 1.00 42.21 137 ASP P C 1
ATOM 2875 O O . ASP B 1 87 ? 30.163 -15.208 -33.888 1.00 44.05 137 ASP P O 1
ATOM 2880 N N . ARG B 1 88 ? 28.819 -15.061 -32.100 1.00 30.95 138 ARG P N 1
ATOM 2881 C CA . ARG B 1 88 ? 27.712 -15.649 -32.839 1.00 34.83 138 ARG P CA 1
ATOM 2882 C C . ARG B 1 88 ? 27.147 -14.643 -33.845 1.00 35.55 138 ARG P C 1
ATOM 2883 O O . ARG B 1 88 ? 26.734 -15.038 -34.934 1.00 40.43 138 ARG P O 1
ATOM 2891 N N . PHE B 1 89 ? 27.185 -13.351 -33.504 1.00 34.48 139 PHE P N 1
ATOM 2892 C CA . PHE B 1 89 ? 26.800 -12.284 -34.433 1.00 25.37 139 PHE P CA 1
ATOM 2893 C C . PHE B 1 89 ? 27.668 -12.368 -35.701 1.00 44.30 139 PHE P C 1
ATOM 2894 O O . PHE B 1 89 ? 27.171 -12.260 -36.828 1.00 33.15 139 PHE P O 1
ATOM 2902 N N . ILE B 1 90 ? 28.971 -12.571 -35.496 1.00 38.84 140 ILE P N 1
ATOM 2903 C CA . ILE B 1 90 ? 29.934 -12.701 -36.590 1.00 37.76 140 ILE P CA 1
ATOM 2904 C C . ILE B 1 90 ? 29.677 -13.977 -37.395 1.00 37.15 140 ILE P C 1
ATOM 2905 O O . ILE B 1 90 ? 29.658 -13.952 -38.623 1.00 40.55 140 ILE P O 1
ATOM 2910 N N . PHE B 1 91 ? 29.438 -15.076 -36.688 1.00 40.01 141 PHE P N 1
ATOM 2911 C CA . PHE B 1 91 ? 29.143 -16.361 -37.317 1.00 46.77 141 PHE P CA 1
ATOM 2912 C C . PHE B 1 91 ? 27.921 -16.314 -38.237 1.00 48.73 141 PHE P C 1
ATOM 2913 O O . PHE B 1 91 ? 27.903 -16.982 -39.270 1.00 47.33 141 PHE P O 1
ATOM 2921 N N . GLU B 1 92 ? 26.928 -15.498 -37.889 1.00 41.70 142 GLU P N 1
ATOM 2922 C CA . GLU B 1 92 ? 25.695 -15.416 -38.669 1.00 38.08 142 GLU P CA 1
ATOM 2923 C C . GLU B 1 92 ? 25.680 -14.229 -39.626 1.00 40.87 142 GLU P C 1
ATOM 2924 O O . GLU B 1 92 ? 24.633 -13.889 -40.176 1.00 52.72 142 GLU P O 1
ATOM 2930 N N . ASP B 1 93 ? 26.835 -13.596 -39.807 1.00 42.50 143 ASP P N 1
ATOM 2931 C CA . ASP B 1 93 ? 26.964 -12.428 -40.683 1.00 54.17 143 ASP P CA 1
ATOM 2932 C C . ASP B 1 93 ? 26.040 -11.265 -40.289 1.00 49.75 143 ASP P C 1
ATOM 2933 O O . ASP B 1 93 ? 25.593 -10.501 -41.145 1.00 47.02 143 ASP P O 1
ATOM 2938 N N . GLN B 1 94 ? 25.760 -11.125 -38.997 1.00 42.18 144 GLN P N 1
ATOM 2939 C CA . GLN B 1 94 ? 24.994 -9.974 -38.518 1.00 39.47 144 GLN P CA 1
ATOM 2940 C C . GLN B 1 94 ? 25.869 -8.735 -38.444 1.00 41.14 144 GLN P C 1
ATOM 2941 O O . GLN B 1 94 ? 25.439 -7.645 -38.803 1.00 42.77 144 GLN P O 1
ATOM 2947 N N . ILE B 1 95 ? 27.080 -8.908 -37.923 1.00 39.45 145 ILE P N 1
ATOM 2948 C CA . ILE B 1 95 ? 28.075 -7.849 -37.892 1.00 44.18 145 ILE P CA 1
ATOM 2949 C C . ILE B 1 95 ? 29.352 -8.354 -38.554 1.00 45.58 145 ILE P C 1
ATOM 2950 O O . ILE B 1 95 ? 29.550 -9.560 -38.681 1.00 44.96 145 ILE P O 1
ATOM 2955 N N . ARG B 1 96 ? 30.206 -7.430 -38.975 1.00 41.83 146 ARG P N 1
ATOM 2956 C CA . ARG B 1 96 ? 31.493 -7.771 -39.572 1.00 49.18 146 ARG P CA 1
ATOM 2957 C C . ARG B 1 96 ? 32.575 -7.810 -38.503 1.00 51.60 146 ARG P C 1
ATOM 2958 O O . ARG B 1 96 ? 32.513 -7.055 -37.527 1.00 42.92 146 ARG P O 1
ATOM 2966 N N . PRO B 1 97 ? 33.577 -8.688 -38.684 1.00 54.74 147 PRO P N 1
ATOM 2967 C CA . PRO B 1 97 ? 34.631 -8.859 -37.678 1.00 52.27 147 PRO P CA 1
ATOM 2968 C C . PRO B 1 97 ? 35.314 -7.545 -37.304 1.00 51.49 147 PRO P C 1
ATOM 2969 O O . PRO B 1 97 ? 35.829 -7.428 -36.195 1.00 48.19 147 PRO P O 1
ATOM 2973 N N . GLN B 1 98 ? 35.288 -6.568 -38.204 1.00 54.88 148 GLN P N 1
ATOM 2974 C CA . GLN B 1 98 ? 35.871 -5.258 -37.934 1.00 53.49 148 GLN P CA 1
ATOM 2975 C C . GLN B 1 98 ? 35.036 -4.462 -36.922 1.00 60.48 148 GLN P C 1
ATOM 2976 O O . GLN B 1 98 ? 35.532 -3.516 -36.302 1.00 57.59 148 GLN P O 1
ATOM 2982 N N . ASP B 1 99 ? 33.768 -4.845 -36.770 1.00 54.09 149 ASP P N 1
ATOM 2983 C CA . ASP B 1 99 ? 32.866 -4.178 -35.834 1.00 54.97 149 ASP P CA 1
ATOM 2984 C C . ASP B 1 99 ? 32.990 -4.727 -34.411 1.00 48.45 149 ASP P C 1
ATOM 2985 O O . ASP B 1 99 ? 32.513 -4.107 -33.465 1.00 45.84 149 ASP P O 1
ATOM 2990 N N . ARG B 1 100 ? 33.632 -5.881 -34.258 1.00 43.29 150 ARG P N 1
ATOM 2991 C CA . ARG B 1 100 ? 33.598 -6.598 -32.984 1.00 48.39 150 ARG P CA 1
ATOM 2992 C C . ARG B 1 100 ? 34.185 -5.847 -31.795 1.00 43.34 150 ARG P C 1
ATOM 2993 O O . ARG B 1 100 ? 33.623 -5.874 -30.697 1.00 43.87 150 ARG P O 1
ATOM 3001 N N . GLU B 1 101 ? 35.296 -5.160 -32.010 1.00 38.70 151 GLU P N 1
ATOM 3002 C CA . GLU B 1 101 ? 36.038 -4.624 -30.881 1.00 46.70 151 GLU P CA 1
ATOM 3003 C C . GLU B 1 101 ? 35.351 -3.393 -30.313 1.00 49.19 151 GLU P C 1
ATOM 3004 O O . GLU B 1 101 ? 35.356 -3.177 -29.104 1.00 53.46 151 GLU P O 1
ATOM 3010 N N . GLU B 1 102 ? 34.747 -2.594 -31.182 1.00 45.53 152 GLU P N 1
ATOM 3011 C CA . GLU B 1 102 ? 34.039 -1.408 -30.721 1.00 47.74 152 GLU P CA 1
ATOM 3012 C C . GLU B 1 102 ? 32.693 -1.736 -30.075 1.00 48.10 152 GLU P C 1
ATOM 3013 O O . GLU B 1 102 ? 32.258 -1.040 -29.158 1.00 47.04 152 GLU P O 1
ATOM 3019 N N . LEU B 1 103 ? 32.035 -2.792 -30.544 1.00 43.64 153 LEU P N 1
ATOM 3020 C CA . LEU B 1 103 ? 30.793 -3.229 -29.912 1.00 41.37 153 LEU P CA 1
ATOM 3021 C C . LEU B 1 103 ? 31.077 -3.857 -28.557 1.00 35.76 153 LEU P C 1
ATOM 3022 O O . LEU B 1 103 ? 30.326 -3.656 -27.604 1.00 35.65 153 LEU P O 1
ATOM 3027 N N . LEU B 1 104 ? 32.168 -4.614 -28.476 1.00 38.62 154 LEU P N 1
ATOM 3028 C CA . LEU B 1 104 ? 32.569 -5.237 -27.218 1.00 45.95 154 LEU P CA 1
ATOM 3029 C C . LEU B 1 104 ? 32.879 -4.169 -26.184 1.00 49.46 154 LEU P C 1
ATOM 3030 O O . LEU B 1 104 ? 32.500 -4.286 -25.018 1.00 43.26 154 LEU P O 1
ATOM 3035 N N . ARG B 1 105 ? 33.575 -3.131 -26.630 1.00 42.98 155 ARG P N 1
ATOM 3036 C CA . ARG B 1 105 ? 33.885 -1.989 -25.786 1.00 54.76 155 ARG P CA 1
ATOM 3037 C C . ARG B 1 105 ? 32.618 -1.386 -25.207 1.00 56.02 155 ARG P C 1
ATOM 3038 O O . ARG B 1 105 ? 32.537 -1.118 -24.007 1.00 56.26 155 ARG P O 1
ATOM 3046 N N . ALA B 1 106 ? 31.624 -1.189 -26.067 1.00 49.02 156 ALA P N 1
ATOM 3047 C CA . ALA B 1 106 ? 30.382 -0.550 -25.652 1.00 46.48 156 ALA P CA 1
ATOM 3048 C C . ALA B 1 106 ? 29.606 -1.416 -24.676 1.00 43.06 156 ALA P C 1
ATOM 3049 O O . ALA B 1 106 ? 29.062 -0.918 -23.699 1.00 47.36 156 ALA P O 1
ATOM 3051 N N . LEU B 1 107 ? 29.564 -2.717 -24.943 1.00 42.70 157 LEU P N 1
ATOM 3052 C CA . LEU B 1 107 ? 28.832 -3.648 -24.094 1.00 40.29 157 LEU P CA 1
ATOM 3053 C C . LEU B 1 107 ? 29.487 -3.787 -22.720 1.00 47.01 157 LEU P C 1
ATOM 3054 O O . LEU B 1 107 ? 28.850 -4.229 -21.766 1.00 47.53 157 LEU P O 1
ATOM 3059 N N . LEU B 1 108 ? 30.758 -3.405 -22.618 1.00 39.16 158 LEU P N 1
ATOM 3060 C CA . LEU B 1 108 ? 31.467 -3.528 -21.348 1.00 43.70 158 LEU P CA 1
ATOM 3061 C C . LEU B 1 108 ? 31.597 -2.171 -20.651 1.00 44.01 158 LEU P C 1
ATOM 3062 O O . LEU B 1 108 ? 32.249 -2.059 -19.612 1.00 47.13 158 LEU P O 1
ATOM 3067 N N . LEU B 1 109 ? 30.968 -1.142 -21.217 1.00 42.45 159 LEU P N 1
ATOM 3068 C CA . LEU B 1 109 ? 30.897 0.147 -20.540 1.00 45.70 159 LEU P CA 1
ATOM 3069 C C . LEU B 1 109 ? 30.126 0.002 -19.232 1.00 47.27 159 LEU P C 1
ATOM 3070 O O . LEU B 1 109 ? 29.387 -0.973 -19.040 1.00 38.18 159 LEU P O 1
ATOM 3075 N N . LYS B 1 110 ? 30.294 0.979 -18.344 1.00 42.61 160 LYS P N 1
ATOM 3076 C CA . LYS B 1 110 ? 29.629 0.976 -17.042 1.00 45.34 160 LYS P CA 1
ATOM 3077 C C . LYS B 1 110 ? 28.110 1.049 -17.185 1.00 43.38 160 LYS P C 1
ATOM 3078 O O . LYS B 1 110 ? 27.594 1.642 -18.132 1.00 50.79 160 LYS P O 1
ATOM 3084 N N . HIS B 1 111 ? 27.400 0.434 -16.246 1.00 42.77 161 HIS P N 1
ATOM 3085 C CA . HIS B 1 111 ? 25.943 0.488 -16.215 1.00 44.59 161 HIS P CA 1
ATOM 3086 C C . HIS B 1 111 ? 25.472 1.284 -15.006 1.00 59.24 161 HIS P C 1
ATOM 3087 O O . HIS B 1 111 ? 25.643 0.851 -13.868 1.00 74.95 161 HIS P O 1
ATOM 3094 N N . SER B 1 112 ? 24.887 2.449 -15.254 1.00 54.51 162 SER P N 1
ATOM 3095 C CA . SER B 1 112 ? 24.467 3.327 -14.172 1.00 49.64 162 SER P CA 1
ATOM 3096 C C . SER B 1 112 ? 22.973 3.189 -13.904 1.00 51.42 162 SER P C 1
ATOM 3097 O O . SER B 1 112 ? 22.242 2.605 -14.706 1.00 53.38 162 SER P O 1
ATOM 3100 N N . HIS B 1 113 ? 22.508 3.740 -12.787 1.00 55.30 163 HIS P N 1
ATOM 3101 C CA . HIS B 1 113 ? 21.099 3.601 -12.434 1.00 46.48 163 HIS P CA 1
ATOM 3102 C C . HIS B 1 113 ? 20.504 4.891 -11.884 1.00 50.65 163 HIS P C 1
ATOM 3103 O O . HIS B 1 113 ? 21.176 5.918 -11.841 1.00 53.49 163 HIS P O 1
ATOM 3110 N N . ALA B 1 114 ? 19.242 4.823 -11.463 1.00 52.65 164 ALA P N 1
ATOM 3111 C CA . ALA B 1 114 ? 18.485 6.007 -11.051 1.00 58.47 164 ALA P CA 1
ATOM 3112 C C . ALA B 1 114 ? 19.188 6.798 -9.955 1.00 62.65 164 ALA P C 1
ATOM 3113 O O . ALA B 1 114 ? 19.182 8.028 -9.971 1.00 72.67 164 ALA P O 1
ATOM 3115 N N . GLY B 1 115 ? 19.783 6.084 -9.005 1.00 66.13 165 GLY P N 1
ATOM 3116 C CA . GLY B 1 115 ? 20.455 6.704 -7.877 1.00 70.31 165 GLY P CA 1
ATOM 3117 C C . GLY B 1 115 ? 21.636 7.560 -8.292 1.00 67.97 165 GLY P C 1
ATOM 3118 O O . GLY B 1 115 ? 22.063 8.443 -7.548 1.00 74.23 165 GLY P O 1
ATOM 3119 N N . GLU B 1 116 ? 22.167 7.292 -9.482 1.00 63.70 166 GLU P N 1
ATOM 3120 C CA . GLU B 1 116 ? 23.375 7.952 -9.961 1.00 62.93 166 GLU P CA 1
ATOM 3121 C C . GLU B 1 116 ? 23.037 9.076 -10.923 1.00 64.67 166 GLU P C 1
ATOM 3122 O O . GLU B 1 116 ? 23.917 9.812 -11.363 1.00 65.98 166 GLU P O 1
ATOM 3128 N N . LEU B 1 117 ? 21.754 9.222 -11.230 1.00 71.66 167 LEU P N 1
ATOM 3129 C CA . LEU B 1 117 ? 21.347 10.125 -12.299 1.00 72.18 167 LEU P CA 1
ATOM 3130 C C . LEU B 1 117 ? 21.364 11.598 -11.896 1.00 75.99 167 LEU P C 1
ATOM 3131 O O . LEU B 1 117 ? 21.719 12.456 -12.705 1.00 73.58 167 LEU P O 1
ATOM 3136 N N . GLU B 1 118 ? 20.980 11.895 -10.656 1.00 86.98 168 GLU P N 1
ATOM 3137 C CA . GLU B 1 118 ? 20.981 13.279 -10.183 1.00 99.58 168 GLU P CA 1
ATOM 3138 C C . GLU B 1 118 ? 22.379 13.750 -9.794 1.00 102.35 168 GLU P C 1
ATOM 3139 O O . GLU B 1 118 ? 22.585 14.933 -9.525 1.00 110.86 168 GLU P O 1
ATOM 3145 N N . ALA B 1 119 ? 23.336 12.826 -9.776 1.00 96.93 169 ALA P N 1
ATOM 3146 C CA . ALA B 1 119 ? 24.728 13.171 -9.504 1.00 85.96 169 ALA P CA 1
ATOM 3147 C C . ALA B 1 119 ? 25.489 13.288 -10.816 1.00 90.43 169 ALA P C 1
ATOM 3148 O O . ALA B 1 119 ? 26.691 13.539 -10.831 1.00 92.11 169 ALA P O 1
ATOM 3150 N N . LEU B 1 120 ? 24.765 13.094 -11.913 1.00 90.14 170 LEU P N 1
ATOM 3151 C CA . LEU B 1 120 ? 25.266 13.362 -13.257 1.00 82.68 170 LEU P CA 1
ATOM 3152 C C . LEU B 1 120 ? 24.554 14.602 -13.778 1.00 86.20 170 LEU P C 1
ATOM 3153 O O . LEU B 1 120 ? 23.672 15.145 -13.111 1.00 84.25 170 LEU P O 1
ATOM 3158 N N . GLY B 1 121 ? 24.918 15.030 -14.978 1.00 92.10 171 GLY P N 1
ATOM 3159 C CA . GLY B 1 121 ? 24.412 16.273 -15.538 1.00 99.77 171 GLY P CA 1
ATOM 3160 C C . GLY B 1 121 ? 22.954 16.550 -15.919 1.00 97.54 171 GLY P C 1
ATOM 3161 O O . GLY B 1 121 ? 22.513 17.685 -15.730 1.00 108.97 171 GLY P O 1
ATOM 3162 N N . GLY B 1 122 ? 22.189 15.590 -16.443 1.00 88.66 172 GLY P N 1
ATOM 3163 C CA . GLY B 1 122 ? 22.507 14.179 -16.431 1.00 93.82 172 GLY P CA 1
ATOM 3164 C C . GLY B 1 122 ? 22.877 13.534 -17.747 1.00 97.84 172 GLY P C 1
ATOM 3165 O O . GLY B 1 122 ? 24.014 13.634 -18.189 1.00 101.29 172 GLY P O 1
ATOM 3166 N N . VAL B 1 123 ? 21.895 12.913 -18.391 1.00 97.29 173 VAL P N 1
ATOM 3167 C CA . VAL B 1 123 ? 22.143 11.958 -19.467 1.00 93.09 173 VAL P CA 1
ATOM 3168 C C . VAL B 1 123 ? 21.547 12.366 -20.823 1.00 81.57 173 VAL P C 1
ATOM 3169 O O . VAL B 1 123 ? 20.412 12.833 -20.895 1.00 71.74 173 VAL P O 1
ATOM 3173 N N . LYS B 1 124 ? 22.333 12.216 -21.889 1.00 77.73 174 LYS P N 1
ATOM 3174 C CA . LYS B 1 124 ? 21.865 12.535 -23.235 1.00 70.41 174 LYS P CA 1
ATOM 3175 C C . LYS B 1 124 ? 22.069 11.371 -24.212 1.00 65.95 174 LYS P C 1
ATOM 3176 O O . LYS B 1 124 ? 23.004 10.585 -24.063 1.00 56.29 174 LYS P O 1
ATOM 3182 N N . PRO B 1 125 ? 21.186 11.262 -25.219 1.00 68.97 175 PRO P N 1
ATOM 3183 C CA . PRO B 1 125 ? 21.238 10.173 -26.203 1.00 62.49 175 PRO P CA 1
ATOM 3184 C C . PRO B 1 125 ? 22.560 10.115 -26.954 1.00 66.27 175 PRO P C 1
ATOM 3185 O O . PRO B 1 125 ? 23.046 11.157 -27.389 1.00 78.63 175 PRO P O 1
ATOM 3189 N N . ALA B 1 126 ? 23.134 8.925 -27.104 1.00 61.19 176 ALA P N 1
ATOM 3190 C CA . ALA B 1 126 ? 24.440 8.811 -27.748 1.00 63.49 176 ALA P CA 1
ATOM 3191 C C . ALA B 1 126 ? 24.470 7.796 -28.885 1.00 55.14 176 ALA P C 1
ATOM 3192 O O . ALA B 1 126 ? 23.697 6.842 -28.899 1.00 60.34 176 ALA P O 1
ATOM 3194 N N . VAL B 1 127 ? 25.385 8.008 -29.826 1.00 53.60 177 VAL P N 1
ATOM 3195 C CA . VAL B 1 127 ? 25.603 7.101 -30.947 1.00 51.79 177 VAL P CA 1
ATOM 3196 C C . VAL B 1 127 ? 27.092 6.755 -31.012 1.00 55.46 177 VAL P C 1
ATOM 3197 O O . VAL B 1 127 ? 27.927 7.624 -30.790 1.00 51.63 177 VAL P O 1
ATOM 3201 N N . LEU B 1 128 ? 27.427 5.497 -31.291 1.00 56.38 178 LEU P N 1
ATOM 3202 C CA . LEU B 1 128 ? 28.825 5.111 -31.496 1.00 64.64 178 LEU P CA 1
ATOM 3203 C C . LEU B 1 128 ? 29.270 5.436 -32.922 1.00 72.87 178 LEU P C 1
ATOM 3204 O O . LEU B 1 128 ? 28.509 5.232 -33.869 1.00 67.70 178 LEU P O 1
ATOM 3209 N N . THR B 1 129 ? 30.495 5.942 -33.070 1.00 73.10 179 THR P N 1
ATOM 3210 C CA . THR B 1 129 ? 31.050 6.256 -34.387 1.00 81.26 179 THR P CA 1
ATOM 3211 C C . THR B 1 129 ? 32.437 5.647 -34.573 1.00 84.25 179 THR P C 1
ATOM 3212 O O . THR B 1 129 ? 32.618 4.717 -35.361 1.00 86.69 179 THR P O 1
ATOM 3216 N N . ARG B 1 130 ? 33.416 6.183 -33.849 1.00 137.98 180 ARG P N 1
ATOM 3217 C CA . ARG B 1 130 ? 34.760 5.615 -33.844 1.00 131.45 180 ARG P CA 1
ATOM 3218 C C . ARG B 1 130 ? 34.927 4.621 -32.698 1.00 130.79 180 ARG P C 1
ATOM 3219 O O . ARG B 1 130 ? 34.228 3.609 -32.649 1.00 128.64 180 ARG P O 1
ATOM 3227 N N . SER B 1 131 ? 35.843 4.909 -31.775 1.00 130.38 181 SER P N 1
ATOM 3228 C CA . SER B 1 131 ? 36.111 3.978 -30.680 1.00 130.34 181 SER P CA 1
ATOM 3229 C C . SER B 1 131 ? 36.687 4.636 -29.426 1.00 137.08 181 SER P C 1
ATOM 3230 O O . SER B 1 131 ? 37.899 4.819 -29.318 1.00 141.36 181 SER P O 1
ATOM 3233 N N . GLY B 1 132 ? 35.823 4.993 -28.479 1.00 137.33 182 GLY P N 1
ATOM 3234 C CA . GLY B 1 132 ? 34.383 4.912 -28.645 1.00 135.35 182 GLY P CA 1
ATOM 3235 C C . GLY B 1 132 ? 33.811 6.261 -28.260 1.00 136.48 182 GLY P C 1
ATOM 3236 O O . GLY B 1 132 ? 33.530 6.516 -27.089 1.00 135.89 182 GLY P O 1
ATOM 3237 N N . ASP B 1 133 ? 33.656 7.134 -29.248 1.00 139.35 183 ASP P N 1
ATOM 3238 C CA . ASP B 1 133 ? 33.315 8.527 -28.986 1.00 141.02 183 ASP P CA 1
ATOM 3239 C C . ASP B 1 133 ? 31.856 8.846 -29.311 1.00 145.68 183 ASP P C 1
ATOM 3240 O O . ASP B 1 133 ? 31.216 8.139 -30.093 1.00 146.15 183 ASP P O 1
ATOM 3245 N N . PRO B 1 134 ? 31.321 9.915 -28.699 1.00 147.63 184 PRO P N 1
ATOM 3246 C CA . PRO B 1 134 ? 29.881 10.166 -28.785 1.00 146.31 184 PRO P CA 1
ATOM 3247 C C . PRO B 1 134 ? 29.437 10.928 -30.027 1.00 138.57 184 PRO P C 1
ATOM 3248 O O . PRO B 1 134 ? 30.162 11.776 -30.552 1.00 135.67 184 PRO P O 1
ATOM 3252 N N . SER B 1 135 ? 28.241 10.592 -30.495 1.00 132.80 185 SER P N 1
ATOM 3253 C CA . SER B 1 135 ? 27.545 11.390 -31.487 1.00 127.32 185 SER P CA 1
ATOM 3254 C C . SER B 1 135 ? 26.068 11.245 -31.142 1.00 123.66 185 SER P C 1
ATOM 3255 O O . SER B 1 135 ? 25.708 10.356 -30.369 1.00 124.44 185 SER P O 1
ATOM 3258 N N . GLN B 1 136 ? 25.212 12.113 -31.668 1.00 120.12 186 GLN P N 1
ATOM 3259 C CA . GLN B 1 136 ? 23.773 11.919 -31.478 1.00 118.55 186 GLN P CA 1
ATOM 3260 C C . GLN B 1 136 ? 22.914 12.284 -32.698 1.00 117.90 186 GLN P C 1
ATOM 3261 O O . GLN B 1 136 ? 21.813 12.809 -32.535 1.00 120.10 186 GLN P O 1
ATOM 3267 N N . PRO B 1 137 ? 23.406 12.006 -33.922 1.00 116.65 187 PRO P N 1
ATOM 3268 C CA . PRO B 1 137 ? 22.700 12.519 -35.102 1.00 117.00 187 PRO P CA 1
ATOM 3269 C C . PRO B 1 137 ? 21.315 11.894 -35.292 1.00 115.07 187 PRO P C 1
ATOM 3270 O O . PRO B 1 137 ? 20.442 12.520 -35.893 1.00 102.88 187 PRO P O 1
ATOM 3274 N N . PRO B 1 140 ? 15.316 10.214 -32.195 1.00 160.47 190 PRO P N 1
ATOM 3275 C CA . PRO B 1 140 ? 14.465 10.786 -33.246 1.00 163.35 190 PRO P CA 1
ATOM 3276 C C . PRO B 1 140 ? 13.385 11.691 -32.663 1.00 166.32 190 PRO P C 1
ATOM 3277 O O . PRO B 1 140 ? 12.957 12.652 -33.304 1.00 169.19 190 PRO P O 1
ATOM 3281 N N . GLN B 1 141 ? 12.974 11.384 -31.437 1.00 164.09 191 GLN P N 1
ATOM 3282 C CA . GLN B 1 141 ? 12.001 12.185 -30.709 1.00 159.21 191 GLN P CA 1
ATOM 3283 C C . GLN B 1 141 ? 12.679 12.597 -29.416 1.00 152.17 191 GLN P C 1
ATOM 3284 O O . GLN B 1 141 ? 12.933 11.759 -28.548 1.00 151.00 191 GLN P O 1
ATOM 3290 N N . HIS B 1 142 ? 12.990 13.885 -29.305 1.00 147.10 192 HIS P N 1
ATOM 3291 C CA . HIS B 1 142 ? 13.916 14.356 -28.282 1.00 145.15 192 HIS P CA 1
ATOM 3292 C C . HIS B 1 142 ? 13.455 14.031 -26.869 1.00 145.48 192 HIS P C 1
ATOM 3293 O O . HIS B 1 142 ? 14.260 13.611 -26.039 1.00 148.69 192 HIS P O 1
ATOM 3300 N N . SER B 1 143 ? 12.173 14.210 -26.583 1.00 82.50 193 SER P N 1
ATOM 3301 C CA . SER B 1 143 ? 11.654 13.667 -25.339 1.00 78.55 193 SER P CA 1
ATOM 3302 C C . SER B 1 143 ? 10.617 12.591 -25.622 1.00 67.05 193 SER P C 1
ATOM 3303 O O . SER B 1 143 ? 9.655 12.825 -26.354 1.00 64.37 193 SER P O 1
ATOM 3306 N N . SER B 1 144 ? 10.835 11.413 -25.041 1.00 53.97 194 SER P N 1
ATOM 3307 C CA . SER B 1 144 ? 10.021 10.229 -25.311 1.00 53.71 194 SER P CA 1
ATOM 3308 C C . SER B 1 144 ? 8.584 10.495 -24.878 1.00 50.63 194 SER P C 1
ATOM 3309 O O . SER B 1 144 ? 8.350 11.290 -23.961 1.00 46.77 194 SER P O 1
ATOM 3312 N N . LEU B 1 145 ? 7.630 9.853 -25.546 1.00 50.32 195 LEU P N 1
ATOM 3313 C CA . LEU B 1 145 ? 6.219 10.008 -25.200 1.00 49.74 195 LEU P CA 1
ATOM 3314 C C . LEU B 1 145 ? 5.918 9.582 -23.768 1.00 46.73 195 LEU P C 1
ATOM 3315 O O . LEU B 1 145 ? 5.151 10.248 -23.074 1.00 47.46 195 LEU P O 1
ATOM 3320 N N . GLU B 1 146 ? 6.532 8.488 -23.322 1.00 46.24 196 GLU P N 1
ATOM 3321 C CA . GLU B 1 146 ? 6.291 7.976 -21.973 1.00 52.17 196 GLU P CA 1
ATOM 3322 C C . GLU B 1 146 ? 6.834 8.947 -20.935 1.00 54.98 196 GLU P C 1
ATOM 3323 O O . GLU B 1 146 ? 6.270 9.095 -19.852 1.00 47.56 196 GLU P O 1
ATOM 3329 N N . THR B 1 147 ? 7.942 9.595 -21.278 1.00 51.72 197 THR P N 1
ATOM 3330 C CA . THR B 1 147 ? 8.577 10.557 -20.392 1.00 58.02 197 THR P CA 1
ATOM 3331 C C . THR B 1 147 ? 7.719 11.812 -20.246 1.00 55.13 197 THR P C 1
ATOM 3332 O O . THR B 1 147 ? 7.491 12.287 -19.131 1.00 54.19 197 THR P O 1
ATOM 3336 N N . GLN B 1 148 ? 7.224 12.331 -21.367 1.00 48.17 198 GLN P N 1
ATOM 3337 C CA . GLN B 1 148 ? 6.347 13.497 -21.338 1.00 55.38 198 GLN P CA 1
ATOM 3338 C C . GLN B 1 148 ? 5.067 13.236 -20.559 1.00 57.48 198 GLN P C 1
ATOM 3339 O O . GLN B 1 148 ? 4.618 14.091 -19.799 1.00 55.20 198 GLN P O 1
ATOM 3345 N N . LEU B 1 149 ? 4.489 12.052 -20.745 1.00 57.64 199 LEU P N 1
ATOM 3346 C CA . LEU B 1 149 ? 3.166 11.757 -20.202 1.00 56.73 199 LEU P CA 1
ATOM 3347 C C . LEU B 1 149 ? 3.175 11.241 -18.760 1.00 54.79 199 LEU P C 1
ATOM 3348 O O . LEU B 1 149 ? 2.204 11.431 -18.027 1.00 61.17 199 LEU P O 1
ATOM 3353 N N . PHE B 1 150 ? 4.250 10.578 -18.350 1.00 51.10 200 PHE P N 1
ATOM 3354 C CA . PHE B 1 150 ? 4.247 9.934 -17.038 1.00 57.02 200 PHE P CA 1
ATOM 3355 C C . PHE B 1 150 ? 5.311 10.484 -16.091 1.00 56.24 200 PHE P C 1
ATOM 3356 O O . PHE B 1 150 ? 5.261 10.229 -14.890 1.00 53.07 200 PHE P O 1
ATOM 3364 N N . CYS B 1 151 ? 6.262 11.244 -16.629 1.00 60.16 201 CYS P N 1
ATOM 3365 C CA . CYS B 1 151 ? 7.268 11.911 -15.804 1.00 60.72 201 CYS P CA 1
ATOM 3366 C C . CYS B 1 151 ? 6.966 13.406 -15.851 1.00 73.11 201 CYS P C 1
ATOM 3367 O O . CYS B 1 151 ? 6.403 13.955 -14.904 1.00 79.44 201 CYS P O 1
ATOM 3370 N N . GLU B 1 152 ? 7.334 14.040 -16.966 1.00 79.74 202 GLU P N 1
ATOM 3371 C CA . GLU B 1 152 ? 6.961 15.422 -17.282 1.00 89.55 202 GLU P CA 1
ATOM 3372 C C . GLU B 1 152 ? 7.595 15.859 -18.597 1.00 81.49 202 GLU P C 1
ATOM 3373 O O . GLU B 1 152 ? 8.814 15.990 -18.694 1.00 81.93 202 GLU P O 1
ATOM 3379 N N . LYS B 1 169 ? 7.281 -5.449 -5.714 1.00 112.34 219 LYS P N 1
ATOM 3380 C CA . LYS B 1 169 ? 6.370 -6.507 -6.076 1.00 115.91 219 LYS P CA 1
ATOM 3381 C C . LYS B 1 169 ? 7.141 -7.705 -6.575 1.00 113.55 219 LYS P C 1
ATOM 3382 O O . LYS B 1 169 ? 6.582 -8.565 -7.245 1.00 114.48 219 LYS P O 1
ATOM 3388 N N . ILE B 1 170 ? 8.428 -7.770 -6.270 1.00 110.13 220 ILE P N 1
ATOM 3389 C CA . ILE B 1 170 ? 9.218 -8.890 -6.764 1.00 108.24 220 ILE P CA 1
ATOM 3390 C C . ILE B 1 170 ? 9.712 -9.823 -5.671 1.00 104.91 220 ILE P C 1
ATOM 3391 O O . ILE B 1 170 ? 10.529 -9.472 -4.836 1.00 104.53 220 ILE P O 1
ATOM 3396 N N . PRO B 1 171 ? 9.178 -11.110 -5.763 1.00 104.90 221 PRO P N 1
ATOM 3397 C CA . PRO B 1 171 ? 9.716 -12.044 -4.757 1.00 108.85 221 PRO P CA 1
ATOM 3398 C C . PRO B 1 171 ? 11.063 -12.652 -5.095 1.00 110.32 221 PRO P C 1
ATOM 3399 O O . PRO B 1 171 ? 11.742 -12.139 -5.966 1.00 108.36 221 PRO P O 1
ATOM 3403 N N . PRO B 1 172 ? 11.477 -13.726 -4.293 1.00 114.98 222 PRO P N 1
ATOM 3404 C CA . PRO B 1 172 ? 12.738 -14.322 -4.738 1.00 114.12 222 PRO P CA 1
ATOM 3405 C C . PRO B 1 172 ? 12.563 -15.353 -5.843 1.00 112.95 222 PRO P C 1
ATOM 3406 O O . PRO B 1 172 ? 11.845 -16.320 -5.736 1.00 110.49 222 PRO P O 1
ATOM 3410 N N . ASP B 1 173 ? 13.349 -15.125 -6.904 1.00 117.36 223 ASP P N 1
ATOM 3411 C CA . ASP B 1 173 ? 13.444 -15.972 -8.110 1.00 117.88 223 ASP P CA 1
ATOM 3412 C C . ASP B 1 173 ? 12.184 -16.287 -8.947 1.00 109.84 223 ASP P C 1
ATOM 3413 O O . ASP B 1 173 ? 11.816 -17.456 -9.070 1.00 110.57 223 ASP P O 1
ATOM 3418 N N . SER B 1 174 ? 11.465 -15.278 -9.448 1.00 103.21 224 SER P N 1
ATOM 3419 C CA . SER B 1 174 ? 11.917 -13.887 -9.610 1.00 101.42 224 SER P CA 1
ATOM 3420 C C . SER B 1 174 ? 13.195 -13.596 -10.437 1.00 102.14 224 SER P C 1
ATOM 3421 O O . SER B 1 174 ? 14.048 -12.837 -9.975 1.00 98.67 224 SER P O 1
ATOM 3424 N N . GLU B 1 175 ? 13.351 -14.176 -11.633 1.00 69.14 225 GLU P N 1
ATOM 3425 C CA . GLU B 1 175 ? 14.570 -13.921 -12.381 1.00 56.54 225 GLU P CA 1
ATOM 3426 C C . GLU B 1 175 ? 14.399 -12.674 -13.250 1.00 51.72 225 GLU P C 1
ATOM 3427 O O . GLU B 1 175 ? 13.281 -12.252 -13.532 1.00 44.36 225 GLU P O 1
ATOM 3433 N N . ALA B 1 176 ? 15.506 -12.073 -13.662 1.00 49.97 226 ALA P N 1
ATOM 3434 C CA . ALA B 1 176 ? 15.432 -10.791 -14.348 1.00 47.45 226 ALA P CA 1
ATOM 3435 C C . ALA B 1 176 ? 15.709 -10.908 -15.844 1.00 46.99 226 ALA P C 1
ATOM 3436 O O . ALA B 1 176 ? 16.352 -11.851 -16.303 1.00 45.46 226 ALA P O 1
ATOM 3438 N N . THR B 1 177 ? 15.200 -9.940 -16.596 1.00 32.32 227 THR P N 1
ATOM 3439 C CA . THR B 1 177 ? 15.525 -9.792 -18.006 1.00 32.15 227 THR P CA 1
ATOM 3440 C C . THR B 1 177 ? 16.193 -8.446 -18.207 1.00 33.56 227 THR P C 1
ATOM 3441 O O . THR B 1 177 ? 15.672 -7.417 -17.782 1.00 34.56 227 THR P O 1
ATOM 3445 N N . LEU B 1 178 ? 17.345 -8.450 -18.861 1.00 30.58 228 LEU P N 1
ATOM 3446 C CA . LEU B 1 178 ? 18.042 -7.208 -19.116 1.00 32.65 228 LEU P CA 1
ATOM 3447 C C . LEU B 1 178 ? 17.963 -6.874 -20.600 1.00 38.19 228 LEU P C 1
ATOM 3448 O O . LEU B 1 178 ? 18.417 -7.651 -21.440 1.00 33.75 228 LEU P O 1
ATOM 3453 N N . VAL B 1 179 ? 17.387 -5.719 -20.921 1.00 28.93 229 VAL P N 1
ATOM 3454 C CA . VAL B 1 179 ? 17.262 -5.309 -22.313 1.00 27.32 229 VAL P CA 1
ATOM 3455 C C . VAL B 1 179 ? 18.182 -4.133 -22.570 1.00 28.34 229 VAL P C 1
ATOM 3456 O O . VAL B 1 179 ? 18.032 -3.076 -21.956 1.00 33.37 229 VAL P O 1
ATOM 3460 N N . LEU B 1 180 ? 19.125 -4.314 -23.489 1.00 28.47 230 LEU P N 1
ATOM 3461 C CA . LEU B 1 180 ? 20.085 -3.271 -23.811 1.00 29.99 230 LEU P CA 1
ATOM 3462 C C . LEU B 1 180 ? 19.864 -2.783 -25.223 1.00 41.01 230 LEU P C 1
ATOM 3463 O O . LEU B 1 180 ? 19.820 -3.573 -26.175 1.00 31.80 230 LEU P O 1
ATOM 3468 N N . VAL B 1 181 ? 19.738 -1.466 -25.335 1.00 32.88 231 VAL P N 1
ATOM 3469 C CA . VAL B 1 181 ? 19.474 -0.800 -26.592 1.00 32.35 231 VAL P CA 1
ATOM 3470 C C . VAL B 1 181 ? 20.552 0.245 -26.861 1.00 34.25 231 VAL P C 1
ATOM 3471 O O . VAL B 1 181 ? 20.833 1.091 -26.010 1.00 34.26 231 VAL P O 1
ATOM 3475 N N . GLY B 1 182 ? 21.161 0.181 -28.039 1.00 35.66 232 GLY P N 1
ATOM 3476 C CA . GLY B 1 182 ? 22.232 1.099 -28.379 1.00 42.83 232 GLY P CA 1
ATOM 3477 C C . GLY B 1 182 ? 22.301 1.416 -29.859 1.00 44.70 232 GLY P C 1
ATOM 3478 O O . GLY B 1 182 ? 22.069 0.547 -30.700 1.00 44.26 232 GLY P O 1
ATOM 3479 N N . ARG B 1 183 ? 22.631 2.662 -30.179 1.00 42.63 233 ARG P N 1
ATOM 3480 C CA . ARG B 1 183 ? 22.771 3.080 -31.566 1.00 45.50 233 ARG P CA 1
ATOM 3481 C C . ARG B 1 183 ? 24.239 3.076 -31.971 1.00 48.18 233 ARG P C 1
ATOM 3482 O O . ARG B 1 183 ? 25.100 3.509 -31.210 1.00 51.68 233 ARG P O 1
ATOM 3490 N N . ALA B 1 184 ? 24.511 2.583 -33.176 1.00 47.38 234 ALA P N 1
ATOM 3491 C CA . ALA B 1 184 ? 25.862 2.567 -33.727 1.00 55.14 234 ALA P CA 1
ATOM 3492 C C . ALA B 1 184 ? 25.787 2.746 -35.235 1.00 54.73 234 ALA P C 1
ATOM 3493 O O . ALA B 1 184 ? 25.185 1.926 -35.930 1.00 52.80 234 ALA P O 1
ATOM 3495 N N . ASP B 1 185 ? 26.389 3.820 -35.736 1.00 57.33 235 ASP P N 1
ATOM 3496 C CA . ASP B 1 185 ? 26.203 4.208 -37.132 1.00 66.93 235 ASP P CA 1
ATOM 3497 C C . ASP B 1 185 ? 27.055 3.402 -38.110 1.00 60.72 235 ASP P C 1
ATOM 3498 O O . ASP B 1 185 ? 26.818 3.433 -39.318 1.00 63.63 235 ASP P O 1
ATOM 3503 N N . PHE B 1 186 ? 28.038 2.678 -37.588 1.00 58.00 236 PHE P N 1
ATOM 3504 C CA . PHE B 1 186 ? 28.921 1.898 -38.441 1.00 58.43 236 PHE P CA 1
ATOM 3505 C C . PHE B 1 186 ? 28.335 0.524 -38.723 1.00 57.52 236 PHE P C 1
ATOM 3506 O O . PHE B 1 186 ? 28.885 -0.239 -39.517 1.00 61.20 236 PHE P O 1
ATOM 3514 N N . LEU B 1 187 ? 27.225 0.205 -38.064 1.00 50.22 237 LEU P N 1
ATOM 3515 C CA . LEU B 1 187 ? 26.525 -1.043 -38.343 1.00 49.83 237 LEU P CA 1
ATOM 3516 C C . LEU B 1 187 ? 25.683 -0.870 -39.599 1.00 52.97 237 LEU P C 1
ATOM 3517 O O . LEU B 1 187 ? 25.075 0.179 -39.815 1.00 58.60 237 LEU P O 1
ATOM 3522 N N . GLU B 1 188 ? 25.652 -1.904 -40.428 1.00 47.64 238 GLU P N 1
ATOM 3523 C CA . GLU B 1 188 ? 24.940 -1.838 -41.692 1.00 58.24 238 GLU P CA 1
ATOM 3524 C C . GLU B 1 188 ? 23.449 -2.065 -41.495 1.00 58.84 238 GLU P C 1
ATOM 3525 O O . GLU B 1 188 ? 22.635 -1.636 -42.312 1.00 69.66 238 GLU P O 1
ATOM 3531 N N . GLN B 1 189 ? 23.101 -2.735 -40.399 1.00 52.54 239 GLN P N 1
ATOM 3532 C CA . GLN B 1 189 ? 21.715 -3.085 -40.113 1.00 48.60 239 GLN P CA 1
ATOM 3533 C C . GLN B 1 189 ? 21.485 -3.290 -38.616 1.00 48.71 239 GLN P C 1
ATOM 3534 O O . GLN B 1 189 ? 22.407 -3.669 -37.886 1.00 44.65 239 GLN P O 1
ATOM 3540 N N . PRO B 1 190 ? 20.252 -3.039 -38.151 1.00 43.47 240 PRO P N 1
ATOM 3541 C CA . PRO B 1 190 ? 19.928 -3.311 -36.748 1.00 41.22 240 PRO P CA 1
ATOM 3542 C C . PRO B 1 190 ? 19.939 -4.806 -36.475 1.00 44.92 240 PRO P C 1
ATOM 3543 O O . PRO B 1 190 ? 19.407 -5.571 -37.280 1.00 43.96 240 PRO P O 1
ATOM 3547 N N . VAL B 1 191 ? 20.539 -5.207 -35.359 1.00 31.90 241 VAL P N 1
ATOM 3548 C CA . VAL B 1 191 ? 20.632 -6.612 -35.000 1.00 33.17 241 VAL P CA 1
ATOM 3549 C C . VAL B 1 191 ? 20.004 -6.887 -33.644 1.00 35.84 241 VAL P C 1
ATOM 3550 O O . VAL B 1 191 ? 19.989 -6.024 -32.762 1.00 37.32 241 VAL P O 1
ATOM 3554 N N . LEU B 1 192 ? 19.481 -8.097 -33.486 1.00 30.95 242 LEU P N 1
ATOM 3555 C CA . LEU B 1 192 ? 18.952 -8.540 -32.205 1.00 27.44 242 LEU P CA 1
ATOM 3556 C C . LEU B 1 192 ? 19.699 -9.766 -31.728 1.00 31.14 242 LEU P C 1
ATOM 3557 O O . LEU B 1 192 ? 19.830 -10.747 -32.457 1.00 31.76 242 LEU P O 1
ATOM 3562 N N . GLY B 1 193 ? 20.169 -9.713 -30.492 1.00 26.66 243 GLY P N 1
ATOM 3563 C CA . GLY B 1 193 ? 20.682 -10.890 -29.831 1.00 22.31 243 GLY P CA 1
ATOM 3564 C C . GLY B 1 193 ? 19.755 -11.239 -28.686 1.00 27.66 243 GLY P C 1
ATOM 3565 O O . GLY B 1 193 ? 19.301 -10.360 -27.955 1.00 30.05 243 GLY P O 1
ATOM 3566 N N . PHE B 1 194 ? 19.453 -12.521 -28.548 1.00 27.58 244 PHE P N 1
ATOM 3567 C CA . PHE B 1 194 ? 18.627 -13.012 -27.458 1.00 26.54 244 PHE P CA 1
ATOM 3568 C C . PHE B 1 194 ? 19.403 -14.078 -26.708 1.00 27.82 244 PHE P C 1
ATOM 3569 O O . PHE B 1 194 ? 19.900 -15.021 -27.310 1.00 32.24 244 PHE P O 1
ATOM 3577 N N . VAL B 1 195 ? 19.528 -13.909 -25.399 1.00 31.42 245 VAL P N 1
ATOM 3578 C CA . VAL B 1 195 ? 20.297 -14.839 -24.590 1.00 29.93 245 VAL P CA 1
ATOM 3579 C C . VAL B 1 195 ? 19.464 -15.371 -23.432 1.00 36.20 245 VAL P C 1
ATOM 3580 O O . VAL B 1 195 ? 18.909 -14.597 -22.659 1.00 33.93 245 VAL P O 1
ATOM 3584 N N . ARG B 1 196 ? 19.375 -16.694 -23.320 1.00 32.80 246 ARG P N 1
ATOM 3585 C CA . ARG B 1 196 ? 18.889 -17.323 -22.097 1.00 27.31 246 ARG P CA 1
ATOM 3586 C C . ARG B 1 196 ? 20.056 -18.047 -21.437 1.00 39.54 246 ARG P C 1
ATOM 3587 O O . ARG B 1 196 ? 20.635 -18.964 -22.025 1.00 36.11 246 ARG P O 1
ATOM 3595 N N . LEU B 1 197 ? 20.418 -17.615 -20.232 1.00 36.22 247 LEU P N 1
ATOM 3596 C CA . LEU B 1 197 ? 21.532 -18.227 -19.514 1.00 39.08 247 LEU P CA 1
ATOM 3597 C C . LEU B 1 197 ? 21.155 -19.612 -18.999 1.00 43.58 247 LEU P C 1
ATOM 3598 O O . LEU B 1 197 ? 19.991 -19.876 -18.674 1.00 44.63 247 LEU P O 1
ATOM 3603 N N . GLN B 1 198 ? 22.142 -20.500 -18.953 1.00 47.02 248 GLN P N 1
ATOM 3604 C CA . GLN B 1 198 ? 21.957 -21.838 -18.404 1.00 49.86 248 GLN P CA 1
ATOM 3605 C C . GLN B 1 198 ? 21.511 -21.735 -16.950 1.00 50.16 248 GLN P C 1
ATOM 3606 O O . GLN B 1 198 ? 20.527 -22.353 -16.539 1.00 44.17 248 GLN P O 1
ATOM 3612 N N . GLU B 1 199 ? 22.251 -20.950 -16.175 1.00 52.20 249 GLU P N 1
ATOM 3613 C CA . GLU B 1 199 ? 21.882 -20.686 -14.794 1.00 62.29 249 GLU P CA 1
ATOM 3614 C C . GLU B 1 199 ? 21.768 -19.183 -14.564 1.00 62.72 249 GLU P C 1
ATOM 3615 O O . GLU B 1 199 ? 22.616 -18.414 -15.020 1.00 56.58 249 GLU P O 1
ATOM 3621 N N . ALA B 1 200 ? 20.710 -18.765 -13.876 1.00 55.57 250 ALA P N 1
ATOM 3622 C CA . ALA B 1 200 ? 20.534 -17.356 -13.549 1.00 52.97 250 ALA P CA 1
ATOM 3623 C C . ALA B 1 200 ? 21.723 -16.852 -12.740 1.00 60.29 250 ALA P C 1
ATOM 3624 O O . ALA B 1 200 ? 22.262 -17.565 -11.892 1.00 64.17 250 ALA P O 1
ATOM 3626 N N . ALA B 1 201 ? 22.137 -15.623 -13.009 1.00 56.85 251 ALA P N 1
ATOM 3627 C CA . ALA B 1 201 ? 23.348 -15.093 -12.411 1.00 53.46 251 ALA P CA 1
ATOM 3628 C C . ALA B 1 201 ? 23.212 -13.597 -12.172 1.00 59.48 251 ALA P C 1
ATOM 3629 O O . ALA B 1 201 ? 22.660 -12.883 -13.011 1.00 56.69 251 ALA P O 1
ATOM 3631 N N . GLU B 1 202 ? 23.694 -13.121 -11.027 1.00 59.84 252 GLU P N 1
ATOM 3632 C CA . GLU B 1 202 ? 23.730 -11.683 -10.790 1.00 67.92 252 GLU P CA 1
ATOM 3633 C C . GLU B 1 202 ? 24.867 -11.050 -11.576 1.00 72.31 252 GLU P C 1
ATOM 3634 O O . GLU B 1 202 ? 25.988 -11.559 -11.594 1.00 75.14 252 GLU P O 1
ATOM 3640 N N . LEU B 1 203 ? 24.556 -9.946 -12.244 1.00 66.97 253 LEU P N 1
ATOM 3641 C CA . LEU B 1 203 ? 25.537 -9.232 -13.044 1.00 68.89 253 LEU P CA 1
ATOM 3642 C C . LEU B 1 203 ? 25.689 -7.814 -12.497 1.00 71.40 253 LEU P C 1
ATOM 3643 O O . LEU B 1 203 ? 24.774 -7.295 -11.852 1.00 70.75 253 LEU P O 1
ATOM 3648 N N . GLU B 1 204 ? 26.833 -7.187 -12.760 1.00 77.58 254 GLU P N 1
ATOM 3649 C CA . GLU B 1 204 ? 27.094 -5.821 -12.304 1.00 85.64 254 GLU P CA 1
ATOM 3650 C C . GLU B 1 204 ? 26.095 -4.851 -12.951 1.00 72.50 254 GLU P C 1
ATOM 3651 O O . GLU B 1 204 ? 25.845 -3.756 -12.443 1.00 76.47 254 GLU P O 1
ATOM 3657 N N . ALA B 1 205 ? 25.500 -5.288 -14.057 1.00 59.55 255 ALA P N 1
ATOM 3658 C CA . ALA B 1 205 ? 24.594 -4.461 -14.848 1.00 57.97 255 ALA P CA 1
ATOM 3659 C C . ALA B 1 205 ? 23.332 -4.073 -14.074 1.00 62.18 255 ALA P C 1
ATOM 3660 O O . ALA B 1 205 ? 22.879 -2.931 -14.152 1.00 57.89 255 ALA P O 1
ATOM 3662 N N . VAL B 1 206 ? 22.765 -5.019 -13.334 1.00 57.93 256 VAL P N 1
ATOM 3663 C CA . VAL B 1 206 ? 21.512 -4.770 -12.631 1.00 71.87 256 VAL P CA 1
ATOM 3664 C C . VAL B 1 206 ? 21.761 -4.572 -11.140 1.00 82.06 256 VAL P C 1
ATOM 3665 O O . VAL B 1 206 ? 22.435 -5.384 -10.503 1.00 84.77 256 VAL P O 1
ATOM 3669 N N . GLU B 1 207 ? 21.204 -3.493 -10.591 1.00 88.37 257 GLU P N 1
ATOM 3670 C CA . GLU B 1 207 ? 21.463 -3.108 -9.206 1.00 94.78 257 GLU P CA 1
ATOM 3671 C C . GLU B 1 207 ? 20.703 -4.009 -8.241 1.00 89.15 257 GLU P C 1
ATOM 3672 O O . GLU B 1 207 ? 21.237 -4.410 -7.206 1.00 84.43 257 GLU P O 1
ATOM 3678 N N . LEU B 1 208 ? 19.452 -4.313 -8.576 1.00 93.71 258 LEU P N 1
ATOM 3679 C CA . LEU B 1 208 ? 18.645 -5.203 -7.750 1.00 95.39 258 LEU P CA 1
ATOM 3680 C C . LEU B 1 208 ? 19.294 -6.573 -7.640 1.00 98.33 258 LEU P C 1
ATOM 3681 O O . LEU B 1 208 ? 19.737 -7.142 -8.642 1.00 95.11 258 LEU P O 1
ATOM 3686 N N . PRO B 1 209 ? 19.369 -7.103 -6.412 1.00 100.33 259 PRO P N 1
ATOM 3687 C CA . PRO B 1 209 ? 19.878 -8.461 -6.198 1.00 96.80 259 PRO P CA 1
ATOM 3688 C C . PRO B 1 209 ? 18.934 -9.500 -6.798 1.00 94.57 259 PRO P C 1
ATOM 3689 O O . PRO B 1 209 ? 18.426 -10.368 -6.086 1.00 98.72 259 PRO P O 1
ATOM 3693 N N . VAL B 1 210 ? 18.701 -9.397 -8.102 1.00 85.49 260 VAL P N 1
ATOM 3694 C CA . VAL B 1 210 ? 17.819 -10.308 -8.806 1.00 68.21 260 VAL P CA 1
ATOM 3695 C C . VAL B 1 210 ? 18.621 -10.947 -9.927 1.00 68.10 260 VAL P C 1
ATOM 3696 O O . VAL B 1 210 ? 19.132 -10.251 -10.807 1.00 73.48 260 VAL P O 1
ATOM 3700 N N . PRO B 1 211 ? 18.743 -12.280 -9.892 1.00 63.52 261 PRO P N 1
ATOM 3701 C CA . PRO B 1 211 ? 19.537 -13.011 -10.884 1.00 59.49 261 PRO P CA 1
ATOM 3702 C C . PRO B 1 211 ? 18.978 -12.855 -12.296 1.00 51.10 261 PRO P C 1
ATOM 3703 O O . PRO B 1 211 ? 17.774 -13.012 -12.509 1.00 55.14 261 PRO P O 1
ATOM 3707 N N . ILE B 1 212 ? 19.859 -12.557 -13.244 1.00 44.84 262 ILE P N 1
ATOM 3708 C CA . ILE B 1 212 ? 19.469 -12.358 -14.634 1.00 46.47 262 ILE P CA 1
ATOM 3709 C C . ILE B 1 212 ? 19.411 -13.680 -15.389 1.00 45.75 262 ILE P C 1
ATOM 3710 O O . ILE B 1 212 ? 20.368 -14.453 -15.372 1.00 54.84 262 ILE P O 1
ATOM 3715 N N . ARG B 1 213 ? 18.279 -13.937 -16.037 1.00 42.13 263 ARG P N 1
ATOM 3716 C CA . ARG B 1 213 ? 18.102 -15.134 -16.853 1.00 38.90 263 ARG P CA 1
ATOM 3717 C C . ARG B 1 213 ? 18.193 -14.813 -18.339 1.00 41.83 263 ARG P C 1
ATOM 3718 O O . ARG B 1 213 ? 18.764 -15.575 -19.121 1.00 38.84 263 ARG P O 1
ATOM 3726 N N . PHE B 1 214 ? 17.598 -13.694 -18.732 1.00 39.54 264 PHE P N 1
ATOM 3727 C CA . PHE B 1 214 ? 17.542 -13.331 -20.139 1.00 41.31 264 PHE P CA 1
ATOM 3728 C C . PHE B 1 214 ? 18.272 -12.038 -20.448 1.00 44.35 264 PHE P C 1
ATOM 3729 O O . PHE B 1 214 ? 18.256 -11.099 -19.653 1.00 40.32 264 PHE P O 1
ATOM 3737 N N . LEU B 1 215 ? 18.896 -11.986 -21.619 1.00 37.87 265 LEU P N 1
ATOM 3738 C CA . LEU B 1 215 ? 19.436 -10.734 -22.116 1.00 30.31 265 LEU P CA 1
ATOM 3739 C C . LEU B 1 215 ? 18.929 -10.479 -23.524 1.00 36.17 265 LEU P C 1
ATOM 3740 O O . LEU B 1 215 ? 18.930 -11.375 -24.372 1.00 36.87 265 LEU P O 1
ATOM 3745 N N . PHE B 1 216 ? 18.474 -9.249 -23.739 1.00 30.28 266 PHE P N 1
ATOM 3746 C CA . PHE B 1 216 ? 18.120 -8.729 -25.048 1.00 26.22 266 PHE P CA 1
ATOM 3747 C C . PHE B 1 216 ? 19.138 -7.689 -25.456 1.00 38.31 266 PHE P C 1
ATOM 3748 O O . PHE B 1 216 ? 19.360 -6.727 -24.724 1.00 33.86 266 PHE P O 1
ATOM 3756 N N . VAL B 1 217 ? 19.747 -7.869 -26.621 1.00 34.21 267 VAL P N 1
ATOM 3757 C CA . VAL B 1 217 ? 20.678 -6.882 -27.134 1.00 30.26 267 VAL P CA 1
ATOM 3758 C C . VAL B 1 217 ? 20.188 -6.369 -28.481 1.00 35.75 267 VAL P C 1
ATOM 3759 O O . VAL B 1 217 ? 20.044 -7.133 -29.432 1.00 34.86 267 VAL P O 1
ATOM 3763 N N . LEU B 1 218 ? 19.790 -5.153 -28.509 1.00 29.49 268 LEU P N 1
ATOM 3764 C CA A LEU B 1 218 ? 19.433 -4.433 -29.754 0.50 31.67 268 LEU P CA 1
ATOM 3765 C CA B LEU B 1 218 ? 19.546 -4.481 -29.752 0.50 28.85 268 LEU P CA 1
ATOM 3766 C C . LEU B 1 218 ? 20.371 -3.143 -30.210 1.00 30.02 268 LEU P C 1
ATOM 3767 O O . LEU B 1 218 ? 20.675 -2.067 -29.621 1.00 41.06 268 LEU P O 1
ATOM 3776 N N . LEU B 1 219 ? 21.076 -3.538 -31.267 1.00 34.04 269 LEU P N 1
ATOM 3777 C CA . LEU B 1 219 ? 22.072 -2.593 -31.732 1.00 33.60 269 LEU P CA 1
ATOM 3778 C C . LEU B 1 219 ? 21.765 -2.240 -33.172 1.00 42.96 269 LEU P C 1
ATOM 3779 O O . LEU B 1 219 ? 21.331 -3.097 -33.951 1.00 40.39 269 LEU P O 1
ATOM 3784 N N . GLY B 1 220 ? 21.992 -0.989 -33.542 1.00 31.73 270 GLY P N 1
ATOM 3785 C CA . GLY B 1 220 ? 21.847 -0.638 -34.933 1.00 38.18 270 GLY P CA 1
ATOM 3786 C C . GLY B 1 220 ? 22.037 0.821 -35.248 1.00 39.24 270 GLY P C 1
ATOM 3787 O O . GLY B 1 220 ? 22.186 1.650 -34.352 1.00 39.57 270 GLY P O 1
ATOM 3788 N N . PRO B 1 221 ? 22.021 1.137 -36.546 1.00 41.39 271 PRO P N 1
ATOM 3789 C CA . PRO B 1 221 ? 22.147 2.492 -37.071 1.00 42.55 271 PRO P CA 1
ATOM 3790 C C . PRO B 1 221 ? 20.805 3.183 -37.079 1.00 45.09 271 PRO P C 1
ATOM 3791 O O . PRO B 1 221 ? 19.781 2.549 -36.824 1.00 49.44 271 PRO P O 1
ATOM 3795 N N . GLU B 1 222 ? 20.814 4.476 -37.364 1.00 55.69 272 GLU P N 1
ATOM 3796 C CA . GLU B 1 222 ? 19.586 5.230 -37.501 1.00 51.68 272 GLU P CA 1
ATOM 3797 C C . GLU B 1 222 ? 18.876 4.792 -38.779 1.00 59.89 272 GLU P C 1
ATOM 3798 O O . GLU B 1 222 ? 19.504 4.629 -39.827 1.00 66.93 272 GLU P O 1
ATOM 3804 N N . ALA B 1 223 ? 17.571 4.570 -38.673 1.00 57.72 273 ALA P N 1
ATOM 3805 C CA . ALA B 1 223 ? 16.769 4.104 -39.796 1.00 69.56 273 ALA P CA 1
ATOM 3806 C C . ALA B 1 223 ? 15.329 4.577 -39.636 1.00 69.02 273 ALA P C 1
ATOM 3807 O O . ALA B 1 223 ? 14.875 4.807 -38.515 1.00 65.55 273 ALA P O 1
ATOM 3809 N N . PRO B 1 224 ? 14.606 4.735 -40.756 1.00 70.83 274 PRO P N 1
ATOM 3810 C CA . PRO B 1 224 ? 13.196 5.138 -40.655 1.00 75.92 274 PRO P CA 1
ATOM 3811 C C . PRO B 1 224 ? 12.323 4.121 -39.909 1.00 64.28 274 PRO P C 1
ATOM 3812 O O . PRO B 1 224 ? 12.472 2.912 -40.105 1.00 54.37 274 PRO P O 1
ATOM 3816 N N . HIS B 1 225 ? 11.449 4.638 -39.044 1.00 61.54 275 HIS P N 1
ATOM 3817 C CA . HIS B 1 225 ? 10.506 3.842 -38.258 1.00 59.69 275 HIS P CA 1
ATOM 3818 C C . HIS B 1 225 ? 11.204 2.947 -37.243 1.00 57.45 275 HIS P C 1
ATOM 3819 O O . HIS B 1 225 ? 10.601 2.015 -36.704 1.00 58.30 275 HIS P O 1
ATOM 3826 N N . ILE B 1 226 ? 12.468 3.246 -36.965 1.00 50.21 276 ILE P N 1
ATOM 3827 C CA . ILE B 1 226 ? 13.159 2.572 -35.882 1.00 44.86 276 ILE P CA 1
ATOM 3828 C C . ILE B 1 226 ? 13.499 3.571 -34.786 1.00 43.88 276 ILE P C 1
ATOM 3829 O O . ILE B 1 226 ? 14.471 4.319 -34.877 1.00 44.71 276 ILE P O 1
ATOM 3834 N N . ASP B 1 227 ? 12.663 3.581 -33.756 1.00 38.88 277 ASP P N 1
ATOM 3835 C CA . ASP B 1 227 ? 12.950 4.283 -32.520 1.00 41.54 277 ASP P CA 1
ATOM 3836 C C . ASP B 1 227 ? 13.458 3.220 -31.556 1.00 39.40 277 ASP P C 1
ATOM 3837 O O . ASP B 1 227 ? 12.692 2.353 -31.124 1.00 35.90 277 ASP P O 1
ATOM 3842 N N . TYR B 1 228 ? 14.746 3.281 -31.225 1.00 31.99 278 TYR P N 1
ATOM 3843 C CA . TYR B 1 228 ? 15.384 2.198 -30.488 1.00 32.38 278 TYR P CA 1
ATOM 3844 C C . TYR B 1 228 ? 14.885 2.094 -29.053 1.00 32.96 278 TYR P C 1
ATOM 3845 O O . TYR B 1 228 ? 14.843 1.003 -28.475 1.00 37.41 278 TYR P O 1
ATOM 3854 N N . THR B 1 229 ? 14.456 3.216 -28.494 1.00 31.71 279 THR P N 1
ATOM 3855 C CA . THR B 1 229 ? 13.858 3.200 -27.170 1.00 36.09 279 THR P CA 1
ATOM 3856 C C . THR B 1 229 ? 12.541 2.424 -27.198 1.00 29.21 279 THR P C 1
ATOM 3857 O O . THR B 1 229 ? 12.273 1.619 -26.307 1.00 34.04 279 THR P O 1
ATOM 3861 N N . GLN B 1 230 ? 11.724 2.661 -28.225 1.00 32.34 280 GLN P N 1
ATOM 3862 C CA . GLN B 1 230 ? 10.446 1.961 -28.361 1.00 34.05 280 GLN P CA 1
ATOM 3863 C C . GLN B 1 230 ? 10.630 0.493 -28.715 1.00 32.41 280 GLN P C 1
ATOM 3864 O O . GLN B 1 230 ? 9.849 -0.362 -28.296 1.00 27.78 280 GLN P O 1
ATOM 3870 N N . LEU B 1 231 ? 11.665 0.215 -29.497 1.00 28.53 281 LEU P N 1
ATOM 3871 C CA . LEU B 1 231 ? 12.042 -1.152 -29.812 1.00 30.75 281 LEU P CA 1
ATOM 3872 C C . LEU B 1 231 ? 12.399 -1.871 -28.509 1.00 24.12 281 LEU P C 1
ATOM 3873 O O . LEU B 1 231 ? 11.981 -3.011 -28.280 1.00 24.75 281 LEU P O 1
ATOM 3878 N N . GLY B 1 232 ? 13.153 -1.192 -27.646 1.00 24.52 282 GLY P N 1
ATOM 3879 C CA . GLY B 1 232 ? 13.454 -1.724 -26.325 1.00 26.13 282 GLY P CA 1
ATOM 3880 C C . GLY B 1 232 ? 12.223 -1.950 -25.453 1.00 31.46 282 GLY P C 1
ATOM 3881 O O . GLY B 1 232 ? 12.116 -2.975 -24.764 1.00 26.66 282 GLY P O 1
ATOM 3882 N N . ARG B 1 233 ? 11.292 -0.998 -25.482 1.00 22.45 283 ARG P N 1
ATOM 3883 C CA . ARG B 1 233 ? 10.049 -1.127 -24.725 1.00 27.83 283 ARG P CA 1
ATOM 3884 C C . ARG B 1 233 ? 9.240 -2.332 -25.202 1.00 26.40 283 ARG P C 1
ATOM 3885 O O . ARG B 1 233 ? 8.615 -3.029 -24.400 1.00 28.54 283 ARG P O 1
ATOM 3893 N N . ALA B 1 234 ? 9.248 -2.580 -26.506 1.00 25.71 284 ALA P N 1
ATOM 3894 C CA . ALA B 1 234 ? 8.495 -3.716 -27.033 1.00 25.20 284 ALA P CA 1
ATOM 3895 C C . ALA B 1 234 ? 9.112 -5.045 -26.618 1.00 27.44 284 ALA P C 1
ATOM 3896 O O . ALA B 1 234 ? 8.397 -5.985 -26.268 1.00 27.20 284 ALA P O 1
ATOM 3898 N N . ALA B 1 235 ? 10.439 -5.124 -26.663 1.00 27.48 285 ALA P N 1
ATOM 3899 C CA . ALA B 1 235 ? 11.138 -6.333 -26.242 1.00 26.25 285 ALA P CA 1
ATOM 3900 C C . ALA B 1 235 ? 10.898 -6.608 -24.766 1.00 30.96 285 ALA P C 1
ATOM 3901 O O . ALA B 1 235 ? 10.629 -7.743 -24.364 1.00 29.69 285 ALA P O 1
ATOM 3903 N N . ALA B 1 236 ? 10.960 -5.551 -23.966 1.00 26.90 286 ALA P N 1
ATOM 3904 C CA . ALA B 1 236 ? 10.758 -5.673 -22.529 1.00 32.39 286 ALA P CA 1
ATOM 3905 C C . ALA B 1 236 ? 9.321 -6.035 -22.199 1.00 28.30 286 ALA P C 1
ATOM 3906 O O . ALA B 1 236 ? 9.061 -6.860 -21.322 1.00 33.44 286 ALA P O 1
ATOM 3908 N N . THR B 1 237 ? 8.384 -5.407 -22.894 1.00 28.34 287 THR P N 1
ATOM 3909 C CA . THR B 1 237 ? 6.972 -5.675 -22.653 1.00 31.28 287 THR P CA 1
ATOM 3910 C C . THR B 1 237 ? 6.665 -7.114 -23.030 1.00 30.02 287 THR P C 1
ATOM 3911 O O . THR B 1 237 ? 5.865 -7.789 -22.388 1.00 37.60 287 THR P O 1
ATOM 3915 N N . LEU B 1 238 ? 7.332 -7.582 -24.074 1.00 35.95 288 LEU P N 1
ATOM 3916 C CA . LEU B 1 238 ? 7.163 -8.950 -24.532 1.00 33.17 288 LEU P CA 1
ATOM 3917 C C . LEU B 1 238 ? 7.602 -9.940 -23.454 1.00 35.36 288 LEU P C 1
ATOM 3918 O O . LEU B 1 238 ? 6.908 -10.917 -23.171 1.00 36.36 288 LEU P O 1
ATOM 3923 N N . MET B 1 239 ? 8.735 -9.659 -22.822 1.00 39.44 289 MET P N 1
ATOM 3924 C CA . MET B 1 239 ? 9.258 -10.537 -21.780 1.00 43.25 289 MET P CA 1
ATOM 3925 C C . MET B 1 239 ? 8.479 -10.421 -20.481 1.00 44.02 289 MET P C 1
ATOM 3926 O O . MET B 1 239 ? 8.557 -11.304 -19.629 1.00 45.45 289 MET P O 1
ATOM 3931 N N . SER B 1 240 ? 7.745 -9.324 -20.322 1.00 36.21 290 SER P N 1
ATOM 3932 C CA . SER B 1 240 ? 6.921 -9.128 -19.132 1.00 41.32 290 SER P CA 1
ATOM 3933 C C . SER B 1 240 ? 5.574 -9.833 -19.256 1.00 46.62 290 SER P C 1
ATOM 3934 O O . SER B 1 240 ? 4.841 -9.965 -18.274 1.00 47.80 290 SER P O 1
ATOM 3937 N N . GLU B 1 241 ? 5.233 -10.259 -20.469 1.00 42.74 291 GLU P N 1
ATOM 3938 C CA . GLU B 1 241 ? 3.967 -10.947 -20.689 1.00 45.26 291 GLU P CA 1
ATOM 3939 C C . GLU B 1 241 ? 4.170 -12.430 -20.412 1.00 43.12 291 GLU P C 1
ATOM 3940 O O . GLU B 1 241 ? 5.115 -13.033 -20.922 1.00 37.36 291 GLU P O 1
ATOM 3946 N N . ARG B 1 242 ? 3.279 -13.009 -19.613 1.00 38.66 292 ARG P N 1
ATOM 3947 C CA . ARG B 1 242 ? 3.533 -14.307 -18.991 1.00 39.42 292 ARG P CA 1
ATOM 3948 C C . ARG B 1 242 ? 3.681 -15.462 -19.977 1.00 35.96 292 ARG P C 1
ATOM 3949 O O . ARG B 1 242 ? 4.567 -16.302 -19.823 1.00 39.31 292 ARG P O 1
ATOM 3957 N N . VAL B 1 243 ? 2.841 -15.495 -21.002 1.00 39.34 293 VAL P N 1
ATOM 3958 C CA . VAL B 1 243 ? 2.874 -16.603 -21.945 1.00 37.76 293 VAL P CA 1
ATOM 3959 C C . VAL B 1 243 ? 4.141 -16.591 -22.807 1.00 42.54 293 VAL P C 1
ATOM 3960 O O . VAL B 1 243 ? 4.753 -17.639 -23.029 1.00 37.66 293 VAL P O 1
ATOM 3964 N N . PHE B 1 244 ? 4.561 -15.418 -23.275 1.00 38.38 294 PHE P N 1
ATOM 3965 C CA . PHE B 1 244 ? 5.803 -15.367 -24.045 1.00 35.46 294 PHE P CA 1
ATOM 3966 C C . PHE B 1 244 ? 6.995 -15.670 -23.151 1.00 33.17 294 PHE P C 1
ATOM 3967 O O . PHE B 1 244 ? 7.962 -16.301 -23.585 1.00 35.97 294 PHE P O 1
ATOM 3975 N N . ARG B 1 245 ? 6.937 -15.217 -21.904 1.00 30.59 295 ARG P N 1
ATOM 3976 C CA . ARG B 1 245 ? 8.044 -15.470 -20.992 1.00 35.73 295 ARG P CA 1
ATOM 3977 C C . ARG B 1 245 ? 8.194 -16.967 -20.749 1.00 35.74 295 ARG P C 1
ATOM 3978 O O . ARG B 1 245 ? 9.312 -17.491 -20.738 1.00 46.75 295 ARG P O 1
ATOM 3986 N N . ILE B 1 246 ? 7.067 -17.653 -20.579 1.00 39.59 296 ILE P N 1
ATOM 3987 C CA . ILE B 1 246 ? 7.084 -19.103 -20.424 1.00 39.02 296 ILE P CA 1
ATOM 3988 C C . ILE B 1 246 ? 7.697 -19.760 -21.657 1.00 33.15 296 ILE P C 1
ATOM 3989 O O . ILE B 1 246 ? 8.622 -20.573 -21.545 1.00 39.23 296 ILE P O 1
ATOM 3994 N N . ASP B 1 247 ? 7.203 -19.377 -22.833 1.00 32.23 297 ASP P N 1
ATOM 3995 C CA . ASP B 1 247 ? 7.722 -19.908 -24.092 1.00 35.31 297 ASP P CA 1
ATOM 3996 C C . ASP B 1 247 ? 9.207 -19.614 -24.256 1.00 40.19 297 ASP P C 1
ATOM 3997 O O . ASP B 1 247 ? 9.927 -20.359 -24.927 1.00 49.74 297 ASP P O 1
ATOM 4002 N N . ALA B 1 248 ? 9.665 -18.524 -23.646 1.00 38.46 298 ALA P N 1
ATOM 4003 C CA . ALA B 1 248 ? 11.067 -18.141 -23.733 1.00 34.44 298 ALA P CA 1
ATOM 4004 C C . ALA B 1 248 ? 11.918 -19.043 -22.848 1.00 33.42 298 ALA P C 1
ATOM 4005 O O . ALA B 1 248 ? 13.108 -19.220 -23.095 1.00 36.94 298 ALA P O 1
ATOM 4007 N N . TYR B 1 249 ? 11.305 -19.613 -21.814 1.00 39.64 299 TYR P N 1
ATOM 4008 C CA . TYR B 1 249 ? 11.993 -20.591 -20.973 1.00 47.65 299 TYR P CA 1
ATOM 4009 C C . TYR B 1 249 ? 12.064 -21.941 -21.671 1.00 39.47 299 TYR P C 1
ATOM 4010 O O . TYR B 1 249 ? 13.050 -22.661 -21.534 1.00 52.59 299 TYR P O 1
ATOM 4019 N N . MET B 1 250 ? 11.044 -22.253 -22.468 1.00 42.34 300 MET P N 1
ATOM 4020 C CA . MET B 1 250 ? 10.928 -23.573 -23.093 1.00 46.17 300 MET P CA 1
ATOM 4021 C C . MET B 1 250 ? 11.605 -23.633 -24.458 1.00 45.36 300 MET P C 1
ATOM 4022 O O . MET B 1 250 ? 11.928 -24.715 -24.949 1.00 48.25 300 MET P O 1
ATOM 4027 N N . ALA B 1 251 ? 11.810 -22.470 -25.071 1.00 36.75 301 ALA P N 1
ATOM 4028 C CA . ALA B 1 251 ? 12.286 -22.412 -26.450 1.00 36.22 301 ALA P CA 1
ATOM 4029 C C . ALA B 1 251 ? 13.634 -23.100 -26.617 1.00 44.23 301 ALA P C 1
ATOM 4030 O O . ALA B 1 251 ? 14.537 -22.933 -25.791 1.00 39.00 301 ALA P O 1
ATOM 4032 N N . GLN B 1 252 ? 13.753 -23.878 -27.687 1.00 46.26 302 GLN P N 1
ATOM 4033 C CA . GLN B 1 252 ? 14.992 -24.575 -28.011 1.00 46.40 302 GLN P CA 1
ATOM 4034 C C . GLN B 1 252 ? 15.515 -24.141 -29.370 1.00 46.46 302 GLN P C 1
ATOM 4035 O O . GLN B 1 252 ? 16.508 -24.672 -29.856 1.00 47.46 302 GLN P O 1
ATOM 4041 N N . SER B 1 253 ? 14.822 -23.188 -29.987 1.00 45.30 303 SER P N 1
ATOM 4042 C CA . SER B 1 253 ? 15.258 -22.624 -31.259 1.00 45.90 303 SER P CA 1
ATOM 4043 C C . SER B 1 253 ? 14.730 -21.203 -31.443 1.00 50.15 303 SER P C 1
ATOM 4044 O O . SER B 1 253 ? 13.844 -20.753 -30.707 1.00 38.34 303 SER P O 1
ATOM 4047 N N . ARG B 1 254 ? 15.263 -20.510 -32.444 1.00 44.10 304 ARG P N 1
ATOM 4048 C CA . ARG B 1 254 ? 14.743 -19.205 -32.813 1.00 38.85 304 ARG P CA 1
ATOM 4049 C C . ARG B 1 254 ? 13.315 -19.346 -33.318 1.00 41.73 304 ARG P C 1
ATOM 4050 O O . ARG B 1 254 ? 12.455 -18.513 -33.024 1.00 40.23 304 ARG P O 1
ATOM 4058 N N . GLY B 1 255 ? 13.073 -20.419 -34.068 1.00 41.92 305 GLY P N 1
ATOM 4059 C CA . GLY B 1 255 ? 11.764 -20.688 -34.636 1.00 31.03 305 GLY P CA 1
ATOM 4060 C C . GLY B 1 255 ? 10.647 -20.705 -33.616 1.00 39.27 305 GLY P C 1
ATOM 4061 O O . GLY B 1 255 ? 9.539 -20.237 -33.889 1.00 39.29 305 GLY P O 1
ATOM 4062 N N . GLU B 1 256 ? 10.941 -21.241 -32.435 1.00 38.78 306 GLU P N 1
ATOM 4063 C CA . GLU B 1 256 ? 9.948 -21.339 -31.372 1.00 38.38 306 GLU P CA 1
ATOM 4064 C C . GLU B 1 256 ? 9.728 -19.980 -30.710 1.00 36.49 306 GLU P C 1
ATOM 4065 O O . GLU B 1 256 ? 8.627 -19.679 -30.258 1.00 43.44 306 GLU P O 1
ATOM 4071 N N . LEU B 1 257 ? 10.775 -19.162 -30.647 1.00 38.71 307 LEU P N 1
ATOM 4072 C CA . LEU B 1 257 ? 10.626 -17.805 -30.128 1.00 37.64 307 LEU P CA 1
ATOM 4073 C C . LEU B 1 257 ? 9.765 -16.979 -31.071 1.00 33.24 307 LEU P C 1
ATOM 4074 O O . LEU B 1 257 ? 8.940 -16.182 -30.629 1.00 40.59 307 LEU P O 1
ATOM 4079 N N . LEU B 1 258 ? 9.955 -17.174 -32.372 1.00 34.09 308 LEU P N 1
ATOM 4080 C CA . LEU B 1 258 ? 9.195 -16.423 -33.363 1.00 40.28 308 LEU P CA 1
ATOM 4081 C C . LEU B 1 258 ? 7.727 -16.811 -33.389 1.00 45.03 308 LEU P C 1
ATOM 4082 O O . LEU B 1 258 ? 6.843 -15.948 -33.461 1.00 42.80 308 LEU P O 1
ATOM 4087 N N . HIS B 1 259 ? 7.473 -18.112 -33.306 1.00 39.72 309 HIS P N 1
ATOM 4088 C CA . HIS B 1 259 ? 6.111 -18.610 -33.238 1.00 38.01 309 HIS P CA 1
ATOM 4089 C C . HIS B 1 259 ? 5.397 -18.025 -32.032 1.00 38.11 309 HIS P C 1
ATOM 4090 O O . HIS B 1 259 ? 4.223 -17.677 -32.105 1.00 38.87 309 HIS P O 1
ATOM 4097 N N . SER B 1 260 ? 6.116 -17.888 -30.925 1.00 35.80 310 SER P N 1
ATOM 4098 C CA . SER B 1 260 ? 5.530 -17.282 -29.738 1.00 39.70 310 SER P CA 1
ATOM 4099 C C . SER B 1 260 ? 5.290 -15.787 -29.931 1.00 37.54 310 SER P C 1
ATOM 4100 O O . SER B 1 260 ? 4.294 -15.250 -29.448 1.00 36.04 310 SER P O 1
ATOM 4103 N N . LEU B 1 261 ? 6.199 -15.114 -30.629 1.00 30.81 311 LEU P N 1
ATOM 4104 C CA . LEU B 1 261 ? 6.024 -13.687 -30.888 1.00 30.94 311 LEU P CA 1
ATOM 4105 C C . LEU B 1 261 ? 4.793 -13.477 -31.762 1.00 29.71 311 LEU P C 1
ATOM 4106 O O . LEU B 1 261 ? 4.019 -12.541 -31.546 1.00 33.46 311 LEU P O 1
ATOM 4111 N N . GLU B 1 262 ? 4.594 -14.375 -32.723 1.00 34.21 312 GLU P N 1
ATOM 4112 C CA . GLU B 1 262 ? 3.429 -14.309 -33.602 1.00 38.81 312 GLU P CA 1
ATOM 4113 C C . GLU B 1 262 ? 2.118 -14.495 -32.843 1.00 34.38 312 GLU P C 1
ATOM 4114 O O . GLU B 1 262 ? 1.126 -13.841 -33.156 1.00 40.33 312 GLU P O 1
ATOM 4120 N N . GLY B 1 263 ? 2.116 -15.364 -31.838 1.00 31.55 313 GLY P N 1
ATOM 4121 C CA . GLY B 1 263 ? 0.943 -15.526 -30.994 1.00 33.21 313 GLY P CA 1
ATOM 4122 C C . GLY B 1 263 ? 0.643 -14.277 -30.178 1.00 41.10 313 GLY P C 1
ATOM 4123 O O . GLY B 1 263 ? -0.512 -13.901 -29.991 1.00 33.10 313 GLY P O 1
ATOM 4124 N N . PHE B 1 264 ? 1.701 -13.647 -29.677 1.00 33.48 314 PHE P N 1
ATOM 4125 C CA . PHE B 1 264 ? 1.611 -12.372 -28.965 1.00 32.69 314 PHE P CA 1
ATOM 4126 C C . PHE B 1 264 ? 0.972 -11.320 -29.863 1.00 35.76 314 PHE P C 1
ATOM 4127 O O . PHE B 1 264 ? 0.088 -10.571 -29.442 1.00 33.34 314 PHE P O 1
ATOM 4135 N N . LEU B 1 265 ? 1.409 -11.285 -31.116 1.00 31.01 315 LEU P N 1
ATOM 4136 C CA . LEU B 1 265 ? 0.844 -10.357 -32.081 1.00 31.42 315 LEU P CA 1
ATOM 4137 C C . LEU B 1 265 ? -0.587 -10.741 -32.473 1.00 36.56 315 LEU P C 1
ATOM 4138 O O . LEU B 1 265 ? -1.418 -9.867 -32.705 1.00 34.13 315 LEU P O 1
ATOM 4143 N N . ASP B 1 266 ? -0.866 -12.042 -32.548 1.00 37.20 316 ASP P N 1
ATOM 4144 C CA . ASP B 1 266 ? -2.208 -12.530 -32.847 1.00 38.82 316 ASP P CA 1
ATOM 4145 C C . ASP B 1 266 ? -3.211 -11.958 -31.863 1.00 42.75 316 ASP P C 1
ATOM 4146 O O . ASP B 1 266 ? -4.356 -11.695 -32.212 1.00 37.42 316 ASP P O 1
ATOM 4151 N N . CYS B 1 267 ? -2.761 -11.763 -30.629 1.00 37.54 317 CYS P N 1
ATOM 4152 C CA . CYS B 1 267 ? -3.633 -11.324 -29.549 1.00 37.29 317 CYS P CA 1
ATOM 4153 C C . CYS B 1 267 ? -3.374 -9.877 -29.158 1.00 37.39 317 CYS P C 1
ATOM 4154 O O . CYS B 1 267 ? -3.763 -9.441 -28.079 1.00 40.00 317 CYS P O 1
ATOM 4157 N N . SER B 1 268 ? -2.712 -9.138 -30.039 1.00 37.80 318 SER P N 1
ATOM 4158 C CA . SER B 1 268 ? -2.531 -7.713 -29.821 1.00 38.80 318 SER P CA 1
ATOM 4159 C C . SER B 1 268 ? -3.656 -6.958 -30.508 1.00 45.72 318 SER P C 1
ATOM 4160 O O . SER B 1 268 ? -4.074 -7.300 -31.618 1.00 48.96 318 SER P O 1
ATOM 4163 N N . LEU B 1 269 ? -4.118 -5.909 -29.843 1.00 44.27 319 LEU P N 1
ATOM 4164 C CA . LEU B 1 269 ? -5.235 -5.112 -30.316 1.00 36.33 319 LEU P CA 1
ATOM 4165 C C . LEU B 1 269 ? -4.729 -3.731 -30.725 1.00 37.71 319 LEU P C 1
ATOM 4166 O O . LEU B 1 269 ? -3.918 -3.133 -30.016 1.00 36.73 319 LEU P O 1
ATOM 4171 N N . VAL B 1 270 ? -5.147 -3.243 -31.887 1.00 27.76 320 VAL P N 1
ATOM 4172 C CA . VAL B 1 270 ? -4.720 -1.909 -32.304 1.00 32.33 320 VAL P CA 1
ATOM 4173 C C . VAL B 1 270 ? -5.843 -0.872 -32.235 1.00 37.14 320 VAL P C 1
ATOM 4174 O O . VAL B 1 270 ? -6.913 -1.064 -32.811 1.00 40.21 320 VAL P O 1
ATOM 4178 N N . LEU B 1 271 ? -5.604 0.209 -31.502 1.00 33.87 321 LEU P N 1
ATOM 4179 C CA . LEU B 1 271 ? -6.551 1.320 -31.443 1.00 29.75 321 LEU P CA 1
ATOM 4180 C C . LEU B 1 271 ? -6.073 2.435 -32.358 1.00 33.92 321 LEU P C 1
ATOM 4181 O O . LEU B 1 271 ? -5.110 3.133 -32.049 1.00 42.21 321 LEU P O 1
ATOM 4186 N N . PRO B 1 272 ? -6.760 2.622 -33.489 1.00 36.25 322 PRO P N 1
ATOM 4187 C CA . PRO B 1 272 ? -6.371 3.686 -34.419 1.00 41.38 322 PRO P CA 1
ATOM 4188 C C . PRO B 1 272 ? -6.716 5.047 -33.836 1.00 41.75 322 PRO P C 1
ATOM 4189 O O . PRO B 1 272 ? -7.457 5.105 -32.852 1.00 46.19 322 PRO P O 1
ATOM 4193 N N . PRO B 1 273 ? -6.137 6.124 -34.382 1.00 40.70 323 PRO P N 1
ATOM 4194 C CA . PRO B 1 273 ? -6.536 7.411 -33.803 1.00 46.26 323 PRO P CA 1
ATOM 4195 C C . PRO B 1 273 ? -8.034 7.632 -33.960 1.00 51.42 323 PRO P C 1
ATOM 4196 O O . PRO B 1 273 ? -8.536 7.703 -35.078 1.00 54.04 323 PRO P O 1
ATOM 4200 N N . THR B 1 274 ? -8.730 7.757 -32.832 1.00 58.85 324 THR P N 1
ATOM 4201 C CA . THR B 1 274 ? -10.176 7.938 -32.847 1.00 67.79 324 THR P CA 1
ATOM 4202 C C . THR B 1 274 ? -10.634 9.130 -32.005 1.00 61.36 324 THR P C 1
ATOM 4203 O O . THR B 1 274 ? -10.243 9.283 -30.843 1.00 56.77 324 THR P O 1
ATOM 4207 N N . ASP B 1 275 ? -11.483 9.960 -32.603 1.00 63.85 325 ASP P N 1
ATOM 4208 C CA . ASP B 1 275 ? -12.013 11.147 -31.939 1.00 64.51 325 ASP P CA 1
ATOM 4209 C C . ASP B 1 275 ? -13.159 10.794 -30.984 1.00 57.48 325 ASP P C 1
ATOM 4210 O O . ASP B 1 275 ? -14.324 11.021 -31.300 1.00 71.88 325 ASP P O 1
ATOM 4215 N N . ALA B 1 276 ? -12.832 10.226 -29.829 1.00 54.23 326 ALA P N 1
ATOM 4216 C CA . ALA B 1 276 ? -13.859 9.735 -28.912 1.00 61.69 326 ALA P CA 1
ATOM 4217 C C . ALA B 1 276 ? -13.545 10.097 -27.464 1.00 69.59 326 ALA P C 1
ATOM 4218 O O . ALA B 1 276 ? -12.414 10.479 -27.158 1.00 60.27 326 ALA P O 1
ATOM 4220 N N . PRO B 1 277 ? -14.541 9.974 -26.563 1.00 75.94 327 PRO P N 1
ATOM 4221 C CA . PRO B 1 277 ? -14.215 10.163 -25.144 1.00 75.02 327 PRO P CA 1
ATOM 4222 C C . PRO B 1 277 ? -13.171 9.135 -24.729 1.00 68.03 327 PRO P C 1
ATOM 4223 O O . PRO B 1 277 ? -13.402 7.933 -24.876 1.00 56.74 327 PRO P O 1
ATOM 4227 N N . SER B 1 278 ? -12.041 9.621 -24.224 1.00 67.17 328 SER P N 1
ATOM 4228 C CA . SER B 1 278 ? -10.858 8.798 -23.986 1.00 67.53 328 SER P CA 1
ATOM 4229 C C . SER B 1 278 ? -11.065 7.570 -23.106 1.00 65.63 328 SER P C 1
ATOM 4230 O O . SER B 1 278 ? -10.538 6.496 -23.410 1.00 60.38 328 SER P O 1
ATOM 4233 N N . GLU B 1 279 ? -11.809 7.722 -22.015 1.00 62.32 329 GLU P N 1
ATOM 4234 C CA . GLU B 1 279 ? -12.013 6.604 -21.103 1.00 70.15 329 GLU P CA 1
ATOM 4235 C C . GLU B 1 279 ? -13.015 5.593 -21.660 1.00 70.76 329 GLU P C 1
ATOM 4236 O O . GLU B 1 279 ? -12.942 4.407 -21.343 1.00 71.60 329 GLU P O 1
ATOM 4242 N N . GLN B 1 280 ? -13.962 6.092 -22.429 1.00 67.14 330 GLN P N 1
ATOM 4243 C CA A GLN B 1 280 ? -14.777 5.215 -23.255 0.50 63.07 330 GLN P CA 1
ATOM 4244 C CA B GLN B 1 280 ? -14.772 5.158 -23.215 0.50 64.03 330 GLN P CA 1
ATOM 4245 C C . GLN B 1 280 ? -14.214 4.277 -24.437 1.00 74.45 330 GLN P C 1
ATOM 4246 O O . GLN B 1 280 ? -14.349 3.050 -24.759 1.00 75.79 330 GLN P O 1
ATOM 4257 N N . ALA B 1 281 ? -13.302 5.028 -25.057 1.00 97.88 331 ALA P N 1
ATOM 4258 C CA . ALA B 1 281 ? -12.570 4.391 -26.143 1.00 89.59 331 ALA P CA 1
ATOM 4259 C C . ALA B 1 281 ? -11.680 3.269 -25.630 1.00 92.88 331 ALA P C 1
ATOM 4260 O O . ALA B 1 281 ? -11.638 2.183 -26.206 1.00 72.51 331 ALA P O 1
ATOM 4262 N N . LEU B 1 282 ? -10.951 3.544 -24.556 1.00 75.95 332 LEU P N 1
ATOM 4263 C CA . LEU B 1 282 ? -10.055 2.551 -23.982 1.00 83.82 332 LEU P CA 1
ATOM 4264 C C . LEU B 1 282 ? -10.834 1.394 -23.353 1.00 87.00 332 LEU P C 1
ATOM 4265 O O . LEU B 1 282 ? -10.380 0.247 -23.368 1.00 75.95 332 LEU P O 1
ATOM 4270 N N . LEU B 1 283 ? -12.002 1.703 -22.793 1.00 76.70 333 LEU P N 1
ATOM 4271 C CA . LEU B 1 283 ? -12.836 0.690 -22.150 1.00 83.32 333 LEU P CA 1
ATOM 4272 C C . LEU B 1 283 ? -13.639 -0.114 -23.177 1.00 79.41 333 LEU P C 1
ATOM 4273 O O . LEU B 1 283 ? -14.191 -1.168 -22.858 1.00 79.11 333 LEU P O 1
ATOM 4278 N N . SER B 1 284 ? -13.701 0.381 -24.411 1.00 72.78 334 SER P N 1
ATOM 4279 C CA . SER B 1 284 ? -14.277 -0.392 -25.508 1.00 72.42 334 SER P CA 1
ATOM 4280 C C . SER B 1 284 ? -13.384 -1.581 -25.860 1.00 74.43 334 SER P C 1
ATOM 4281 O O . SER B 1 284 ? -13.825 -2.536 -26.508 1.00 68.17 334 SER P O 1
ATOM 4284 N N . LEU B 1 285 ? -12.133 -1.521 -25.409 1.00 74.50 335 LEU P N 1
ATOM 4285 C CA . LEU B 1 285 ? -11.139 -2.521 -25.762 1.00 73.14 335 LEU P CA 1
ATOM 4286 C C . LEU B 1 285 ? -11.233 -3.766 -24.877 1.00 71.12 335 LEU P C 1
ATOM 4287 O O . LEU B 1 285 ? -10.623 -4.789 -25.183 1.00 70.47 335 LEU P O 1
ATOM 4292 N N . VAL B 1 286 ? -12.014 -3.690 -23.801 1.00 72.19 336 VAL P N 1
ATOM 4293 C CA . VAL B 1 286 ? -12.087 -4.794 -22.836 1.00 90.70 336 VAL P CA 1
ATOM 4294 C C . VAL B 1 286 ? -12.816 -6.055 -23.338 1.00 78.50 336 VAL P C 1
ATOM 4295 O O . VAL B 1 286 ? -12.248 -7.147 -23.288 1.00 78.31 336 VAL P O 1
ATOM 4299 N N . PRO B 1 287 ? -14.063 -5.919 -23.836 1.00 69.75 337 PRO P N 1
ATOM 4300 C CA . PRO B 1 287 ? -14.686 -7.176 -24.265 1.00 68.13 337 PRO P CA 1
ATOM 4301 C C . PRO B 1 287 ? -14.072 -7.744 -25.539 1.00 69.06 337 PRO P C 1
ATOM 4302 O O . PRO B 1 287 ? -14.190 -8.946 -25.790 1.00 65.36 337 PRO P O 1
ATOM 4306 N N . VAL B 1 288 ? -13.413 -6.897 -26.323 1.00 66.20 338 VAL P N 1
ATOM 4307 C CA . VAL B 1 288 ? -12.708 -7.381 -27.498 1.00 64.74 338 VAL P CA 1
ATOM 4308 C C . VAL B 1 288 ? -11.476 -8.143 -27.040 1.00 65.63 338 VAL P C 1
ATOM 4309 O O . VAL B 1 288 ? -11.256 -9.281 -27.446 1.00 64.59 338 VAL P O 1
ATOM 4313 N N . GLN B 1 289 ? -10.686 -7.507 -26.179 1.00 67.59 339 GLN P N 1
ATOM 4314 C CA . GLN B 1 289 ? -9.480 -8.120 -25.632 1.00 74.31 339 GLN P CA 1
ATOM 4315 C C . GLN B 1 289 ? -9.786 -9.402 -24.869 1.00 72.83 339 GLN P C 1
ATOM 4316 O O . GLN B 1 289 ? -9.094 -10.404 -25.036 1.00 68.48 339 GLN P O 1
ATOM 4322 N N . ARG B 1 290 ? -10.822 -9.362 -24.034 1.00 69.41 340 ARG P N 1
ATOM 4323 C CA . ARG B 1 290 ? -11.191 -10.514 -23.216 1.00 69.68 340 ARG P CA 1
ATOM 4324 C C . ARG B 1 290 ? -11.476 -11.723 -24.092 1.00 69.89 340 ARG P C 1
ATOM 4325 O O . ARG B 1 290 ? -11.127 -12.851 -23.745 1.00 67.76 340 ARG P O 1
ATOM 4333 N N . GLU B 1 291 ? -12.098 -11.482 -25.238 1.00 73.57 341 GLU P N 1
ATOM 4334 C CA . GLU B 1 291 ? -12.354 -12.551 -26.189 1.00 78.86 341 GLU P CA 1
ATOM 4335 C C . GLU B 1 291 ? -11.086 -12.949 -26.944 1.00 87.52 341 GLU P C 1
ATOM 4336 O O . GLU B 1 291 ? -10.970 -14.087 -27.397 1.00 94.68 341 GLU P O 1
ATOM 4342 N N . LEU B 1 292 ? -10.142 -12.020 -27.087 1.00 87.47 342 LEU P N 1
ATOM 4343 C CA . LEU B 1 292 ? -8.884 -12.334 -27.764 1.00 82.41 342 LEU P CA 1
ATOM 4344 C C . LEU B 1 292 ? -8.058 -13.321 -26.955 1.00 85.63 342 LEU P C 1
ATOM 4345 O O . LEU B 1 292 ? -7.465 -14.246 -27.513 1.00 101.14 342 LEU P O 1
ATOM 4350 N N . LEU B 1 293 ? -8.019 -13.115 -25.641 1.00 76.77 343 LEU P N 1
ATOM 4351 C CA . LEU B 1 293 ? -7.258 -13.988 -24.757 1.00 84.78 343 LEU P CA 1
ATOM 4352 C C . LEU B 1 293 ? -7.960 -15.288 -24.379 1.00 95.30 343 LEU P C 1
ATOM 4353 O O . LEU B 1 293 ? -8.260 -15.514 -23.207 1.00 99.60 343 LEU P O 1
ATOM 4358 N N . ARG B 1 294 ? -8.158 -16.167 -25.349 1.00 103.60 344 ARG P N 1
ATOM 4359 C CA . ARG B 1 294 ? -8.107 -17.607 -25.117 1.00 108.61 344 ARG P CA 1
ATOM 4360 C C . ARG B 1 294 ? -8.011 -18.503 -26.349 1.00 113.12 344 ARG P C 1
ATOM 4361 O O . ARG B 1 294 ? -8.374 -18.061 -27.411 1.00 120.60 344 ARG P O 1
ATOM 4369 N N . ARG B 1 295 ? -7.453 -19.703 -26.276 1.00 109.56 345 ARG P N 1
ATOM 4370 C CA . ARG B 1 295 ? -7.082 -20.314 -25.038 1.00 112.16 345 ARG P CA 1
ATOM 4371 C C . ARG B 1 295 ? -5.780 -19.653 -24.780 1.00 104.29 345 ARG P C 1
ATOM 4372 O O . ARG B 1 295 ? -4.770 -20.040 -25.312 1.00 105.70 345 ARG P O 1
ATOM 4380 N N . ARG B 1 296 ? -5.872 -18.617 -23.960 1.00 101.22 346 ARG P N 1
ATOM 4381 C CA . ARG B 1 296 ? -4.844 -17.665 -23.629 1.00 88.85 346 ARG P CA 1
ATOM 4382 C C . ARG B 1 296 ? -4.401 -17.152 -24.943 1.00 91.30 346 ARG P C 1
ATOM 4383 O O . ARG B 1 296 ? -4.973 -17.504 -25.948 1.00 94.98 346 ARG P O 1
ATOM 4391 N N . TYR B 1 297 ? -3.320 -16.407 -24.940 1.00 93.52 347 TYR P N 1
ATOM 4392 C CA . TYR B 1 297 ? -2.754 -15.961 -26.177 1.00 93.77 347 TYR P CA 1
ATOM 4393 C C . TYR B 1 297 ? -2.285 -17.154 -27.056 1.00 114.50 347 TYR P C 1
ATOM 4394 O O . TYR B 1 297 ? -2.117 -18.260 -26.589 1.00 117.76 347 TYR P O 1
ATOM 4403 N N . GLN B 1 298 ? -1.993 -16.809 -28.299 1.00 110.79 348 GLN P N 1
ATOM 4404 C CA . GLN B 1 298 ? -1.233 -17.590 -29.238 1.00 107.35 348 GLN P CA 1
ATOM 4405 C C . GLN B 1 298 ? -1.907 -17.627 -30.602 1.00 105.29 348 GLN P C 1
ATOM 4406 O O . GLN B 1 298 ? -2.762 -16.809 -30.900 1.00 103.19 348 GLN P O 1
#

Organism: Homo sapiens (NCBI:txid9606)

GO terms:
  GO:0005452 solute:inorganic anion antiporter activity (F, IDA)
  GO:0005886 plasma membrane (C, IDA)
  GO:0015701 bicarbonate transport (P, IDA)
  GO:0170014 ankyrin-1 complex (C, IDA)
  GO:0015106 bicarbonate transmembrane transporter activity (F, IDA)
  GO:0140900 chloride:bicarbonate antiporter activity (F, IDA)
  GO:0005886 plasma membrane (C, EXP)
  GO:0005515 protein binding (F, IPI)
  GO:0005886 plasma membrane (C, TAS)
  GO:0008509 monoatomic anion transmembrane transporter activity (F, TAS)
  GO:0006820 monoatomic anion transport (P, TAS)
  GO:0006873 intracellular monoatomic ion homeostasis (P, TAS)
  GO:0005452 solute:inorganic anion antiporter activity (F, TAS)
  GO:0015701 bicarbonate transport (P, TAS)
  GO:0043495 protein-membrane adaptor activity (F, TAS)
  GO:0030506 ankyrin binding (F, IPI)
  GO:0042803 protein homodimerization activity (F, IPI)
  GO:0016323 basolateral plasma membrane (C, IDA)
  GO:0030863 cortical cytoskeleton (C, IDA)
  GO:1902476 chloride transmembrane transport (P, IDA)

Radius of gyration: 25.36 Å; Cα contacts (8 Å, |Δi|>4): 1168; chains: 2; bounding box: 70×43×63 Å

Sequence (551 aa):
VYVELQELVMDEKNQELRWMEAARWVQLEENLGENGAWGRPHLSHLTFWSLLELRRVFTKGTVLLDLQETSLAGVANQLLDRFIFEDQIRPQDREELLRALLLKHSHAGELEALGGVKPAVLTRPSQPLLPQHSSLETQLFCEEKIPPDSEATLVLVGRADFLEQPVLGFVRLQEAAELEAVELPVPIRFLFVLLGPEAPHIDYTQLGRAAATLMSERVFRIDAYMAQSRGELLHSLEGFLDCSLVLPPTDAPSEQALLSLVPVQRELLRRRYQSSKVYVELQELVMDEKNQELRWMEAARWVQLEENLGENGAWGRPHLSHLTFWSLLELRRVFTKGTVLLDLQETSLAGVANQLLDRFIFEDQIRPQDREELLRALLLKHSHAGELEALGGVKPAVLTRSGDPSQPPQHSSLETQLFCEKIPPDSEATLVLVGRADFLEQPVLGFVRLQEAAELEAVELPVPIRFLFVLLLGPEAPHIDYTQLGRAAATLMSERVFRIDAYMAQSRGELLHSLEGFLDCSLVLPPTDAPSEQQALLSLVPVQRELLRRRYQ

InterPro domains:
  IPR001717 Anion exchange protein [PR00165] (153-158)
  IPR001717 Anion exchange protein [PR00165] (404-411)
  IPR001717 Anion exchange protein [PR00165] (414-420)
  IPR001717 Anion exchange protein [PR00165] (437-444)
  IPR001717 Anion exchange protein [PR00165] (477-485)
  IPR001717 Anion exchange protein [PR00165] (533-540)
  IPR001717 Anion exchange protein [PR00165] (569-579)
  IPR001717 Anion exchange protein [PR00165] (582-591)
  IPR001717 Anion exchange protein [PR00165] (652-660)
  IPR001717 Anion exchange protein [PR00165] (706-714)
  IPR001717 Anion exchange protein [PR00165] (735-743)
  IPR002977 Anion exchange protein 1 [PR01187] (324-333)
  IPR002977 Anion exchange protein 1 [PR01187] (637-645)
  IPR002977 Anion exchange protein 1 [PR01187] (692-697)
  IPR002977 Anion exchange protein 1 [PR01187] (818-824)
  IPR003020 Bicarbonate transporter, eukaryotic [PR01231] (259-271)
  IPR003020 Bicarbonate transporter, eukaryotic [PR01231] (395-404)
  IPR003020 Bicarbonate transporter, eukaryotic [PR01231] (420-431)
  IPR003020 Bicarbonate transporter, eukaryotic [PR01231] (510-522)
  IPR003020 Bicarbonate transporter, eukaryotic [PR01231] (531-543)

B-factor: mean 62.95, std 29.06, range [20.88, 181.6]

Nearest PDB structures (foldseek):
  4ky9-assembly1_P  TM=1.004E+00  e=8.860E-61  Homo sapiens
  4ky9-assembly1_A  TM=9.719E-01  e=1.643E-51  Homo sapiens
  7v0k-assembly1_O  TM=9.788E-01  e=1.867E-50  Homo sapiens
  7v0k-assembly1_P  TM=9.684E-01  e=2.000E-49  Homo sapiens
  7v0t-assembly1_C  TM=9.725E-01  e=2.715E-48  Homo sapiens

Solvent-accessible surface area: 22774 Å² total; per-residue (Å²): 44,8,0,1,1,0,14,0,7,38,1,96,146,77,88,77,18,21,0,7,9,29,2,14,2,36,129,73,0,29,7,15,6,150,56,26,70,58,10,137,78,18,19,8,10,0,34,0,23,5,1,21,17,0,64,100,2,0,67,90,0,0,25,28,41,56,18,150,46,93,49,11,39,13,3,3,50,75,1,0,71,90,0,40,151,57,123,12,8,81,96,133,7,51,117,41,0,25,124,2,4,77,21,112,16,2,10,23,70,102,9,128,64,22,58,18,46,133,34,4,5,3,33,243,88,54,136,46,154,65,127,70,126,64,34,40,13,41,105,28,19,32,177,127,190,77,103,123,96,17,27,0,2,0,0,1,0,0,16,0,81,39,6,137,47,13,2,0,0,0,0,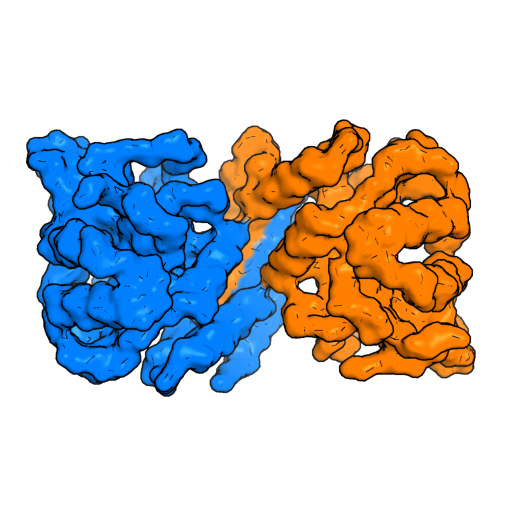9,1,79,119,35,11,119,43,102,0,18,109,37,118,23,34,1,33,4,1,0,4,1,3,0,20,51,21,99,60,10,54,4,25,12,2,0,5,0,0,0,8,0,0,19,15,96,10,0,47,86,27,0,70,134,1,129,52,88,45,82,0,33,112,2,2,54,16,0,2,70,9,1,2,0,1,2,2,25,63,47,52,49,96,154,12,4,63,25,0,34,42,0,6,101,27,14,10,112,72,4,79,127,58,135,118,19,2,0,2,0,0,17,1,11,19,0,71,133,84,101,57,12,11,0,6,10,28,2,57,5,27,87,64,0,38,7,18,6,101,101,16,69,70,10,121,72,0,18,11,2,1,37,0,20,5,0,28,18,0,70,90,2,0,69,86,1,0,24,24,43,55,20,147,46,96,52,22,41,15,2,3,50,72,1,0,68,95,0,49,151,60,113,17,7,97,98,167,10,49,122,14,0,25,84,1,3,84,27,94,10,2,8,20,71,71,8,119,70,22,46,16,42,89,66,0,4,0,47,191,81,11,74,52,35,95,111,132,97,177,39,29,13,2,20,84,32,5,32,158,131,54,80,129,103,15,29,0,5,0,0,0,0,0,22,0,70,45,8,126,53,13,2,0,0,0,0,7,1,76,113,31,14,113,14,131,0,10,120,66,108,11,26,0,37,2,0,0,4,1,3,0,20,84,36,116,66,18,34,5,27,13,2,0,2,0,0,0,6,0,0,34,8,119,27,0,15,70,19,0,79,117,1,124,49,95,46,84,0,32,121,4,1,52,2,0,1,54,6,1,4,0,3,2,10,20,91,14,84,10,99,107,0,0,62,27,0,37,61,6,7,128,95,30,10,165,188,62,2,84

CATH classification: 3.40.930.10

Foldseek 3Di:
DKEWEWEFWAFAAPRDTETETAWMDPLWIWGAAQAGDIFDTDHDDADPLLLVVLLVQLVLAQEAEQDADFELLSVLVVQLVSCCVSVQFPPLPNPVSSVRSPHAADYRVCQVVTPTIDAAEAECGDDDPDDDDDDPCNVPGVCADDDDDDAYEYEYFHEYAPGPAKHKYKYAHSDFYDYRNDDPPHTHGIYIYIYYHDDPSDDRVSNSSVVRSLCSDVLLVVQVNVPPDSVSSSVLSVLVVQLDDDDDDDPDDDPVVVVVCVVSNVVSVVSNVPDD/DFKEWEWEFWAFDAPRDTETETAWMDDPFIWGAAQQQDIFDTDHQDADPLLLVVLLVQLVLAAEAEQAADAELLSVLVVQLVSCCVSVQFPPVCNPQSSQNSPHYADYSVCANVTSGIAAFEQEPRRHTDHPDDRADPCNVPGPLHADAPSAYEYEYFHEYAVGPAKHKYKYAHNDFHDYSNDPPPHTHGIYIDIYYHDDPSDDRVSNSSVVRSQCNDPQLVVQVNVDPDSVSNSVSSVQVVQLDDDDDDDPDDVVVSVVVCVVVSVVSQPPHTD

Secondary structure (DSSP, 8-state):
-EEEEEEEEE-SSS--EEEEEEEEEESEEEEB-SSS-B---B---EEHHHHHHHHHHHHT-EEEEEE---SHHHHHHHHHHHHHHTTSS-GGGHHHHHHHHTS-EE-GGGGGGSS--EE-EE---B--SSS----HHHHHH------S---EEEEEEEEETT-SS-EEEEEEEEEEE--SS--SS--EEEEEEEEE---TT--HHHHHHHHHHHHHSHHHHHHHHH--SHHHHHHHHHHHHHT-EEE---SS--HHHHGGGHHHHHHHHHHHHS--/--EEEEEEEEEETTT--EEEEEEEEESSSEEEB-TTS-B---B---EEHHHHHHHHHHHHT-EEEEEE---SHHHHHHHHHHHHHHTTSS-GGGHHHHHHHHTS-EE-GGGTTTSS-EEE-EE-SSS-EE----SS-HHHHHHT----SS--EEEEEEEEETT-SS-EEEEEEEEEEE--TT--SS--EEEEEEEEE---TT--HHHHHHHHHHHHHSHHHHHHHHH--SHHHHHHHHHHHHHT-EEE----S-HHHHHHTHHHHHHHHSSSS--